Protein AF-A0A3B0NFM2-F1 (afdb_monomer)

Secondary structure (DSSP, 8-state):
-------EEETTEEEEEEEEETTEEEEEESS-S-------TTS--EE-----EEEE----SS-EEEEEE-TT-TTEEEEEETTSEEEEEEE-SS-TT-EEEEEEEE-SS-EEEEEEEEESS------------HHHHHHHHHHTSSSEEEEEEEEPPPTT-SS-EEEEEE-SSS-EEEEEE-SS--SEEEEEEEPPPBPSS---S-----------TT--EEEEEEEEEETTEEEEEEEEEPTTS-EEEEEEEEEE-SS-EEEEEEPPP-TTTHHHHHGGGSSS--------S-------S--S------GGGG--EEEEEETTSEEEEEEHHHHHHHSPPPBTTS---EEE---EEEE--SS---EEEEEEEE-THHHH--S------S---GGGTSEEEEEEEEETTEEEEEEEEEETTTTEEEEEEEEEE----SEEEEEEPSSSEEEEEEE-SS-EEEEEEEHHHHHHHHH--

Radius of gyration: 23.67 Å; Cα contacts (8 Å, |Δi|>4): 939; chains: 1; bounding box: 64×62×64 Å

Structure (mmCIF, N/CA/C/O backbone):
data_AF-A0A3B0NFM2-F1
#
_entry.id   AF-A0A3B0NFM2-F1
#
loop_
_atom_site.group_PDB
_atom_site.id
_atom_site.type_symbol
_atom_site.label_atom_id
_atom_site.label_alt_id
_atom_site.label_comp_id
_atom_site.label_asym_id
_atom_site.label_entity_id
_atom_site.label_seq_id
_atom_site.pdbx_PDB_ins_code
_atom_site.Cartn_x
_atom_site.Cartn_y
_atom_site.Cartn_z
_atom_site.occupancy
_atom_site.B_iso_or_equiv
_atom_site.auth_seq_id
_atom_site.auth_comp_id
_atom_site.auth_asym_id
_atom_site.auth_atom_id
_atom_site.pdbx_PDB_model_num
ATOM 1 N N . MET A 1 1 ? -22.604 -19.763 1.500 1.00 44.28 1 MET A N 1
ATOM 2 C CA . MET A 1 1 ? -21.244 -19.616 0.930 1.00 44.28 1 MET A CA 1
ATOM 3 C C . MET A 1 1 ? -20.754 -18.228 1.329 1.00 44.28 1 MET A C 1
ATOM 5 O O . MET A 1 1 ? -21.581 -17.330 1.335 1.00 44.28 1 MET A O 1
ATOM 9 N N . MET A 1 2 ? -19.512 -18.073 1.794 1.00 42.97 2 MET A N 1
ATOM 10 C CA . MET A 1 2 ? -18.974 -16.786 2.280 1.00 42.97 2 MET A CA 1
ATOM 11 C C . MET A 1 2 ? -18.402 -16.015 1.086 1.00 42.97 2 MET A C 1
ATOM 13 O O . MET A 1 2 ? -17.662 -16.621 0.317 1.00 42.97 2 MET A O 1
ATOM 17 N N . GLU A 1 3 ? -18.732 -14.729 0.933 1.00 51.41 3 GLU A N 1
ATOM 18 C CA . GLU A 1 3 ? -18.111 -13.876 -0.089 1.00 51.41 3 GLU A CA 1
ATOM 19 C C . GLU A 1 3 ? -16.810 -13.279 0.459 1.00 51.41 3 GLU A C 1
ATOM 21 O O . GLU A 1 3 ? -16.853 -12.439 1.356 1.00 51.41 3 GLU A O 1
ATOM 26 N N . PHE A 1 4 ? -15.648 -13.687 -0.043 1.00 53.16 4 PHE A N 1
ATOM 27 C CA . PHE A 1 4 ? -14.376 -13.099 0.376 1.00 53.16 4 PHE A CA 1
ATOM 28 C C . PHE A 1 4 ? -14.286 -11.621 -0.030 1.00 53.16 4 PHE A C 1
ATOM 30 O O . PHE A 1 4 ? -14.538 -11.255 -1.179 1.00 53.16 4 PHE A O 1
ATOM 37 N N . GLY A 1 5 ? -13.874 -10.776 0.908 1.00 57.75 5 GLY A N 1
ATOM 38 C CA . GLY A 1 5 ? -13.448 -9.400 0.685 1.00 57.75 5 GLY A CA 1
ATOM 39 C C . GLY A 1 5 ? -12.007 -9.330 0.176 1.00 57.75 5 GLY A C 1
ATOM 40 O O . GLY A 1 5 ? -11.441 -10.322 -0.286 1.00 57.75 5 GLY A O 1
ATOM 41 N N . LYS A 1 6 ? -11.387 -8.147 0.253 1.00 67.94 6 LYS A N 1
ATOM 42 C CA . LYS A 1 6 ? -10.009 -7.949 -0.223 1.00 67.94 6 LYS A CA 1
ATOM 43 C C . LYS A 1 6 ? -9.049 -8.907 0.495 1.00 67.94 6 LYS A C 1
ATOM 45 O O . LYS A 1 6 ? -9.076 -9.012 1.720 1.00 67.94 6 LYS A O 1
ATOM 50 N N . ILE A 1 7 ? -8.221 -9.609 -0.278 1.00 60.84 7 ILE A N 1
ATOM 51 C CA . ILE A 1 7 ? -7.165 -10.483 0.246 1.00 60.84 7 ILE A CA 1
ATOM 52 C C . ILE A 1 7 ? -5.917 -9.641 0.489 1.00 60.84 7 ILE A C 1
ATOM 54 O O . ILE A 1 7 ? -5.516 -8.858 -0.371 1.00 60.84 7 ILE A O 1
ATOM 58 N N . THR A 1 8 ? -5.313 -9.808 1.659 1.00 61.31 8 THR A N 1
ATOM 59 C CA . THR A 1 8 ? -4.040 -9.194 2.036 1.00 61.31 8 THR A CA 1
ATOM 60 C C . THR A 1 8 ? -3.161 -10.219 2.752 1.00 61.31 8 THR A C 1
ATOM 62 O O . THR A 1 8 ? -3.644 -11.270 3.175 1.00 61.31 8 THR A O 1
ATOM 65 N N . ASN A 1 9 ? -1.870 -9.943 2.888 1.00 59.59 9 ASN A N 1
ATOM 66 C CA . ASN A 1 9 ? -0.949 -10.744 3.683 1.00 59.59 9 ASN A CA 1
ATOM 67 C C . ASN A 1 9 ? -0.032 -9.841 4.512 1.00 59.59 9 ASN A C 1
ATOM 69 O O . ASN A 1 9 ? 0.211 -8.681 4.183 1.00 59.59 9 ASN A O 1
ATOM 73 N N . SER A 1 10 ? 0.475 -10.383 5.617 1.00 58.81 10 SER A N 1
ATOM 74 C CA . SER A 1 10 ? 1.551 -9.728 6.352 1.00 58.81 10 SER A CA 1
ATOM 75 C C . SER A 1 10 ? 2.863 -9.948 5.610 1.00 5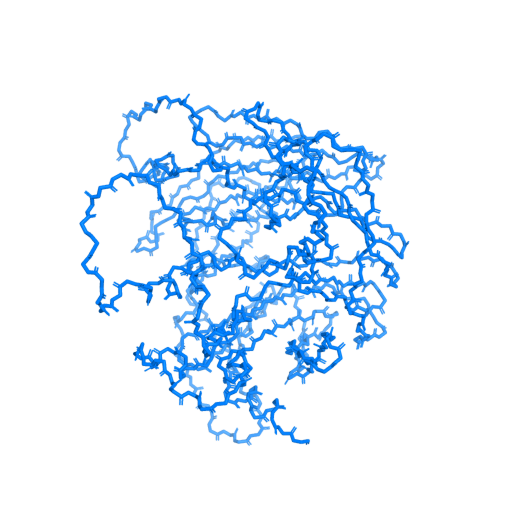8.81 10 SER A C 1
ATOM 77 O O . SER A 1 10 ? 3.182 -11.077 5.240 1.00 58.81 10 SER A O 1
ATOM 79 N N . HIS A 1 11 ? 3.683 -8.907 5.460 1.00 60.12 11 HIS A N 1
ATOM 80 C CA . HIS A 1 11 ? 5.037 -9.057 4.908 1.00 60.12 11 HIS A CA 1
ATOM 81 C C . HIS A 1 11 ? 5.932 -9.966 5.757 1.00 60.12 11 HIS A C 1
ATOM 83 O O . HIS A 1 11 ? 6.893 -10.533 5.253 1.00 60.12 11 HIS A O 1
ATOM 89 N N . LEU A 1 12 ? 5.618 -10.110 7.046 1.00 55.03 12 LEU A N 1
ATOM 90 C CA . LEU A 1 12 ? 6.364 -10.962 7.972 1.00 55.03 12 LEU A CA 1
ATOM 91 C C . LEU A 1 12 ? 5.927 -12.424 7.888 1.00 55.03 12 LEU A C 1
ATOM 93 O O . LEU A 1 12 ? 6.625 -13.304 8.381 1.00 55.03 12 LEU A O 1
ATOM 97 N N . GLN A 1 13 ? 4.754 -12.673 7.306 1.00 63.97 13 GLN A N 1
ATOM 98 C CA . GLN A 1 13 ? 4.156 -13.993 7.169 1.00 63.97 13 GLN A CA 1
ATOM 99 C C . GLN A 1 13 ? 3.390 -14.079 5.847 1.00 63.97 13 GLN A C 1
ATOM 101 O O . GLN A 1 13 ? 2.159 -14.140 5.849 1.00 63.97 13 GLN A O 1
ATOM 106 N N . PRO A 1 14 ? 4.102 -14.104 4.705 1.00 59.25 14 PRO A N 1
ATOM 107 C CA . PRO A 1 14 ? 3.467 -14.150 3.384 1.00 59.25 14 PRO A CA 1
ATOM 108 C C . PRO A 1 14 ? 2.605 -15.408 3.190 1.00 59.25 14 PRO A C 1
ATOM 110 O O . PRO A 1 14 ? 1.710 -15.429 2.348 1.00 59.25 14 PRO A O 1
ATOM 113 N N . ASN A 1 15 ? 2.862 -16.420 4.017 1.00 62.56 15 ASN A N 1
ATOM 114 C CA . ASN A 1 15 ? 2.250 -17.742 4.022 1.00 62.56 15 ASN A CA 1
ATOM 115 C C . ASN A 1 15 ? 0.802 -17.731 4.516 1.00 62.56 15 ASN A C 1
ATOM 117 O O . ASN A 1 15 ? 0.042 -18.632 4.169 1.00 62.56 15 ASN A O 1
ATOM 121 N N . PHE A 1 16 ? 0.427 -16.735 5.323 1.00 68.38 16 PHE A N 1
ATOM 122 C CA . PHE A 1 16 ? -0.914 -16.604 5.873 1.00 68.38 16 PHE A CA 1
ATOM 123 C C . PHE A 1 16 ? -1.624 -15.426 5.224 1.00 68.38 16 PHE A C 1
ATOM 125 O O . PHE A 1 16 ? -1.190 -14.274 5.304 1.00 68.38 16 PHE A O 1
ATOM 132 N N . LEU A 1 17 ? -2.743 -15.730 4.577 1.00 70.56 17 LEU A N 1
ATOM 133 C CA . LEU A 1 17 ? -3.589 -14.731 3.945 1.00 70.56 17 LEU A CA 1
ATOM 134 C C . LEU A 1 17 ? -4.658 -14.307 4.927 1.00 70.56 17 LEU A C 1
ATOM 136 O O . LEU A 1 17 ? -5.332 -15.144 5.524 1.00 70.56 17 LEU A O 1
ATOM 140 N N . LEU A 1 18 ? -4.861 -13.006 5.027 1.00 74.31 18 LEU A N 1
ATOM 141 C CA . LEU A 1 18 ? -5.952 -12.413 5.769 1.00 74.31 18 LEU A CA 1
ATOM 142 C C . LEU A 1 18 ? -6.996 -11.908 4.783 1.00 74.31 18 LEU A C 1
ATOM 144 O O . LEU A 1 18 ? -6.707 -11.195 3.821 1.00 74.31 18 LEU A O 1
ATOM 148 N N . THR A 1 19 ? -8.240 -12.278 5.033 1.00 74.19 19 THR A N 1
ATOM 149 C CA . THR A 1 19 ? -9.395 -11.768 4.302 1.00 74.19 19 THR A CA 1
ATOM 150 C C . THR A 1 19 ? -10.564 -11.617 5.264 1.00 74.19 19 THR A C 1
ATOM 152 O O . THR A 1 19 ? -10.558 -12.150 6.375 1.00 74.19 19 THR A O 1
ATOM 155 N N . SER A 1 20 ? -11.569 -10.852 4.868 1.00 75.62 20 SER A N 1
ATOM 156 C CA . SER A 1 20 ? -12.779 -10.656 5.654 1.00 75.62 20 SER A CA 1
ATOM 157 C C . SER A 1 20 ? -14.011 -10.894 4.799 1.00 75.62 20 SER A C 1
ATOM 159 O O . SER A 1 20 ? -13.979 -10.709 3.591 1.00 75.62 20 SER A O 1
ATOM 161 N N . SER A 1 21 ? -15.111 -11.307 5.414 1.00 73.44 21 SER A N 1
ATOM 162 C CA . SER A 1 21 ? -16.436 -11.282 4.792 1.00 73.44 21 SER A CA 1
ATOM 163 C C . SER A 1 21 ? -17.401 -10.748 5.821 1.00 73.44 21 SER A C 1
ATOM 165 O O . SER A 1 21 ? -17.517 -11.315 6.908 1.00 73.44 21 SER A O 1
ATOM 167 N N . ASP A 1 22 ? -18.044 -9.631 5.503 1.00 79.12 22 ASP A N 1
ATOM 168 C CA . ASP A 1 22 ? -18.880 -8.889 6.437 1.00 79.12 22 ASP A CA 1
ATOM 169 C C . ASP A 1 22 ? -18.154 -8.631 7.763 1.00 79.12 22 ASP A C 1
ATOM 171 O O . ASP A 1 22 ? -17.208 -7.853 7.798 1.00 79.12 22 ASP A O 1
ATOM 175 N N . ASN A 1 23 ? -18.570 -9.271 8.850 1.00 77.06 23 ASN A N 1
ATOM 176 C CA . ASN A 1 23 ? -17.976 -9.139 10.178 1.00 77.06 23 ASN A CA 1
ATOM 177 C C . ASN A 1 23 ? -17.092 -10.334 10.578 1.00 77.06 23 ASN A C 1
ATOM 179 O O . ASN A 1 23 ? -16.759 -10.492 11.749 1.00 77.06 23 ASN A O 1
ATOM 183 N N . VAL A 1 24 ? -16.729 -11.208 9.646 1.00 77.25 24 VAL A N 1
ATOM 184 C CA . VAL A 1 24 ? -15.910 -12.400 9.898 1.00 77.25 24 VAL A CA 1
ATOM 185 C C . VAL A 1 24 ? -14.516 -12.179 9.327 1.00 77.25 24 VAL A C 1
ATOM 187 O O . VAL A 1 24 ? -14.373 -11.682 8.213 1.00 77.25 24 VAL A O 1
ATOM 190 N N . ILE A 1 25 ? -13.496 -12.583 10.082 1.00 78.94 25 ILE A N 1
ATOM 191 C CA . ILE A 1 25 ? -12.102 -12.589 9.635 1.00 78.94 25 ILE A CA 1
ATOM 192 C C . ILE A 1 25 ? -11.763 -14.035 9.286 1.00 78.94 25 ILE A C 1
ATOM 194 O O . ILE A 1 25 ? -12.065 -14.957 10.043 1.00 78.94 25 ILE A O 1
ATOM 198 N N . ALA A 1 26 ? -11.154 -14.256 8.134 1.00 74.06 26 ALA A N 1
ATOM 199 C CA . ALA A 1 26 ? -10.649 -15.557 7.743 1.00 74.06 26 ALA A CA 1
ATOM 200 C C . ALA A 1 26 ? -9.141 -15.472 7.547 1.00 74.06 26 ALA A C 1
ATOM 202 O O . ALA A 1 26 ? -8.631 -14.528 6.939 1.00 74.06 26 ALA A O 1
ATOM 203 N N . LEU A 1 27 ? -8.460 -16.486 8.066 1.00 71.88 27 LEU A N 1
ATOM 204 C CA . LEU A 1 27 ? -7.051 -16.712 7.831 1.00 71.88 27 LEU A CA 1
ATOM 205 C C . LEU A 1 27 ? -6.926 -17.968 6.979 1.00 71.88 27 LEU A C 1
ATOM 207 O O . LEU A 1 27 ? -7.489 -19.018 7.295 1.00 71.88 27 LEU A O 1
ATOM 211 N N . VAL A 1 28 ? -6.245 -17.830 5.855 1.00 69.75 28 VAL A N 1
ATOM 212 C CA . VAL A 1 28 ? -6.063 -18.911 4.894 1.00 69.75 28 VAL A CA 1
ATOM 213 C C . VAL A 1 28 ? -4.591 -19.268 4.908 1.00 69.75 28 VAL A C 1
ATOM 215 O O . VAL A 1 28 ? -3.751 -18.423 4.591 1.00 69.75 28 VAL A O 1
ATOM 218 N N . ASP A 1 29 ? -4.286 -20.505 5.292 1.00 66.88 29 ASP A N 1
ATOM 219 C CA . ASP A 1 29 ? -2.956 -21.052 5.064 1.00 66.88 29 ASP A CA 1
ATOM 220 C C . ASP A 1 29 ? -2.785 -21.250 3.563 1.00 66.88 29 ASP A C 1
ATOM 222 O O . ASP A 1 29 ? -3.582 -21.913 2.894 1.00 66.88 29 ASP A O 1
ATOM 226 N N . SER A 1 30 ? -1.768 -20.596 3.032 1.00 62.09 30 SER A N 1
ATOM 227 C CA . SER A 1 30 ? -1.508 -20.569 1.614 1.00 62.09 30 SER A CA 1
ATOM 228 C C . SER A 1 30 ? -0.680 -21.785 1.150 1.00 62.09 30 SER A C 1
ATOM 230 O O . SER A 1 30 ? -0.641 -22.024 -0.054 1.00 62.09 30 SER A O 1
ATOM 232 N N . TYR A 1 31 ? -0.094 -22.579 2.063 1.00 60.41 31 TYR A N 1
ATOM 233 C CA . TYR A 1 31 ? 0.671 -23.801 1.748 1.00 60.41 31 TYR A CA 1
ATOM 234 C C . TYR A 1 31 ? -0.116 -25.108 1.848 1.00 60.41 31 TYR A C 1
ATOM 236 O O . TYR A 1 31 ? 0.335 -26.134 1.343 1.00 60.41 31 TYR A O 1
ATOM 244 N N . GLY A 1 32 ? -1.276 -25.102 2.505 1.00 50.00 32 GLY A N 1
ATOM 245 C CA . GLY A 1 32 ? -1.996 -26.313 2.914 1.00 50.00 32 GLY A CA 1
ATOM 246 C C . GLY A 1 32 ? -2.629 -27.164 1.802 1.00 50.00 32 GLY A C 1
ATOM 247 O O . GLY A 1 32 ? -3.497 -27.980 2.109 1.00 50.00 32 GLY A O 1
ATOM 248 N N . THR A 1 33 ? -2.251 -27.007 0.530 1.00 40.56 33 THR A N 1
ATOM 249 C CA . THR A 1 33 ? -2.811 -27.794 -0.582 1.00 40.56 33 THR A CA 1
ATOM 250 C C . THR A 1 33 ? -1.726 -28.512 -1.386 1.00 40.56 33 THR A C 1
ATOM 252 O O . THR A 1 33 ? -0.836 -27.849 -1.915 1.00 40.56 33 THR A O 1
ATOM 255 N N . PRO A 1 34 ? -1.789 -29.853 -1.525 1.00 34.25 34 PRO A N 1
ATOM 256 C CA . PRO A 1 34 ? -0.835 -30.596 -2.336 1.00 34.25 34 PRO A CA 1
ATOM 257 C C . PRO A 1 34 ? -0.948 -30.189 -3.811 1.00 34.25 34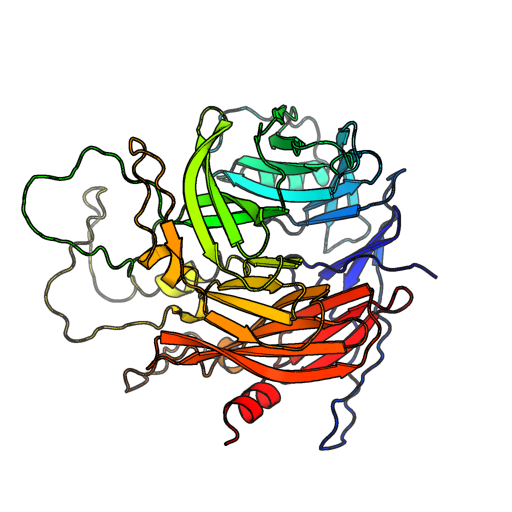 PRO A C 1
ATOM 259 O O . PRO A 1 34 ? -2.039 -30.123 -4.382 1.00 34.25 34 PRO A O 1
ATOM 262 N N . VAL A 1 35 ? 0.203 -29.925 -4.427 1.00 35.91 35 VAL A N 1
ATOM 263 C CA . VAL A 1 35 ? 0.330 -29.651 -5.861 1.00 35.91 35 VAL A CA 1
ATOM 264 C C . VAL A 1 35 ? 0.248 -30.983 -6.608 1.00 35.91 35 VAL A C 1
ATOM 266 O O . VAL A 1 35 ? 1.151 -31.813 -6.505 1.00 35.91 35 VAL A O 1
ATOM 269 N N . GLN A 1 36 ? -0.830 -31.213 -7.362 1.00 29.30 36 GLN A N 1
ATOM 270 C CA . GLN A 1 36 ? -0.821 -32.232 -8.412 1.00 29.30 36 GLN A CA 1
ATOM 271 C C . GLN A 1 36 ? -0.310 -31.584 -9.698 1.00 29.30 36 GLN A C 1
ATOM 273 O O . GLN A 1 36 ? -1.011 -30.802 -10.333 1.00 29.30 36 GLN A O 1
ATOM 278 N N . TYR A 1 37 ? 0.932 -31.900 -10.057 1.00 31.05 37 TYR A N 1
ATOM 279 C CA . TYR A 1 37 ? 1.535 -31.483 -11.318 1.00 31.05 37 TYR A CA 1
ATOM 280 C C . TYR A 1 37 ? 0.895 -32.241 -12.484 1.00 31.05 37 TYR A C 1
ATOM 282 O O . TYR A 1 37 ? 0.876 -33.475 -12.489 1.00 31.05 37 TYR A O 1
ATOM 290 N N . SER A 1 38 ? 0.420 -31.516 -13.496 1.00 28.08 38 SER A N 1
ATOM 291 C CA . SER A 1 38 ? 0.047 -32.096 -14.782 1.00 28.08 38 SER A CA 1
ATOM 292 C C . SER A 1 38 ? 1.259 -31.987 -15.714 1.00 28.08 38 SER A C 1
ATOM 294 O O . SER A 1 38 ? 1.781 -30.908 -15.972 1.00 28.08 38 SER A O 1
ATOM 296 N N . LYS A 1 39 ? 1.794 -33.122 -16.179 1.00 26.91 39 LYS A N 1
ATOM 297 C CA . LYS A 1 39 ? 2.859 -33.131 -17.194 1.00 26.91 39 LYS A CA 1
ATOM 298 C C . LYS A 1 39 ? 2.243 -32.825 -18.559 1.00 26.91 39 LYS A C 1
ATOM 300 O O . LYS A 1 39 ? 2.056 -33.740 -19.357 1.00 26.91 39 LYS A O 1
ATOM 305 N N . THR A 1 40 ? 1.971 -31.558 -18.852 1.00 27.27 40 THR A N 1
ATOM 306 C CA . THR A 1 40 ? 1.731 -31.115 -20.231 1.00 27.27 40 THR A CA 1
ATOM 307 C C . THR A 1 40 ? 2.524 -29.857 -20.543 1.00 27.27 40 THR A C 1
ATOM 309 O O . THR A 1 40 ? 2.267 -28.766 -20.051 1.00 27.27 40 THR A O 1
ATOM 312 N N . ILE A 1 41 ? 3.533 -30.056 -21.385 1.00 32.94 41 ILE A N 1
ATOM 313 C CA . ILE A 1 41 ? 4.403 -29.033 -21.950 1.00 32.94 41 ILE A CA 1
ATOM 314 C C . ILE A 1 41 ? 3.531 -28.074 -22.787 1.00 32.94 41 ILE A C 1
ATOM 316 O O . ILE A 1 41 ? 2.857 -28.521 -23.714 1.00 32.94 41 ILE A O 1
ATOM 320 N N . ASN A 1 42 ? 3.590 -26.776 -22.458 1.00 28.28 42 ASN A N 1
ATOM 321 C CA . ASN A 1 42 ? 3.118 -25.596 -23.218 1.00 28.28 42 ASN A CA 1
ATOM 322 C C . ASN A 1 42 ? 1.769 -24.925 -22.881 1.00 28.28 42 ASN A C 1
ATOM 324 O O . ASN A 1 42 ? 1.360 -24.029 -23.618 1.00 28.28 42 ASN A O 1
ATOM 328 N N . THR A 1 43 ? 1.124 -25.205 -21.750 1.00 33.56 43 THR A N 1
ATOM 329 C CA . THR A 1 43 ? 0.004 -24.370 -21.263 1.00 33.56 43 THR A CA 1
ATOM 330 C C . THR A 1 43 ? 0.085 -24.206 -19.753 1.00 33.56 43 THR A C 1
ATOM 332 O O . THR A 1 43 ? 0.287 -25.201 -19.068 1.00 33.56 43 THR A O 1
ATOM 335 N N . LEU A 1 44 ? -0.054 -22.971 -19.248 1.00 37.72 44 LEU A N 1
ATOM 336 C CA . LEU A 1 44 ? -0.116 -22.673 -17.811 1.00 37.72 44 LEU A CA 1
ATOM 337 C C . LEU A 1 44 ? -1.060 -23.655 -17.099 1.00 37.72 44 LEU A C 1
ATOM 339 O O . LEU A 1 44 ? -2.256 -23.693 -17.400 1.00 37.72 44 LEU A O 1
ATOM 343 N N . ASP A 1 45 ? -0.523 -24.430 -16.160 1.00 35.28 45 ASP A N 1
ATOM 344 C CA . ASP A 1 45 ? -1.309 -25.369 -15.369 1.00 35.28 45 ASP A CA 1
ATOM 345 C C . ASP A 1 45 ? -2.281 -24.597 -14.460 1.00 35.28 45 ASP A C 1
ATOM 347 O O . ASP A 1 45 ? -1.894 -23.828 -13.578 1.00 35.28 45 ASP A O 1
ATOM 351 N N . THR A 1 46 ? -3.578 -24.804 -14.675 1.00 34.91 46 THR A N 1
ATOM 352 C CA . THR A 1 46 ? -4.653 -24.282 -13.825 1.00 34.91 46 THR A CA 1
ATOM 353 C C . THR A 1 46 ? -4.956 -25.314 -12.740 1.00 34.91 46 THR A C 1
ATOM 355 O O . THR A 1 46 ? -5.638 -26.305 -12.989 1.00 34.91 46 THR A O 1
ATOM 358 N N . VAL A 1 47 ? -4.458 -25.100 -11.519 1.00 37.81 47 VAL A N 1
ATOM 359 C CA . VAL A 1 47 ? -4.747 -25.975 -10.369 1.00 37.81 47 VAL A CA 1
ATOM 360 C C . VAL A 1 47 ? -5.848 -25.346 -9.511 1.00 37.81 47 VAL A C 1
ATOM 362 O O . VAL A 1 47 ? -5.630 -24.367 -8.803 1.00 37.81 47 VAL A O 1
ATOM 365 N N . ILE A 1 48 ? -7.060 -25.907 -9.550 1.00 37.19 48 ILE A N 1
ATOM 366 C CA . ILE A 1 48 ? -8.178 -25.462 -8.701 1.00 37.19 48 ILE A CA 1
ATOM 367 C C . ILE A 1 48 ? -8.098 -26.196 -7.358 1.00 37.19 48 ILE A C 1
ATOM 369 O O . ILE A 1 48 ? -8.582 -27.317 -7.232 1.00 37.19 48 ILE A O 1
ATOM 373 N N . ASN A 1 49 ? -7.511 -25.554 -6.347 1.00 45.97 49 ASN A N 1
ATOM 374 C CA . ASN A 1 49 ? -7.389 -26.109 -4.998 1.00 45.97 49 ASN A CA 1
ATOM 375 C C . ASN A 1 49 ? -8.277 -25.364 -3.987 1.00 45.97 49 ASN A C 1
ATOM 377 O O . ASN A 1 49 ? -8.233 -24.136 -3.878 1.00 45.97 49 ASN A O 1
ATOM 381 N N . ALA A 1 50 ? -9.074 -26.118 -3.222 1.00 42.94 50 ALA A N 1
ATOM 382 C CA . ALA A 1 50 ? -9.866 -25.607 -2.105 1.00 42.94 50 ALA A CA 1
ATOM 383 C C . ALA A 1 50 ? -9.015 -25.602 -0.821 1.00 42.94 50 ALA A C 1
ATOM 385 O O . ALA A 1 50 ? -8.750 -26.656 -0.249 1.00 42.94 50 ALA A O 1
ATOM 386 N N . ASN A 1 51 ? -8.580 -24.421 -0.373 1.00 51.62 51 ASN A N 1
ATOM 387 C CA . ASN A 1 51 ? -7.751 -24.276 0.830 1.00 51.62 51 ASN A CA 1
ATOM 388 C C . ASN A 1 51 ? -8.502 -24.653 2.116 1.00 51.62 51 ASN A C 1
ATOM 390 O O . ASN A 1 51 ? -9.705 -24.399 2.246 1.00 51.62 51 ASN A O 1
ATOM 394 N N . MET A 1 52 ? -7.768 -25.164 3.114 1.00 50.81 52 MET A N 1
ATOM 395 C CA . MET A 1 52 ? -8.242 -25.183 4.499 1.00 50.81 52 MET A CA 1
ATOM 396 C C . MET A 1 52 ? -8.347 -23.739 5.002 1.00 50.81 52 MET A C 1
ATOM 398 O O . MET A 1 52 ? -7.353 -23.057 5.236 1.00 50.81 52 MET A O 1
ATOM 402 N N . ILE A 1 53 ? -9.580 -23.249 5.114 1.00 56.84 53 ILE A N 1
ATOM 403 C CA . ILE A 1 53 ? -9.869 -21.893 5.582 1.00 56.84 53 ILE A CA 1
ATOM 404 C C . ILE A 1 53 ? -10.155 -21.961 7.078 1.00 56.84 53 ILE A C 1
ATOM 406 O O . ILE A 1 53 ? -11.224 -22.431 7.483 1.00 56.84 53 ILE A O 1
ATOM 410 N N . THR A 1 54 ? -9.246 -21.428 7.889 1.00 58.62 54 THR A N 1
ATOM 411 C CA . THR A 1 54 ? -9.490 -21.240 9.318 1.00 58.62 54 THR A CA 1
ATOM 412 C C . THR A 1 54 ? -10.277 -19.949 9.517 1.00 58.62 54 THR A C 1
ATOM 414 O O . THR A 1 54 ? -9.868 -18.859 9.111 1.00 58.62 54 THR A O 1
ATOM 417 N N . LYS A 1 55 ? -11.471 -20.066 10.103 1.00 61.19 55 LYS A N 1
ATOM 418 C CA . LYS A 1 55 ? -12.410 -18.946 10.233 1.00 61.19 55 LYS A CA 1
ATOM 419 C C . LYS A 1 55 ? -12.453 -18.449 11.664 1.00 61.19 55 LYS A C 1
ATOM 421 O O . LYS A 1 55 ? -12.850 -19.179 12.566 1.00 61.19 55 LYS A O 1
ATOM 426 N N . TYR A 1 56 ? -12.174 -17.165 11.833 1.00 62.75 56 TYR A N 1
ATOM 427 C CA . TYR A 1 56 ? -12.394 -16.456 13.078 1.00 62.75 56 TYR A CA 1
ATOM 428 C C . TYR A 1 56 ? -13.727 -15.735 13.008 1.00 62.75 56 TYR A C 1
ATOM 430 O O . TYR A 1 56 ? -13.893 -14.724 12.316 1.00 62.75 56 TYR A O 1
ATOM 438 N N . LYS A 1 57 ? -14.704 -16.223 13.770 1.00 59.81 57 LYS A N 1
ATOM 439 C CA . LYS A 1 57 ? -15.925 -15.454 13.986 1.00 59.81 57 LYS A CA 1
ATOM 440 C C . LYS A 1 57 ? -15.590 -14.295 14.919 1.00 59.81 57 LYS A C 1
ATOM 442 O O . LYS A 1 57 ? -15.654 -14.424 16.140 1.00 59.81 57 LYS A O 1
ATOM 447 N N . SER A 1 58 ? -15.190 -13.171 14.333 1.00 61.34 58 SER A N 1
ATOM 448 C CA . SER A 1 58 ? -14.955 -11.958 15.101 1.00 61.34 58 SER A CA 1
ATOM 449 C C . SER A 1 58 ? -16.268 -11.546 15.788 1.00 61.34 58 SER A C 1
ATOM 451 O O . SER A 1 58 ? -17.358 -11.708 15.234 1.00 61.34 58 SER A O 1
ATOM 453 N N . LYS A 1 59 ? -16.191 -11.021 17.016 1.00 64.56 59 LYS A N 1
ATOM 454 C CA . LYS A 1 59 ? -17.368 -10.514 17.755 1.00 64.56 59 LYS A CA 1
ATOM 455 C C . LYS A 1 59 ? -17.871 -9.164 17.214 1.00 64.56 59 LYS A C 1
ATOM 457 O O . LYS A 1 59 ? -18.646 -8.482 17.886 1.00 64.56 59 LYS A O 1
ATOM 462 N N . LEU A 1 60 ? -17.405 -8.739 16.041 1.00 78.50 60 LEU A N 1
ATOM 463 C CA . LEU A 1 60 ? -17.715 -7.431 15.487 1.00 78.50 60 LEU A CA 1
ATOM 464 C C . LEU A 1 60 ? -19.178 -7.388 15.033 1.00 78.50 60 LEU A C 1
ATOM 466 O O . LEU A 1 60 ? -19.691 -8.313 14.405 1.00 78.50 60 LEU A O 1
ATOM 470 N N . LYS A 1 61 ? -19.872 -6.302 15.377 1.00 80.31 61 LYS A N 1
ATOM 471 C CA . LYS A 1 61 ? -21.277 -6.082 14.986 1.00 80.31 61 LYS A CA 1
ATOM 472 C C . LYS A 1 61 ? -21.414 -5.441 13.604 1.00 80.31 61 LYS A C 1
ATOM 474 O O . LYS A 1 61 ? -22.505 -5.423 13.049 1.00 80.31 61 LYS A O 1
ATOM 479 N N . SER A 1 62 ? -20.322 -4.889 13.090 1.00 87.50 62 SER A N 1
ATOM 480 C CA . SER A 1 62 ? -20.274 -4.069 11.887 1.00 87.50 62 SER A CA 1
ATOM 481 C C . SER A 1 62 ? -19.429 -4.743 10.816 1.00 87.50 62 SER A C 1
ATOM 483 O O . SER A 1 62 ? -18.546 -5.547 11.124 1.00 87.50 62 SER A O 1
ATOM 485 N N . LYS A 1 63 ? -19.711 -4.410 9.557 1.00 88.69 63 LYS A N 1
ATOM 486 C CA . LYS A 1 63 ? -18.967 -4.906 8.403 1.00 88.69 63 LYS A CA 1
ATOM 487 C C . LYS A 1 63 ? -17.549 -4.335 8.399 1.00 88.69 63 LYS A C 1
ATOM 489 O O . LYS A 1 63 ? -17.368 -3.126 8.519 1.00 88.69 63 LYS A O 1
ATOM 494 N N . ILE A 1 64 ? -16.568 -5.207 8.217 1.00 88.19 64 ILE A N 1
ATOM 495 C CA . ILE A 1 64 ? -15.161 -4.878 8.017 1.00 88.19 64 ILE A CA 1
ATOM 496 C C . ILE A 1 64 ? -15.000 -4.299 6.610 1.00 88.19 64 ILE A C 1
ATOM 498 O O . ILE A 1 64 ? -15.425 -4.908 5.627 1.00 88.19 64 ILE A O 1
ATOM 502 N N . VAL A 1 65 ? -14.381 -3.125 6.524 1.00 88.56 65 VAL A N 1
ATOM 503 C CA . VAL A 1 65 ? -14.122 -2.413 5.263 1.00 88.56 65 VAL A CA 1
ATOM 504 C C . VAL A 1 65 ? -12.650 -2.505 4.882 1.00 88.56 65 VAL A C 1
ATOM 506 O O . VAL A 1 65 ? -12.328 -2.711 3.715 1.00 88.56 65 VAL A O 1
ATOM 509 N N . CYS A 1 66 ? -11.751 -2.408 5.860 1.00 88.56 66 CYS A N 1
ATOM 510 C CA . CYS A 1 66 ? -10.315 -2.496 5.630 1.00 88.56 66 CYS A CA 1
ATOM 511 C C . CYS A 1 66 ? -9.592 -3.162 6.803 1.00 88.56 66 CYS A C 1
ATOM 513 O O . CYS A 1 66 ? -10.083 -3.192 7.936 1.00 88.56 66 CYS A O 1
ATOM 515 N N . MET A 1 67 ? -8.419 -3.714 6.503 1.00 89.31 67 MET A N 1
ATOM 516 C CA . MET A 1 67 ? -7.520 -4.336 7.467 1.00 89.31 67 MET A CA 1
ATOM 517 C C . MET A 1 67 ? -6.089 -3.909 7.156 1.00 89.31 67 MET A C 1
ATOM 519 O O . MET A 1 67 ? -5.716 -3.871 5.986 1.00 89.31 67 MET A O 1
ATOM 523 N N . GLU A 1 68 ? -5.311 -3.618 8.193 1.00 89.25 68 GLU A N 1
ATOM 524 C CA . GLU A 1 68 ? -3.912 -3.198 8.087 1.00 89.25 68 GLU A CA 1
ATOM 525 C C . GLU A 1 68 ? -3.062 -4.012 9.066 1.00 89.25 68 GLU A C 1
ATOM 527 O O . GLU A 1 68 ? -3.319 -4.015 10.273 1.00 89.25 68 GLU A O 1
ATOM 532 N N . CYS A 1 69 ? -2.065 -4.735 8.556 1.00 86.00 69 CYS A N 1
ATOM 533 C CA . CYS A 1 69 ? -1.181 -5.552 9.389 1.00 86.00 69 CYS A CA 1
ATOM 534 C C . CYS A 1 69 ? -0.153 -4.674 10.110 1.00 86.00 69 CYS A C 1
ATOM 536 O O . CYS A 1 69 ? 0.347 -3.701 9.548 1.00 86.00 69 CYS A O 1
ATOM 538 N N . HIS A 1 70 ? 0.223 -5.040 11.337 1.00 85.38 70 HIS A N 1
ATOM 539 C CA . HIS A 1 70 ? 1.300 -4.327 12.017 1.00 85.38 70 HIS A CA 1
ATOM 540 C C . HIS A 1 70 ? 2.646 -4.559 11.282 1.00 85.38 70 HIS A C 1
ATOM 542 O O . HIS A 1 70 ? 3.030 -5.713 11.070 1.00 85.38 70 HIS A O 1
ATOM 548 N N . PRO A 1 71 ? 3.443 -3.513 10.967 1.00 78.12 71 PRO A N 1
ATOM 549 C CA . PRO A 1 71 ? 4.611 -3.641 10.082 1.00 78.12 71 PRO A CA 1
ATOM 550 C C . PRO A 1 71 ? 5.745 -4.524 10.621 1.00 78.12 71 PRO A C 1
ATOM 552 O O . PRO A 1 71 ? 6.594 -4.983 9.864 1.00 78.12 71 PRO A O 1
ATOM 555 N N . ARG A 1 72 ? 5.798 -4.727 11.944 1.00 76.44 72 ARG A N 1
ATOM 556 C CA . ARG A 1 72 ? 6.844 -5.507 12.644 1.00 76.44 72 ARG A CA 1
ATOM 557 C C . ARG A 1 72 ? 6.338 -6.655 13.521 1.00 76.44 72 ARG A C 1
ATOM 559 O O . ARG A 1 72 ? 7.143 -7.306 14.173 1.00 76.44 72 ARG A O 1
ATOM 566 N N . LEU A 1 73 ? 5.026 -6.888 13.577 1.00 78.69 73 LEU A N 1
ATOM 567 C CA . LEU A 1 73 ? 4.432 -7.899 14.458 1.00 78.69 73 LEU A CA 1
ATOM 568 C C . LEU A 1 73 ? 3.323 -8.617 13.689 1.00 78.69 73 LEU A C 1
ATOM 570 O O . LEU A 1 73 ? 2.295 -8.005 13.418 1.00 78.69 73 LEU A O 1
ATOM 574 N N . PRO A 1 74 ? 3.494 -9.892 13.320 1.00 75.94 74 PRO A N 1
ATOM 575 C CA . PRO A 1 74 ? 2.516 -10.564 12.475 1.00 75.94 74 PRO A CA 1
ATOM 576 C C . PRO A 1 74 ? 1.180 -10.817 13.188 1.00 75.94 74 PRO A C 1
ATOM 578 O O . PRO A 1 74 ? 0.135 -10.796 12.548 1.00 75.94 74 PRO A O 1
ATOM 581 N N . ASN A 1 75 ? 1.198 -10.977 14.513 1.00 84.00 75 ASN A N 1
ATOM 582 C CA . ASN A 1 75 ? 0.055 -11.355 15.349 1.00 84.00 75 ASN A CA 1
ATOM 583 C C . ASN A 1 75 ? -1.007 -10.258 15.572 1.00 84.00 75 ASN A C 1
ATOM 585 O O . ASN A 1 75 ? -1.934 -10.471 16.357 1.00 84.00 75 ASN A O 1
ATOM 589 N N . ILE A 1 76 ? -0.858 -9.071 14.972 1.00 87.31 76 ILE A N 1
ATOM 590 C CA . ILE A 1 76 ? -1.755 -7.929 15.203 1.00 87.31 76 ILE A CA 1
ATOM 591 C C . ILE A 1 76 ? -2.202 -7.326 13.877 1.00 87.31 76 ILE A C 1
ATOM 593 O O . ILE A 1 76 ? -1.385 -7.003 13.013 1.00 87.31 76 ILE A O 1
ATOM 597 N N . VAL A 1 77 ? -3.509 -7.106 13.765 1.00 89.56 77 VAL A N 1
ATOM 598 C CA . VAL A 1 77 ? -4.143 -6.473 12.607 1.00 89.56 77 VAL A CA 1
ATOM 599 C C . VAL A 1 77 ? -5.075 -5.372 13.092 1.00 89.56 77 VAL A C 1
ATOM 601 O O . VAL A 1 77 ? -5.907 -5.602 13.968 1.00 89.56 77 VAL A O 1
ATOM 604 N N . ALA A 1 78 ? -4.963 -4.172 12.532 1.00 92.31 78 ALA A N 1
ATOM 605 C CA . ALA A 1 78 ? -5.958 -3.126 12.722 1.00 92.31 78 ALA A CA 1
ATOM 606 C C . ALA A 1 78 ? -7.129 -3.347 11.764 1.00 92.31 78 ALA A C 1
ATOM 608 O O . ALA A 1 78 ? -6.933 -3.670 10.596 1.00 92.31 78 ALA A O 1
ATOM 609 N N . ILE A 1 79 ? -8.349 -3.158 12.259 1.00 93.12 79 ILE A N 1
ATOM 610 C CA . ILE A 1 79 ? -9.593 -3.413 11.534 1.00 93.12 79 ILE A CA 1
ATOM 611 C C . ILE A 1 79 ? -10.440 -2.151 11.539 1.00 93.12 79 ILE A C 1
ATOM 613 O O . ILE A 1 79 ? -10.770 -1.629 12.605 1.00 93.12 79 ILE A O 1
ATOM 617 N N . GLY A 1 80 ? -10.818 -1.692 10.348 1.00 93.88 80 GLY A N 1
ATOM 618 C CA . GLY A 1 80 ? -11.719 -0.566 10.136 1.00 93.88 80 GLY A CA 1
ATOM 619 C C . GLY A 1 80 ? -13.097 -1.051 9.705 1.00 93.88 80 GLY A C 1
ATOM 620 O O . GLY A 1 80 ? -13.210 -1.885 8.803 1.00 93.88 80 GLY A O 1
ATOM 621 N N . CYS A 1 81 ? -14.144 -0.538 10.348 1.00 93.75 81 CYS A N 1
ATOM 622 C CA . CYS A 1 81 ? -15.522 -0.958 10.106 1.00 93.75 81 CYS A CA 1
ATOM 623 C C . CYS A 1 81 ? -16.370 0.132 9.428 1.00 93.75 81 CYS A C 1
ATOM 625 O O . CYS A 1 81 ? -16.108 1.332 9.548 1.00 93.75 81 CYS A O 1
ATOM 627 N N . ALA A 1 82 ? -17.447 -0.298 8.768 1.00 92.81 82 ALA A N 1
ATOM 628 C CA . ALA A 1 82 ? -18.389 0.560 8.045 1.00 92.81 82 ALA A CA 1
ATOM 629 C C . ALA A 1 82 ? -19.198 1.498 8.959 1.00 92.81 82 ALA A C 1
ATOM 631 O O . ALA A 1 82 ? -19.762 2.478 8.496 1.00 92.81 82 ALA A O 1
ATOM 632 N N . ASP A 1 83 ? -19.253 1.218 10.261 1.00 93.12 83 ASP A N 1
ATOM 633 C CA . ASP A 1 83 ? -19.913 2.058 11.269 1.00 93.12 83 ASP A CA 1
ATOM 634 C C . ASP A 1 83 ? -18.944 3.034 11.961 1.00 93.12 83 ASP A C 1
ATOM 636 O O . ASP A 1 83 ? -19.279 3.571 13.018 1.00 93.12 83 ASP A O 1
ATOM 640 N N . GLY A 1 84 ? -17.729 3.191 11.423 1.00 93.00 84 GLY A N 1
ATOM 641 C CA . GLY A 1 84 ? -16.682 4.056 11.971 1.00 93.00 84 GLY A CA 1
ATOM 642 C C . GLY A 1 84 ? -15.878 3.441 13.118 1.00 93.00 84 GLY A C 1
ATOM 643 O O . GLY A 1 84 ? -14.973 4.084 13.648 1.00 93.00 84 GLY A O 1
ATOM 644 N N . SER A 1 85 ? -16.175 2.207 13.529 1.00 94.81 85 SER A N 1
ATOM 645 C CA . SER A 1 85 ? -15.449 1.547 14.616 1.00 94.81 85 SER A CA 1
ATOM 646 C C . SER A 1 85 ? -14.081 1.025 14.159 1.00 94.81 85 SER A C 1
ATOM 648 O O . SER A 1 85 ? -13.954 0.441 13.080 1.00 94.81 85 SER A O 1
ATOM 650 N N . VAL A 1 86 ? -13.067 1.187 15.011 1.00 94.62 86 VAL A N 1
ATOM 651 C CA . VAL A 1 86 ? -11.711 0.657 14.821 1.00 94.62 86 VAL A CA 1
ATOM 652 C C . VAL A 1 86 ? -11.369 -0.322 15.940 1.00 94.62 86 VAL A C 1
ATOM 654 O O . VAL A 1 86 ? -11.567 -0.034 17.125 1.00 94.62 86 VAL A O 1
ATOM 657 N N . TYR A 1 87 ? -10.829 -1.477 15.556 1.00 92.06 87 TYR A N 1
ATOM 658 C CA . TYR A 1 87 ? -10.420 -2.549 16.462 1.00 92.06 87 TYR A CA 1
ATOM 659 C C . TYR A 1 87 ? -8.998 -3.011 16.159 1.00 92.06 87 TYR A C 1
ATOM 661 O O . TYR A 1 87 ? -8.522 -2.872 15.036 1.00 92.06 87 TYR A O 1
ATOM 669 N N . LEU A 1 88 ? -8.345 -3.617 17.147 1.00 91.12 88 LEU A N 1
ATOM 670 C CA . LEU A 1 88 ? -7.144 -4.421 16.949 1.00 91.12 88 LEU A CA 1
ATOM 671 C C . LEU A 1 88 ? -7.498 -5.884 17.165 1.00 91.12 88 LEU A C 1
ATOM 673 O O . LEU A 1 88 ? -8.015 -6.249 18.219 1.00 91.12 88 LEU A O 1
ATOM 677 N N . PHE A 1 89 ? -7.228 -6.706 16.165 1.00 89.12 89 PHE A N 1
ATOM 678 C CA . PHE A 1 89 ? -7.385 -8.147 16.218 1.00 89.12 89 PHE A CA 1
ATOM 679 C C . PHE A 1 89 ? -6.043 -8.793 16.531 1.00 89.12 89 PHE A C 1
ATOM 681 O O . PHE A 1 89 ? -5.054 -8.559 15.834 1.00 89.12 89 PHE A O 1
ATOM 688 N N . PHE A 1 90 ? -6.033 -9.589 17.592 1.00 87.69 90 PHE A N 1
ATOM 689 C CA . PHE A 1 90 ? -4.890 -10.361 18.048 1.00 87.69 90 PHE A CA 1
ATOM 690 C C . PHE A 1 90 ? -5.153 -11.825 17.755 1.00 87.69 90 PHE A C 1
ATOM 692 O O . PHE A 1 90 ? -6.236 -12.320 18.067 1.00 87.69 90 PHE A O 1
ATOM 699 N N . TYR A 1 91 ? -4.159 -12.514 17.211 1.00 84.69 91 TYR A N 1
ATOM 700 C CA . TYR A 1 91 ? -4.239 -13.944 16.941 1.00 84.69 91 TYR A CA 1
ATOM 701 C C . TYR A 1 91 ? -2.886 -14.616 17.162 1.00 84.69 91 TYR A C 1
ATOM 703 O O . TYR A 1 91 ? -1.834 -13.983 17.042 1.00 84.69 91 TYR A O 1
ATOM 711 N N . GLU A 1 92 ? -2.912 -15.902 17.494 1.00 81.75 92 GLU A N 1
ATOM 712 C CA . GLU A 1 92 ? -1.716 -16.733 17.594 1.00 81.75 92 GLU A CA 1
ATOM 713 C C . GLU A 1 92 ? -1.644 -17.682 16.396 1.00 81.75 92 GLU A C 1
ATOM 715 O O . GLU A 1 92 ? -2.583 -18.428 16.127 1.00 81.75 92 GLU A O 1
ATOM 720 N N . ILE A 1 93 ? -0.533 -17.655 15.658 1.00 73.19 93 ILE A N 1
ATOM 721 C CA . ILE A 1 93 ? -0.373 -18.487 14.454 1.00 73.19 93 ILE A CA 1
ATOM 722 C C . ILE A 1 93 ? -0.298 -19.969 14.810 1.00 73.19 93 ILE A C 1
ATOM 724 O O . ILE A 1 93 ? -0.876 -20.804 14.126 1.00 73.19 93 ILE A O 1
ATOM 728 N N . GLU A 1 94 ? 0.400 -20.294 15.894 1.00 74.94 94 GLU A N 1
ATOM 729 C CA . GLU A 1 94 ? 0.572 -21.676 16.347 1.00 74.94 94 GLU A CA 1
ATOM 730 C C . GLU A 1 94 ? -0.702 -22.241 16.990 1.00 74.94 94 GLU A C 1
ATOM 732 O O . GLU A 1 94 ? -0.832 -23.452 17.158 1.00 74.94 94 GLU A O 1
ATOM 737 N N . ASN A 1 95 ? -1.648 -21.374 17.362 1.00 75.69 95 ASN A N 1
ATOM 738 C CA . ASN A 1 95 ? -2.903 -21.777 17.975 1.00 75.69 95 ASN A CA 1
ATOM 739 C C . ASN A 1 95 ? -4.050 -20.870 17.520 1.00 75.69 95 ASN A C 1
ATOM 741 O O . ASN A 1 95 ? -4.369 -19.862 18.156 1.00 75.69 95 ASN A O 1
ATOM 745 N N . PHE A 1 96 ? -4.719 -21.294 16.452 1.00 70.06 96 PHE A N 1
ATOM 746 C CA . PHE A 1 96 ? -5.841 -20.573 15.862 1.00 70.06 96 PHE A CA 1
ATOM 747 C C . PHE A 1 96 ? -7.112 -20.526 16.733 1.00 70.06 96 PHE A C 1
ATOM 749 O O . PHE A 1 96 ? -8.102 -19.916 16.341 1.00 70.06 96 PHE A O 1
ATOM 756 N N . GLU A 1 97 ? -7.136 -21.141 17.915 1.00 73.31 97 GLU A N 1
ATOM 757 C CA . GLU A 1 97 ? -8.230 -20.941 18.876 1.00 73.31 97 GLU A CA 1
ATOM 758 C C . GLU A 1 97 ? -8.003 -19.695 19.748 1.00 73.31 97 GLU A C 1
ATOM 760 O O . GLU A 1 97 ? -8.945 -19.156 20.335 1.00 73.31 97 GLU A O 1
ATOM 765 N N . LEU A 1 98 ? -6.763 -19.196 19.812 1.00 79.38 98 LEU A N 1
ATOM 766 C CA . LEU A 1 98 ? -6.386 -18.026 20.597 1.00 79.38 98 LEU A CA 1
ATOM 767 C C . LEU A 1 98 ? -6.472 -16.756 19.753 1.00 79.38 98 LEU A C 1
ATOM 769 O O . LEU A 1 98 ? -5.520 -16.354 19.082 1.00 79.38 98 LEU A O 1
ATOM 773 N N . PHE A 1 99 ? -7.622 -16.091 19.838 1.00 84.88 99 PHE A N 1
ATOM 774 C CA . PHE A 1 99 ? -7.835 -14.780 19.238 1.00 84.88 99 PHE A CA 1
ATOM 775 C C . PHE A 1 99 ? -8.702 -13.876 20.117 1.00 84.88 99 PHE A C 1
ATOM 777 O O . PHE A 1 99 ? -9.497 -14.345 20.934 1.00 84.88 99 PHE A O 1
ATOM 784 N N . ASP A 1 100 ? -8.558 -12.562 19.948 1.00 85.81 100 ASP A N 1
ATOM 785 C CA . ASP A 1 100 ? -9.369 -11.561 20.647 1.00 85.81 100 ASP A CA 1
ATOM 786 C C . ASP A 1 100 ? -9.351 -10.226 19.895 1.00 85.81 100 ASP A C 1
ATOM 788 O O . ASP A 1 100 ? -8.452 -9.948 19.098 1.00 85.81 100 ASP A O 1
ATOM 792 N N . CYS A 1 101 ? -10.349 -9.388 20.164 1.00 86.31 101 CYS A N 1
ATOM 793 C CA . CYS A 1 101 ? -10.468 -8.055 19.587 1.00 86.31 101 CYS A CA 1
ATOM 794 C C . CYS A 1 101 ? -10.436 -6.992 20.688 1.00 86.31 101 CYS A C 1
ATOM 796 O O . CYS A 1 101 ? -11.285 -6.981 21.579 1.00 86.31 101 CYS A O 1
ATOM 798 N N . LEU A 1 102 ? -9.534 -6.023 20.565 1.00 87.31 102 LEU A N 1
ATOM 799 C CA . LEU A 1 102 ? -9.516 -4.816 21.383 1.00 87.31 102 LEU A CA 1
ATOM 800 C C . LEU A 1 102 ? -10.219 -3.680 20.638 1.00 87.31 102 LEU A C 1
ATOM 802 O O . LEU A 1 102 ? -9.837 -3.339 19.521 1.00 87.31 102 LEU A O 1
ATOM 806 N N . PHE A 1 103 ? -11.225 -3.064 21.254 1.00 89.94 103 PHE A N 1
ATOM 807 C CA . PHE A 1 103 ? -11.811 -1.829 20.732 1.00 89.94 103 PHE A CA 1
ATOM 808 C C . PHE A 1 103 ? -10.848 -0.655 20.927 1.00 89.94 103 PHE A C 1
ATOM 810 O O . PHE A 1 103 ? -10.328 -0.461 22.026 1.00 89.94 103 PHE A O 1
ATOM 817 N N . VAL A 1 104 ? -10.634 0.130 19.871 1.00 90.88 104 VAL A N 1
ATOM 818 C CA . VAL A 1 104 ? -9.750 1.302 19.896 1.00 90.88 104 VAL A CA 1
ATOM 819 C C . VAL A 1 104 ? -10.566 2.577 20.039 1.00 90.88 104 VAL A C 1
ATOM 821 O O . VAL A 1 104 ? -10.404 3.316 21.009 1.00 90.88 104 VAL A O 1
ATOM 824 N N . TYR A 1 105 ? -11.427 2.848 19.058 1.00 93.69 105 TYR A N 1
ATOM 825 C CA . TYR A 1 105 ? -12.213 4.074 18.983 1.00 93.69 105 TYR A CA 1
ATOM 826 C C . TYR A 1 105 ? -13.375 3.912 17.996 1.00 93.69 105 TYR A C 1
ATOM 828 O O . TYR A 1 105 ? -13.339 3.030 17.136 1.00 93.69 105 TYR A O 1
ATOM 836 N N . LYS A 1 106 ? -14.396 4.769 18.098 1.00 94.25 106 LYS A N 1
ATOM 837 C CA . LYS A 1 106 ? -15.499 4.846 17.134 1.00 94.25 106 LYS A CA 1
ATOM 838 C C . LYS A 1 106 ? -15.626 6.265 16.598 1.00 94.25 106 LYS A C 1
ATOM 840 O O . LYS A 1 106 ? -15.891 7.188 17.361 1.00 94.25 106 LYS A O 1
ATOM 845 N N . PHE A 1 107 ? -15.441 6.403 15.293 1.00 92.56 107 PHE A N 1
ATOM 846 C CA . PHE A 1 107 ? -15.613 7.648 14.558 1.00 92.56 107 PHE A CA 1
ATOM 847 C C . PHE A 1 107 ? -17.059 7.814 14.078 1.00 92.56 107 PHE A C 1
ATOM 849 O O . PHE A 1 107 ? -17.828 6.855 14.033 1.00 92.56 107 PHE A O 1
ATOM 856 N N . GLU A 1 108 ? -17.423 9.043 13.715 1.00 90.31 108 GLU A N 1
ATOM 857 C CA . GLU A 1 108 ? -18.773 9.377 13.238 1.00 90.31 108 GLU A CA 1
ATOM 858 C C . GLU A 1 108 ? -19.049 8.879 11.814 1.00 90.31 108 GLU A C 1
ATOM 860 O O . GLU A 1 108 ? -20.199 8.635 11.453 1.00 90.31 108 GLU A O 1
ATOM 865 N N . LEU A 1 109 ? -17.995 8.732 11.007 1.00 91.12 109 LEU A N 1
ATOM 866 C CA . LEU A 1 109 ? -18.072 8.326 9.606 1.00 91.12 109 LEU A CA 1
ATOM 867 C C . LEU A 1 109 ? -17.425 6.948 9.398 1.00 91.12 109 LEU A C 1
ATOM 869 O O . LEU A 1 109 ? -16.541 6.572 10.174 1.00 91.12 109 LEU A O 1
ATOM 873 N N . PRO A 1 110 ? -17.826 6.204 8.348 1.00 91.88 110 PRO A N 1
ATOM 874 C CA . PRO A 1 110 ? -17.223 4.921 8.002 1.00 91.88 110 PRO A CA 1
ATOM 875 C C . PRO A 1 110 ? -15.705 5.015 7.829 1.00 91.88 110 PRO A C 1
ATOM 877 O O . PRO A 1 110 ? -15.187 5.997 7.291 1.00 91.88 110 PRO A O 1
ATOM 880 N N . VAL A 1 111 ? -14.983 3.974 8.249 1.00 92.50 111 VAL A N 1
ATOM 881 C CA . VAL A 1 111 ? -13.539 3.894 8.007 1.00 92.50 111 VAL A CA 1
ATOM 882 C C . VAL A 1 111 ? -13.295 3.536 6.542 1.00 92.50 111 VAL A C 1
ATOM 884 O O . VAL A 1 111 ? -13.789 2.518 6.065 1.00 92.50 111 VAL A O 1
ATOM 887 N N . LYS A 1 112 ? -12.496 4.351 5.847 1.00 89.81 112 LYS A N 1
ATOM 888 C CA . LYS A 1 112 ? -12.095 4.147 4.447 1.00 89.81 112 LYS A CA 1
ATOM 889 C C . LYS A 1 112 ? -10.762 3.407 4.354 1.00 89.81 112 LYS A C 1
ATOM 891 O O . LYS A 1 112 ? -10.661 2.401 3.657 1.00 89.81 112 LYS A O 1
ATOM 896 N N . LYS A 1 113 ? -9.737 3.885 5.067 1.00 90.38 113 LYS A N 1
ATOM 897 C CA . LYS A 1 113 ? -8.371 3.333 5.029 1.00 90.38 113 LYS A CA 1
ATOM 898 C C . LYS A 1 113 ? -7.716 3.398 6.407 1.00 90.38 113 LYS A C 1
ATOM 900 O O . LYS A 1 113 ? -7.966 4.326 7.178 1.00 90.38 113 LYS A O 1
ATOM 905 N N . LEU A 1 114 ? -6.864 2.418 6.685 1.00 92.75 114 LEU A N 1
ATOM 906 C CA . LEU A 1 114 ? -5.985 2.370 7.846 1.00 92.75 114 LEU A CA 1
ATOM 907 C C . LEU A 1 114 ? -4.536 2.288 7.376 1.00 92.75 114 LEU A C 1
ATOM 909 O O . LEU A 1 114 ? -4.263 1.625 6.380 1.00 92.75 114 LEU A O 1
ATOM 913 N N . ILE A 1 115 ? -3.631 2.960 8.087 1.00 91.00 115 ILE A N 1
ATOM 914 C CA . ILE A 1 115 ? -2.183 2.872 7.866 1.00 91.00 115 ILE A CA 1
ATOM 915 C C . ILE A 1 115 ? -1.484 2.813 9.211 1.00 91.00 115 ILE A C 1
ATOM 917 O O . ILE A 1 115 ? -1.767 3.619 10.101 1.00 91.00 115 ILE A O 1
ATOM 921 N N . TRP A 1 116 ? -0.540 1.888 9.345 1.00 89.25 116 TRP A N 1
ATOM 922 C CA . TRP A 1 116 ? 0.235 1.744 10.569 1.00 89.25 116 TRP A CA 1
ATOM 923 C C . TRP A 1 116 ? 1.607 2.414 10.441 1.00 89.25 116 TRP A C 1
ATOM 925 O O . TRP A 1 116 ? 2.488 1.955 9.716 1.00 89.25 116 TRP A O 1
ATOM 935 N N . TYR A 1 117 ? 1.802 3.503 11.181 1.00 88.12 117 TYR A N 1
ATOM 936 C CA . TYR A 1 117 ? 3.037 4.281 11.220 1.00 88.12 117 TYR A CA 1
ATOM 937 C C . TYR A 1 117 ? 3.835 3.973 12.495 1.00 88.12 117 TYR A C 1
ATOM 939 O O . TYR A 1 117 ? 3.275 3.907 13.593 1.00 88.12 117 TYR A O 1
ATOM 947 N N . LEU A 1 118 ? 5.150 3.774 12.355 1.00 83.81 118 LEU A N 1
ATOM 948 C CA . LEU A 1 118 ? 6.060 3.484 13.465 1.00 83.81 118 LEU A CA 1
ATOM 949 C C . LEU A 1 118 ? 6.987 4.677 13.698 1.00 83.81 118 LEU A C 1
ATOM 951 O O . LEU A 1 118 ? 7.897 4.931 12.915 1.00 83.81 118 LEU A O 1
ATOM 955 N N . PHE A 1 119 ? 6.778 5.393 14.799 1.00 82.06 119 PHE A N 1
ATOM 956 C CA . PHE A 1 119 ? 7.559 6.580 15.132 1.00 82.06 119 PHE A CA 1
ATOM 957 C C . PHE A 1 119 ? 8.775 6.217 16.005 1.00 82.06 119 PHE A C 1
ATOM 959 O O . PHE A 1 119 ? 8.566 5.678 17.089 1.00 82.06 119 PHE A O 1
ATOM 966 N N . PRO A 1 120 ? 10.028 6.497 15.598 1.00 69.88 120 PRO A N 1
ATOM 967 C CA . PRO A 1 120 ? 11.249 5.958 16.223 1.00 69.88 120 PRO A CA 1
ATOM 968 C C . PRO A 1 120 ? 11.619 6.528 17.600 1.00 69.88 120 PRO A C 1
ATOM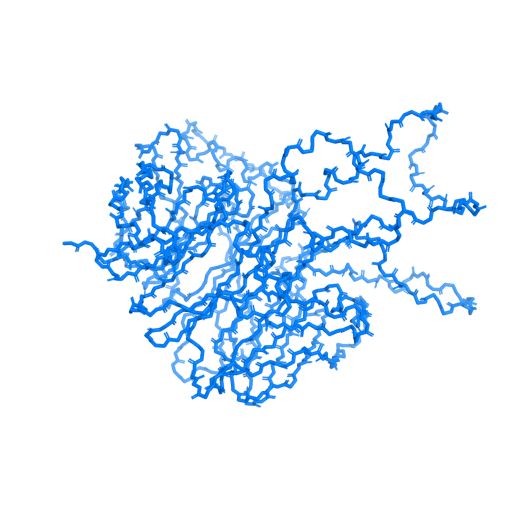 970 O O . PRO A 1 120 ? 12.660 6.164 18.143 1.00 69.88 120 PRO A O 1
ATOM 973 N N . PHE A 1 121 ? 10.787 7.394 18.180 1.00 69.62 121 PHE A N 1
ATOM 974 C CA . PHE A 1 121 ? 11.011 7.936 19.514 1.00 69.62 121 PHE A CA 1
ATOM 975 C C . PHE A 1 121 ? 9.974 7.360 20.488 1.00 69.62 121 PHE A C 1
ATOM 977 O O . PHE A 1 121 ? 8.774 7.651 20.359 1.00 69.62 121 PHE A O 1
ATOM 984 N N . PRO A 1 122 ? 10.395 6.507 21.442 1.00 63.44 122 PRO A N 1
ATOM 985 C CA . PRO A 1 122 ? 9.523 6.057 22.510 1.00 63.44 122 PRO A CA 1
ATOM 986 C C . PRO A 1 122 ? 9.229 7.256 23.409 1.00 63.44 122 PRO A C 1
ATOM 988 O O . PRO A 1 122 ? 10.122 7.882 23.968 1.00 63.44 122 PRO A O 1
ATOM 991 N N . LEU A 1 123 ? 7.955 7.601 23.509 1.00 65.06 123 LEU A N 1
ATOM 992 C CA . LEU A 1 123 ? 7.496 8.674 24.378 1.00 65.06 123 LEU A CA 1
ATOM 993 C C . LEU A 1 123 ? 7.263 8.096 25.780 1.00 65.06 123 LEU A C 1
ATOM 995 O O . LEU A 1 123 ? 6.504 7.135 25.920 1.00 65.06 123 LEU A O 1
ATOM 999 N N . GLU A 1 124 ? 7.910 8.680 26.789 1.00 59.31 124 GLU A N 1
ATOM 1000 C CA . GLU A 1 124 ? 7.915 8.203 28.176 1.00 59.31 124 GLU A CA 1
ATOM 1001 C C . GLU A 1 124 ? 6.496 8.134 28.769 1.00 59.31 124 GLU A C 1
ATOM 1003 O O . GLU A 1 124 ? 5.882 9.146 29.098 1.00 59.31 124 GLU A O 1
ATOM 1008 N N . GLU A 1 125 ? 5.959 6.925 28.921 1.00 62.88 125 GLU A N 1
ATOM 1009 C CA . GLU A 1 125 ? 4.868 6.621 29.851 1.00 62.88 125 GLU A CA 1
ATOM 1010 C C . GLU A 1 125 ? 5.186 5.262 30.524 1.00 62.88 125 GLU A C 1
ATOM 1012 O O . GLU A 1 125 ? 5.853 4.398 29.946 1.00 62.88 125 GLU A O 1
ATOM 1017 N N . GLU A 1 126 ? 4.736 5.041 31.759 1.00 57.97 126 GLU A N 1
ATOM 1018 C CA . GLU A 1 126 ? 4.840 3.731 32.417 1.00 57.97 126 GLU A CA 1
ATOM 1019 C C . GLU A 1 126 ? 3.599 2.879 32.122 1.00 57.97 126 GLU A C 1
ATOM 1021 O O . GLU A 1 126 ? 2.454 3.315 32.295 1.00 57.97 126 GLU A O 1
ATOM 1026 N N . LEU A 1 127 ? 3.803 1.620 31.730 1.00 57.41 127 LEU A N 1
ATOM 1027 C CA . LEU A 1 127 ? 2.700 0.675 31.593 1.00 57.41 127 LEU A CA 1
ATOM 1028 C C . LEU A 1 127 ? 2.362 -0.003 32.916 1.00 57.41 127 LEU A C 1
ATOM 1030 O O . LEU A 1 127 ? 3.197 -0.678 33.512 1.00 57.41 127 LEU A O 1
ATOM 1034 N N . ARG A 1 128 ? 1.081 0.041 33.294 1.00 57.06 128 ARG A N 1
ATOM 1035 C CA . ARG A 1 128 ? 0.518 -0.839 34.324 1.00 57.06 128 ARG A CA 1
ATOM 1036 C C . ARG A 1 128 ? -0.271 -1.969 33.669 1.00 57.06 128 ARG A C 1
ATOM 1038 O O . ARG A 1 128 ? -1.417 -1.785 33.267 1.00 57.06 128 ARG A O 1
ATOM 1045 N N . PHE A 1 129 ? 0.340 -3.146 33.560 1.00 58.25 129 PHE A N 1
ATOM 1046 C CA . PHE A 1 129 ? -0.368 -4.365 33.171 1.00 58.25 129 PHE A CA 1
ATOM 1047 C C . PHE A 1 129 ? -0.893 -5.081 34.414 1.00 58.25 129 PHE A C 1
ATOM 1049 O O . PHE A 1 129 ? -0.115 -5.622 35.192 1.00 58.25 129 PHE A O 1
ATOM 1056 N N . ASN A 1 130 ? -2.215 -5.125 34.584 1.00 52.09 130 ASN A N 1
ATOM 1057 C CA . ASN A 1 130 ? -2.829 -5.752 35.761 1.00 52.09 130 ASN A CA 1
ATOM 1058 C C . ASN A 1 130 ? -3.105 -7.264 35.599 1.00 52.09 130 ASN A C 1
ATOM 1060 O O . ASN A 1 130 ? -3.520 -7.900 36.564 1.00 52.09 130 ASN A O 1
ATOM 1064 N N . LYS A 1 131 ? -2.908 -7.862 34.411 1.00 52.91 131 LYS A N 1
ATOM 1065 C CA . LYS A 1 131 ? -3.097 -9.310 34.158 1.00 52.91 131 LYS A CA 1
ATOM 1066 C C . LYS A 1 131 ? -2.045 -9.850 33.165 1.00 52.91 131 LYS A C 1
ATOM 1068 O O . LYS A 1 131 ? -1.324 -9.070 32.549 1.00 52.91 131 LYS A O 1
ATOM 1073 N N . LYS A 1 132 ? -1.934 -11.183 33.057 1.00 59.53 132 LYS A N 1
ATOM 1074 C CA . LYS A 1 132 ? -1.085 -11.925 32.099 1.00 59.53 132 LYS A CA 1
ATOM 1075 C C . LYS A 1 132 ? -1.959 -12.680 31.078 1.00 59.53 132 LYS A C 1
ATOM 1077 O O . LYS A 1 132 ? -1.985 -13.906 31.101 1.00 59.53 132 LYS A O 1
ATOM 1082 N N . ASN A 1 133 ? -2.740 -11.995 30.240 1.00 75.62 133 ASN A N 1
ATOM 1083 C CA . ASN A 1 133 ? -3.454 -12.663 29.137 1.00 75.62 133 ASN A CA 1
ATOM 1084 C C . ASN A 1 133 ? -2.649 -12.605 27.819 1.00 75.62 133 ASN A C 1
ATOM 1086 O O . ASN A 1 133 ? -1.692 -11.838 27.700 1.00 75.62 133 ASN A O 1
ATOM 1090 N N . PHE A 1 134 ? -3.000 -13.442 26.835 1.00 83.81 134 PHE A N 1
ATOM 1091 C CA . PHE A 1 134 ? -2.240 -13.546 25.579 1.00 83.81 134 PHE A CA 1
ATOM 1092 C C . PHE A 1 134 ? -2.205 -12.210 24.804 1.00 83.81 134 PHE A C 1
ATOM 1094 O O . PHE A 1 134 ? -1.156 -11.834 24.283 1.00 83.81 134 PHE A O 1
ATOM 1101 N N . VAL A 1 135 ? -3.306 -11.443 24.821 1.00 81.69 135 VAL A N 1
ATOM 1102 C CA . VAL A 1 135 ? -3.382 -10.089 24.244 1.00 81.69 135 VAL A CA 1
ATOM 1103 C C . VAL A 1 135 ? -2.333 -9.180 24.872 1.00 81.69 135 VAL A C 1
ATOM 1105 O O . VAL A 1 135 ? -1.588 -8.521 24.159 1.00 81.69 135 VAL A O 1
ATOM 1108 N N . GLN A 1 136 ? -2.217 -9.170 26.202 1.00 78.88 136 GLN A N 1
ATOM 1109 C CA . GLN A 1 136 ? -1.236 -8.354 26.920 1.00 78.88 136 GLN A CA 1
ATOM 1110 C C . GLN A 1 136 ? 0.202 -8.771 26.617 1.00 78.88 136 GLN A C 1
ATOM 1112 O O . GLN A 1 136 ? 1.070 -7.905 26.576 1.00 78.88 136 GLN A O 1
ATOM 1117 N N . ARG A 1 137 ? 0.469 -10.061 26.373 1.00 81.00 137 ARG A N 1
ATOM 1118 C CA . ARG A 1 137 ? 1.793 -10.527 25.928 1.00 81.00 137 ARG A CA 1
ATOM 1119 C C . ARG A 1 137 ? 2.158 -9.909 24.580 1.00 81.00 137 ARG A C 1
ATOM 1121 O O . ARG A 1 137 ? 3.229 -9.325 24.462 1.00 81.00 137 ARG A O 1
ATOM 1128 N N . ILE A 1 138 ? 1.261 -10.004 23.599 1.00 80.19 138 ILE A N 1
ATOM 1129 C CA . ILE A 1 138 ? 1.477 -9.443 22.260 1.00 80.19 138 ILE A CA 1
ATOM 1130 C C . ILE A 1 138 ? 1.549 -7.904 22.328 1.00 80.19 138 ILE A C 1
ATOM 1132 O O . ILE A 1 138 ? 2.436 -7.288 21.741 1.00 80.19 138 ILE A O 1
ATOM 1136 N N . TRP A 1 139 ? 0.672 -7.273 23.112 1.00 80.88 139 TRP A N 1
ATOM 1137 C CA . TRP A 1 139 ? 0.643 -5.823 23.315 1.00 80.88 139 TRP A CA 1
ATOM 1138 C C . TRP A 1 139 ? 1.895 -5.287 24.009 1.00 80.88 139 TRP A C 1
ATOM 1140 O O . TRP A 1 139 ? 2.396 -4.221 23.655 1.00 80.88 139 TRP A O 1
ATOM 1150 N N . LYS A 1 140 ? 2.446 -6.038 24.970 1.00 78.25 140 LYS A N 1
ATOM 1151 C CA . LYS A 1 140 ? 3.719 -5.703 25.610 1.00 78.25 140 LYS A CA 1
ATOM 1152 C C . LYS A 1 140 ? 4.833 -5.590 24.573 1.00 78.25 140 LYS A C 1
ATOM 1154 O O . LYS A 1 140 ? 5.611 -4.652 24.681 1.00 78.25 140 LYS A O 1
ATOM 1159 N N . SER A 1 141 ? 4.864 -6.460 23.559 1.00 76.25 141 SER A N 1
ATOM 1160 C CA . SER A 1 141 ? 5.850 -6.390 22.471 1.00 76.25 141 SER A CA 1
ATOM 1161 C C . SER A 1 141 ? 5.731 -5.115 21.632 1.00 76.25 141 SER A C 1
ATOM 1163 O O . SER A 1 141 ? 6.753 -4.554 21.245 1.00 76.25 141 SER A O 1
ATOM 1165 N N . VAL A 1 142 ? 4.508 -4.624 21.384 1.00 74.44 142 VAL A N 1
ATOM 1166 C CA . VAL A 1 142 ? 4.284 -3.332 20.703 1.00 74.44 142 VAL A CA 1
ATOM 1167 C C . VAL A 1 142 ? 4.919 -2.206 21.513 1.00 74.44 142 VAL A C 1
ATOM 1169 O O . VAL A 1 142 ? 5.649 -1.374 20.977 1.00 74.44 142 VAL A O 1
ATOM 1172 N N . TYR A 1 143 ? 4.664 -2.199 22.820 1.00 72.00 143 TYR A N 1
ATOM 1173 C CA . TYR A 1 143 ? 5.086 -1.109 23.687 1.00 72.00 143 TYR A CA 1
ATOM 1174 C C . TYR A 1 143 ? 6.569 -1.118 24.035 1.00 72.00 143 TYR A C 1
ATOM 1176 O O . TYR A 1 143 ? 7.193 -0.069 24.103 1.00 72.00 143 TYR A O 1
ATOM 1184 N N . SER A 1 144 ? 7.146 -2.296 24.274 1.00 69.62 144 SER A N 1
ATOM 1185 C CA . SER A 1 144 ? 8.577 -2.427 24.557 1.00 69.62 144 SER A CA 1
ATOM 1186 C C . SER A 1 144 ? 9.443 -2.199 23.320 1.00 69.62 144 SER A C 1
ATOM 1188 O O . SER A 1 144 ? 10.665 -2.313 23.398 1.00 69.62 144 SER A O 1
ATOM 1190 N N . SER A 1 145 ? 8.832 -1.958 22.159 1.00 70.88 145 SER A N 1
ATOM 1191 C CA . SER A 1 145 ? 9.569 -1.660 20.944 1.00 70.88 145 SER A CA 1
ATOM 1192 C C . SER A 1 145 ? 10.221 -0.276 21.031 1.00 70.88 145 SER A C 1
ATOM 1194 O O . SER A 1 145 ? 9.782 0.606 21.764 1.00 70.88 145 SER A O 1
ATOM 1196 N N . LYS A 1 146 ? 11.268 -0.057 20.230 1.00 71.75 146 LYS A N 1
ATOM 1197 C CA . LYS A 1 146 ? 11.916 1.259 20.092 1.00 71.75 146 LYS A CA 1
ATOM 1198 C C . LYS A 1 146 ? 11.030 2.294 19.374 1.00 71.75 146 LYS A C 1
ATOM 1200 O O . LYS A 1 146 ? 11.513 3.370 19.049 1.00 71.75 146 LYS A O 1
ATOM 1205 N N . TYR A 1 147 ? 9.770 1.962 19.078 1.00 77.12 147 TYR A N 1
ATOM 1206 C CA . TYR A 1 147 ? 8.881 2.767 18.252 1.00 77.12 147 TYR A CA 1
ATOM 1207 C C . TYR A 1 147 ? 7.534 2.979 18.939 1.00 77.12 147 TYR A C 1
ATOM 1209 O O . TYR A 1 147 ? 6.946 2.065 19.512 1.00 77.12 147 TYR A O 1
ATOM 1217 N N . THR A 1 148 ? 6.986 4.179 18.799 1.00 81.25 148 THR A N 1
ATOM 1218 C CA . THR A 1 148 ? 5.592 4.455 19.133 1.00 81.25 148 THR A CA 1
ATOM 1219 C C . THR A 1 148 ? 4.703 4.030 17.961 1.00 81.25 148 THR A C 1
ATOM 1221 O O . THR A 1 148 ? 4.882 4.500 16.836 1.00 81.25 148 THR A O 1
ATOM 1224 N N . SER A 1 149 ? 3.726 3.155 18.220 1.00 86.31 149 SER A N 1
ATOM 1225 C CA . SER A 1 149 ? 2.729 2.744 17.223 1.00 86.31 149 SER A CA 1
ATOM 1226 C C . SER A 1 149 ? 1.632 3.791 17.060 1.00 86.31 149 SER A C 1
ATOM 1228 O O . SER A 1 149 ? 0.953 4.158 18.025 1.00 86.31 149 SER A O 1
ATOM 1230 N N . ILE A 1 150 ? 1.440 4.249 15.826 1.00 89.75 150 ILE A N 1
ATOM 1231 C CA . ILE A 1 150 ? 0.437 5.244 15.461 1.00 89.75 150 ILE A CA 1
ATOM 1232 C C . ILE A 1 150 ? -0.413 4.680 14.331 1.00 89.75 150 ILE A C 1
ATOM 1234 O O . ILE A 1 150 ? 0.097 4.324 13.272 1.00 89.75 150 ILE A O 1
ATOM 1238 N N . LEU A 1 151 ? -1.720 4.618 14.558 1.00 92.56 151 LEU A N 1
ATOM 1239 C CA . LEU A 1 151 ? -2.677 4.178 13.554 1.00 92.56 151 LEU A CA 1
ATOM 1240 C C . LEU A 1 151 ? -3.329 5.400 12.910 1.00 92.56 151 LEU A C 1
ATOM 1242 O O . LEU A 1 151 ? -4.102 6.106 13.555 1.00 92.56 151 LEU A O 1
ATOM 1246 N N . LEU A 1 152 ? -3.013 5.650 11.645 1.00 93.12 152 LEU A N 1
ATOM 1247 C CA . LEU A 1 152 ? -3.680 6.654 10.824 1.00 93.12 152 LEU A CA 1
ATOM 1248 C C . LEU A 1 152 ? -5.003 6.082 10.312 1.00 93.12 152 LEU A C 1
ATOM 1250 O O . LEU A 1 152 ? -5.050 4.970 9.787 1.00 93.12 152 LEU A O 1
ATOM 1254 N N . VAL A 1 153 ? -6.072 6.854 10.467 1.00 93.19 153 VAL A N 1
ATOM 1255 C CA . VAL A 1 153 ? -7.442 6.494 10.113 1.00 93.19 153 VAL A CA 1
ATOM 1256 C C . VAL A 1 153 ? -7.982 7.546 9.156 1.00 93.19 153 VAL A C 1
ATOM 1258 O O . VAL A 1 153 ? -8.199 8.695 9.540 1.00 93.19 153 VAL A O 1
ATOM 1261 N N . GLN A 1 154 ? -8.210 7.145 7.910 1.00 91.25 154 GLN A N 1
ATOM 1262 C CA . GLN A 1 154 ? -8.899 7.953 6.910 1.00 91.25 154 GLN A CA 1
ATOM 1263 C C . GLN A 1 154 ? -10.372 7.549 6.906 1.00 91.25 154 GLN A C 1
ATOM 1265 O O . GLN A 1 154 ? -10.696 6.370 6.731 1.00 91.25 154 GLN A O 1
ATOM 1270 N N . LEU A 1 155 ? -11.263 8.516 7.103 1.00 90.06 155 LEU A N 1
ATOM 1271 C CA . LEU A 1 155 ? -12.706 8.288 7.064 1.00 90.06 155 LEU A CA 1
ATOM 1272 C C . LEU A 1 155 ? -13.267 8.532 5.660 1.00 90.06 155 LEU A C 1
ATOM 1274 O O . LEU A 1 155 ? -12.668 9.240 4.848 1.00 90.06 155 LEU A O 1
ATOM 1278 N N . GLU A 1 156 ? -14.428 7.954 5.364 1.00 87.00 156 GLU A N 1
ATOM 1279 C CA . GLU A 1 156 ? -15.168 8.306 4.155 1.00 87.00 156 GLU A CA 1
ATOM 1280 C C . GLU A 1 156 ? -15.578 9.782 4.187 1.00 87.00 156 GLU A C 1
ATOM 1282 O O . GLU A 1 156 ? -16.081 10.297 5.183 1.00 87.00 156 GLU A O 1
ATOM 1287 N N . SER A 1 157 ? -15.367 10.476 3.070 1.00 76.12 157 SER A N 1
ATOM 1288 C CA . SER A 1 157 ? -15.774 11.870 2.913 1.00 76.12 157 SER A CA 1
ATOM 1289 C C . SER A 1 157 ? -17.226 11.942 2.445 1.00 76.12 157 SER A C 1
ATOM 1291 O O . SER A 1 157 ? -17.622 11.251 1.500 1.00 76.12 157 SER A O 1
ATOM 1293 N N . THR A 1 158 ? -18.028 12.813 3.059 1.00 69.44 158 THR A N 1
ATOM 1294 C CA . THR A 1 158 ? -19.355 13.137 2.524 1.00 69.44 158 THR A CA 1
ATOM 1295 C C . THR A 1 158 ? -19.190 13.802 1.155 1.00 69.44 158 THR A C 1
ATOM 1297 O O . THR A 1 158 ? -18.262 14.579 0.937 1.00 69.44 158 THR A O 1
ATOM 1300 N N . ARG A 1 159 ? -20.080 13.502 0.196 1.00 59.28 159 ARG A N 1
ATOM 1301 C CA . ARG A 1 159 ? -19.932 13.913 -1.221 1.00 59.28 159 ARG A CA 1
ATOM 1302 C C . ARG A 1 159 ? -19.693 15.418 -1.437 1.00 59.28 159 ARG A C 1
ATOM 1304 O O . ARG A 1 159 ? -19.113 15.777 -2.455 1.00 59.28 159 ARG A O 1
ATOM 1311 N N . ASN A 1 160 ? -20.080 16.259 -0.477 1.00 58.44 160 ASN A N 1
ATOM 1312 C CA . ASN A 1 160 ? -19.962 17.717 -0.541 1.00 58.44 160 ASN A CA 1
ATOM 1313 C C . ASN A 1 160 ? -18.807 18.295 0.296 1.00 58.44 160 ASN A C 1
ATOM 1315 O O . ASN A 1 160 ? -18.627 19.511 0.312 1.00 58.44 160 ASN A O 1
ATOM 1319 N N . SER A 1 161 ? -18.030 17.471 1.006 1.00 64.06 161 SER A N 1
ATOM 1320 C CA . SER A 1 161 ? -16.901 17.971 1.790 1.00 64.06 161 SER A CA 1
ATOM 1321 C C . SER A 1 161 ? -15.661 18.150 0.916 1.00 64.06 161 SER A C 1
ATOM 1323 O O . SER A 1 161 ? -15.174 17.212 0.283 1.00 64.06 161 SER A O 1
ATOM 1325 N N . LEU A 1 162 ? -15.113 19.365 0.929 1.00 62.12 162 LEU A N 1
ATOM 1326 C CA . LEU A 1 162 ? -13.801 19.677 0.350 1.00 62.12 162 LEU A CA 1
ATOM 1327 C C . LEU A 1 162 ? -12.639 19.201 1.238 1.00 62.12 162 LEU A C 1
ATOM 1329 O O . LEU A 1 162 ? -11.497 19.170 0.787 1.00 62.12 162 LEU A O 1
ATOM 1333 N N . LYS A 1 163 ? -12.928 18.823 2.489 1.00 65.06 163 LYS A N 1
ATOM 1334 C CA . LYS A 1 163 ? -11.944 18.356 3.468 1.00 65.06 163 LYS A CA 1
ATOM 1335 C C . LYS A 1 163 ? -12.114 16.862 3.706 1.00 65.06 163 LYS A C 1
ATOM 1337 O O . LYS A 1 163 ? -13.238 16.377 3.868 1.00 65.06 163 LYS A O 1
ATOM 1342 N N . GLU A 1 164 ? -11.003 16.139 3.750 1.00 71.19 164 GLU A N 1
ATOM 1343 C CA . GLU A 1 164 ? -10.993 14.814 4.361 1.00 71.19 164 GLU A CA 1
ATOM 1344 C C . GLU A 1 164 ? -10.588 14.928 5.824 1.00 71.19 164 GLU A C 1
ATOM 1346 O O . GLU A 1 164 ? -9.760 15.761 6.196 1.00 71.19 164 GLU A O 1
ATOM 1351 N N . VAL A 1 165 ? -11.208 14.094 6.653 1.00 75.31 165 VAL A N 1
ATOM 1352 C CA . VAL A 1 165 ? -10.900 14.024 8.073 1.00 75.31 165 VAL A CA 1
ATOM 1353 C C . VAL A 1 165 ? -10.031 12.797 8.282 1.00 75.31 165 VAL A C 1
ATOM 1355 O O . VAL A 1 165 ? -10.488 11.661 8.135 1.00 75.31 165 VAL A O 1
ATOM 1358 N N . ILE A 1 166 ? -8.762 13.045 8.587 1.00 83.88 166 ILE A N 1
ATOM 1359 C CA . ILE A 1 166 ? -7.816 12.005 8.969 1.00 83.88 166 ILE A CA 1
ATOM 1360 C C . ILE A 1 166 ? -7.544 12.160 10.451 1.00 83.88 166 ILE A C 1
ATOM 1362 O O . ILE A 1 166 ? -7.273 13.257 10.938 1.00 83.88 166 ILE A O 1
ATOM 1366 N N . TYR A 1 167 ? -7.602 11.046 11.161 1.00 87.25 167 TYR A N 1
ATOM 1367 C CA . TYR A 1 167 ? -7.187 10.971 12.547 1.00 87.25 167 TYR A CA 1
ATOM 1368 C C . TYR A 1 167 ? -5.933 10.124 12.651 1.00 87.25 167 TYR A C 1
ATOM 1370 O O . TYR A 1 167 ? -5.735 9.201 11.868 1.00 87.25 167 TYR A O 1
ATOM 1378 N N . TYR A 1 168 ? -5.101 10.396 13.643 1.00 89.12 168 TYR A N 1
ATOM 1379 C CA . TYR A 1 168 ? -4.095 9.442 14.077 1.00 89.12 168 TYR A CA 1
ATOM 1380 C C . TYR A 1 168 ? -4.342 9.077 15.529 1.00 89.12 168 TYR A C 1
ATOM 1382 O O . TYR A 1 168 ? -4.595 9.928 16.386 1.00 89.12 168 TYR A O 1
ATOM 1390 N N . VAL A 1 169 ? -4.313 7.776 15.785 1.00 86.31 169 VAL A N 1
ATOM 1391 C CA . VAL A 1 169 ? -4.528 7.195 17.099 1.00 86.31 169 VAL A CA 1
ATOM 1392 C C . VAL A 1 169 ? -3.191 6.708 17.614 1.00 86.31 169 VAL A C 1
ATOM 1394 O O . VAL A 1 169 ? -2.588 5.792 17.053 1.00 86.31 169 VAL A O 1
ATOM 1397 N N . ARG A 1 170 ? -2.724 7.316 18.701 1.00 85.31 170 ARG A N 1
ATOM 1398 C CA . ARG A 1 170 ? -1.545 6.831 19.412 1.00 85.31 170 ARG A CA 1
ATOM 1399 C C . ARG A 1 170 ? -1.953 5.602 20.217 1.00 85.31 170 ARG A C 1
ATOM 1401 O O . ARG A 1 170 ? -2.772 5.703 21.135 1.00 85.31 170 ARG A O 1
ATOM 1408 N N . LEU A 1 171 ? -1.394 4.452 19.854 1.00 81.31 171 LEU A N 1
ATOM 1409 C CA . LEU A 1 171 ? -1.734 3.169 20.453 1.00 81.31 171 LEU A CA 1
ATOM 1410 C C . LEU A 1 171 ? -0.972 2.976 21.769 1.00 81.31 171 LEU A C 1
ATOM 1412 O O . LEU A 1 171 ? 0.228 2.715 21.779 1.00 81.31 171 LEU A O 1
ATOM 1416 N N . MET A 1 172 ? -1.681 3.148 22.887 1.00 74.69 172 MET A N 1
ATOM 1417 C CA . MET A 1 172 ? -1.138 3.107 24.252 1.00 74.69 172 MET A CA 1
ATOM 1418 C C . MET A 1 172 ? -2.149 2.526 25.248 1.00 74.69 172 MET A C 1
ATOM 1420 O O . MET A 1 172 ? -3.227 2.086 24.861 1.00 74.69 172 MET A O 1
ATOM 1424 N N . ASN A 1 173 ? -1.839 2.582 26.551 1.00 68.44 173 ASN A N 1
ATOM 1425 C CA . ASN A 1 173 ? -2.805 2.305 27.624 1.00 68.44 173 ASN A CA 1
ATOM 1426 C C . ASN A 1 173 ? -4.060 3.174 27.536 1.00 68.44 173 ASN A C 1
ATOM 1428 O O . ASN A 1 173 ? -5.170 2.691 27.744 1.00 68.44 173 ASN A O 1
ATOM 1432 N N . LYS A 1 174 ? -3.878 4.465 27.250 1.00 75.00 174 LYS A N 1
ATOM 1433 C CA . LYS A 1 174 ? -4.968 5.386 26.943 1.00 75.00 174 LYS A CA 1
ATOM 1434 C C . LYS A 1 174 ? -4.820 5.809 25.494 1.00 75.00 174 LYS A C 1
ATOM 1436 O O . LYS A 1 174 ? -3.898 6.552 25.165 1.00 75.00 174 LYS A O 1
ATOM 1441 N N . MET A 1 175 ? -5.723 5.322 24.649 1.00 83.31 175 MET A N 1
ATOM 1442 C CA . MET A 1 175 ? -5.766 5.706 23.243 1.00 83.31 175 MET A CA 1
ATOM 1443 C C . MET A 1 175 ? -6.004 7.215 23.154 1.00 83.31 175 MET A C 1
ATOM 1445 O O . MET A 1 175 ? -7.000 7.722 23.672 1.00 83.31 175 MET A O 1
ATOM 1449 N N . LYS A 1 176 ? -5.068 7.933 22.533 1.00 83.81 176 LYS A N 1
ATOM 1450 C CA . LYS A 1 176 ? -5.190 9.372 22.268 1.00 83.81 176 LYS A CA 1
ATOM 1451 C C . LYS A 1 176 ? -5.448 9.552 20.780 1.00 83.81 176 LYS A C 1
ATOM 1453 O O . LYS A 1 176 ? -4.700 9.017 19.962 1.00 83.81 176 LYS A O 1
ATOM 1458 N N . VAL A 1 177 ? -6.514 10.273 20.453 1.00 88.62 177 VAL A N 1
ATOM 1459 C CA . VAL A 1 177 ? -6.946 10.533 19.079 1.00 88.62 177 VAL A CA 1
ATOM 1460 C C . VAL A 1 177 ? -6.670 11.990 18.761 1.00 88.62 177 VAL A C 1
ATOM 1462 O O . VAL A 1 177 ? -7.055 12.877 19.522 1.00 88.62 177 VAL A O 1
ATOM 1465 N N . PHE A 1 178 ? -6.023 12.229 17.632 1.00 88.19 178 PHE A N 1
ATOM 1466 C CA . PHE A 1 178 ? -5.669 13.560 17.173 1.00 88.19 178 PHE A CA 1
ATOM 1467 C C . PHE A 1 178 ? -6.134 13.746 15.732 1.00 88.19 178 PHE A C 1
ATOM 1469 O O . PHE A 1 178 ? -6.079 12.808 14.938 1.00 88.19 178 PHE A O 1
ATOM 1476 N N . GLY A 1 179 ? -6.597 14.948 15.393 1.00 86.50 179 GLY A N 1
ATOM 1477 C CA . GLY A 1 179 ? -6.967 15.296 14.023 1.00 86.50 179 GLY A CA 1
ATOM 1478 C C . GLY A 1 179 ? -5.754 15.751 13.215 1.00 86.50 179 GLY A C 1
ATOM 1479 O O . GLY A 1 179 ? -4.971 16.582 13.678 1.00 86.50 179 GLY A O 1
ATOM 1480 N N . LEU A 1 180 ? -5.623 15.239 11.995 1.00 84.88 180 LEU A N 1
ATOM 1481 C CA . LEU A 1 180 ? -4.756 15.784 10.961 1.00 84.88 180 LEU A CA 1
ATOM 1482 C C . LEU A 1 180 ? -5.609 16.688 10.064 1.00 84.88 180 LEU A C 1
ATOM 1484 O O . LEU A 1 180 ? -6.339 16.221 9.189 1.00 84.88 180 LEU A O 1
ATOM 1488 N N . ASN A 1 181 ? -5.548 17.993 10.321 1.00 75.50 181 ASN A N 1
ATOM 1489 C CA . ASN A 1 181 ? -6.325 18.977 9.574 1.00 75.50 181 ASN A CA 1
ATOM 1490 C C . ASN A 1 181 ? -5.672 19.242 8.218 1.00 75.50 181 ASN A C 1
ATOM 1492 O O . ASN A 1 181 ? -4.740 20.036 8.118 1.00 75.50 181 ASN A O 1
ATOM 1496 N N . LEU A 1 182 ? -6.193 18.604 7.174 1.00 81.00 182 LEU A N 1
ATOM 1497 C CA . LEU A 1 182 ? -5.786 18.868 5.800 1.00 81.00 182 LEU A CA 1
ATOM 1498 C C . LEU A 1 182 ? -6.782 19.797 5.109 1.00 81.00 182 LEU A C 1
ATOM 1500 O O . LEU A 1 182 ? -7.988 19.781 5.365 1.00 81.00 182 LEU A O 1
ATOM 1504 N N . THR A 1 183 ? -6.261 20.641 4.226 1.00 74.12 183 THR A N 1
ATOM 1505 C CA . THR A 1 183 ? -7.045 21.661 3.516 1.00 74.12 183 THR A CA 1
ATOM 1506 C C . THR A 1 183 ? -7.628 21.159 2.200 1.00 74.12 183 THR A C 1
ATOM 1508 O O . THR A 1 183 ? -8.558 21.771 1.679 1.00 74.12 183 THR A O 1
ATOM 1511 N N . LYS A 1 184 ? -7.105 20.047 1.679 1.00 81.50 184 LYS A N 1
ATOM 1512 C CA . LYS A 1 184 ? -7.466 19.459 0.388 1.00 81.50 184 LYS A CA 1
ATOM 1513 C C . LYS A 1 184 ? -8.030 18.051 0.575 1.00 81.50 184 LYS A C 1
ATOM 1515 O O . LYS A 1 184 ? -7.780 17.382 1.579 1.00 81.50 184 LYS A O 1
ATOM 1520 N N . LYS A 1 185 ? -8.763 17.580 -0.433 1.00 84.06 185 LYS A N 1
ATOM 1521 C CA . LYS A 1 185 ? -9.289 16.216 -0.476 1.00 84.06 185 LYS A CA 1
ATOM 1522 C C . LYS A 1 185 ? -8.167 15.222 -0.769 1.00 84.06 185 LYS A C 1
ATOM 1524 O O . LYS A 1 185 ? -7.587 15.250 -1.851 1.00 84.06 185 LYS A O 1
ATOM 1529 N N . VAL A 1 186 ? -7.894 14.334 0.180 1.00 88.62 186 VAL A N 1
ATOM 1530 C CA . VAL A 1 186 ? -6.849 13.317 0.042 1.00 88.62 186 VAL A CA 1
ATOM 1531 C C . VAL A 1 186 ? -7.308 12.211 -0.899 1.00 88.62 186 VAL A C 1
ATOM 1533 O O . VAL A 1 186 ? -8.391 11.642 -0.752 1.00 88.62 186 VAL A O 1
ATOM 1536 N N . PHE A 1 187 ? -6.476 11.907 -1.890 1.00 88.81 187 PHE A N 1
ATOM 1537 C CA . PHE A 1 187 ? -6.667 10.735 -2.728 1.00 88.81 187 PHE A CA 1
ATOM 1538 C C . PHE A 1 187 ? -6.235 9.485 -1.973 1.00 88.81 187 PHE A C 1
ATOM 1540 O O . PHE A 1 187 ? -7.056 8.589 -1.765 1.00 88.81 187 PHE A O 1
ATOM 1547 N N . ASP A 1 188 ? -4.980 9.473 -1.522 1.00 90.06 188 ASP A N 1
ATOM 1548 C CA . ASP A 1 188 ? -4.423 8.357 -0.777 1.00 90.06 188 ASP A CA 1
ATOM 1549 C C . ASP A 1 188 ? -3.364 8.790 0.245 1.00 90.06 188 ASP A C 1
ATOM 1551 O O . ASP A 1 188 ? -2.845 9.905 0.205 1.00 90.06 188 ASP A O 1
ATOM 1555 N N . LEU A 1 189 ? -3.058 7.890 1.171 1.00 90.81 189 LEU A N 1
ATOM 1556 C CA . LEU A 1 189 ? -2.012 8.035 2.174 1.00 90.81 189 LEU A CA 1
ATOM 1557 C C . LEU A 1 189 ? -1.003 6.892 2.028 1.00 90.81 189 LEU A C 1
ATOM 1559 O O . LEU A 1 189 ? -1.396 5.742 1.809 1.00 90.81 189 LEU A O 1
ATOM 1563 N N . LEU A 1 190 ? 0.283 7.196 2.182 1.00 90.69 190 LEU A N 1
ATOM 1564 C CA . LEU A 1 190 ? 1.389 6.240 2.098 1.00 90.69 190 LEU A CA 1
ATOM 1565 C C . LEU A 1 190 ? 2.431 6.548 3.175 1.00 90.69 190 LEU A C 1
ATOM 1567 O O . LEU A 1 190 ? 2.550 7.693 3.604 1.00 90.69 190 LEU A O 1
ATOM 1571 N N . ILE A 1 191 ? 3.232 5.556 3.568 1.00 87.31 191 ILE A N 1
ATOM 1572 C CA . ILE A 1 191 ? 4.445 5.810 4.355 1.00 87.31 191 ILE A CA 1
ATOM 1573 C C . ILE A 1 191 ? 5.658 5.679 3.445 1.00 87.31 191 ILE A C 1
ATOM 1575 O O . ILE A 1 191 ? 6.068 4.563 3.133 1.00 87.31 191 ILE A O 1
ATOM 1579 N N . ILE A 1 192 ? 6.229 6.813 3.049 1.00 83.81 192 ILE A N 1
ATOM 1580 C CA . ILE A 1 192 ? 7.435 6.873 2.216 1.00 83.81 192 ILE A CA 1
ATOM 1581 C C . ILE A 1 192 ? 8.647 7.012 3.130 1.00 83.81 192 ILE A C 1
ATOM 1583 O O . ILE A 1 192 ? 8.617 7.770 4.097 1.00 83.81 192 ILE A O 1
ATOM 1587 N N . GLN A 1 193 ? 9.706 6.264 2.839 1.00 77.25 193 GLN A N 1
ATOM 1588 C CA . GLN A 1 193 ? 10.993 6.483 3.489 1.00 77.25 193 GLN A CA 1
ATOM 1589 C C . GLN A 1 193 ? 11.710 7.595 2.733 1.00 77.25 193 GLN A C 1
ATOM 1591 O O . GLN A 1 193 ? 11.629 7.650 1.517 1.00 77.25 193 GLN A O 1
ATOM 1596 N N . PHE A 1 194 ? 12.346 8.524 3.423 1.00 70.94 194 PHE A N 1
ATOM 1597 C CA . PHE A 1 194 ? 13.062 9.618 2.774 1.00 70.94 194 PHE A CA 1
ATOM 1598 C C . PHE A 1 194 ? 14.256 10.008 3.651 1.00 70.94 194 PHE A C 1
ATOM 1600 O O . PHE A 1 194 ? 14.208 9.758 4.863 1.00 70.94 194 PHE A O 1
ATOM 1607 N N . PRO A 1 195 ? 15.345 10.566 3.094 1.00 69.06 195 PRO A N 1
ATOM 1608 C CA . PRO A 1 195 ? 16.438 11.078 3.911 1.00 69.06 195 PRO A CA 1
ATOM 1609 C C . PRO A 1 195 ? 15.932 12.058 4.986 1.00 69.06 195 PRO A C 1
ATOM 1611 O O . PRO A 1 195 ? 14.991 12.813 4.715 1.00 69.06 195 PRO A O 1
ATOM 1614 N N . PRO A 1 196 ? 16.515 12.046 6.202 1.00 68.69 196 PRO A N 1
ATOM 1615 C CA . PRO A 1 196 ? 16.143 12.976 7.263 1.00 68.69 196 PRO A CA 1
ATOM 1616 C C . PRO A 1 196 ? 16.320 14.431 6.807 1.00 68.69 196 PRO A C 1
ATOM 1618 O O . PRO A 1 196 ? 17.150 14.712 5.937 1.00 68.69 196 PRO A O 1
ATOM 1621 N N . PRO A 1 197 ? 15.575 15.381 7.400 1.00 69.75 197 PRO A N 1
ATOM 1622 C CA . PRO A 1 197 ? 15.778 16.781 7.083 1.00 69.75 197 PRO A CA 1
ATOM 1623 C C . PRO A 1 197 ? 17.143 17.246 7.615 1.00 69.75 197 PRO A C 1
ATOM 1625 O O . PRO A 1 197 ? 17.617 16.759 8.642 1.00 69.75 197 PRO A O 1
ATOM 1628 N N . VAL A 1 198 ? 17.768 18.202 6.930 1.00 70.25 198 VAL A N 1
ATOM 1629 C CA . VAL A 1 198 ? 19.080 18.744 7.318 1.00 70.25 198 VAL A CA 1
ATOM 1630 C C . VAL A 1 198 ? 18.886 19.996 8.177 1.00 70.25 198 VAL A C 1
ATOM 1632 O O . VAL A 1 198 ? 18.140 20.906 7.803 1.00 70.25 198 VAL A O 1
ATOM 1635 N N . GLU A 1 199 ? 19.559 20.050 9.331 1.00 59.56 199 GLU A N 1
ATOM 1636 C CA . GLU A 1 199 ? 19.607 21.240 10.190 1.00 59.56 199 GLU A CA 1
ATOM 1637 C C . GLU A 1 199 ? 20.450 22.349 9.537 1.00 59.56 199 GLU A C 1
ATOM 1639 O O . GLU A 1 199 ? 21.494 22.097 8.936 1.00 59.56 199 GLU A O 1
ATOM 1644 N N . SER A 1 200 ? 20.000 23.599 9.657 1.00 50.81 200 SER A N 1
ATOM 1645 C CA . SER A 1 200 ? 20.572 24.770 8.976 1.00 50.81 200 SER A CA 1
ATOM 1646 C C . SER A 1 200 ? 22.009 25.120 9.402 1.00 50.81 200 SER A C 1
ATOM 1648 O O . SER A 1 200 ? 22.707 25.842 8.689 1.00 50.81 200 SER A O 1
ATOM 1650 N N . SER A 1 201 ? 22.508 24.581 10.515 1.00 42.31 201 SER A N 1
ATOM 1651 C CA . SER A 1 201 ? 23.817 24.924 11.072 1.00 42.31 201 SER A CA 1
ATOM 1652 C C . SER A 1 201 ? 24.885 23.858 10.804 1.00 42.31 201 SER A C 1
ATOM 1654 O O . SER A 1 201 ? 25.183 23.076 11.707 1.00 42.31 201 SER A O 1
ATOM 1656 N N . LYS A 1 202 ? 25.471 23.826 9.591 1.00 42.12 202 LYS A N 1
ATOM 1657 C CA . LYS A 1 202 ? 26.829 23.273 9.313 1.00 42.12 202 LYS A CA 1
ATOM 1658 C C . LYS A 1 202 ? 27.304 23.388 7.853 1.00 42.12 202 LYS A C 1
ATOM 1660 O O . LYS A 1 202 ? 28.061 22.545 7.387 1.00 42.12 202 LYS A O 1
ATOM 1665 N N . ILE A 1 203 ? 26.935 24.441 7.125 1.00 42.97 203 ILE A N 1
ATOM 1666 C CA . ILE A 1 203 ? 27.653 24.767 5.883 1.00 42.97 203 ILE A CA 1
ATOM 1667 C C . ILE A 1 203 ? 28.706 25.810 6.247 1.00 42.97 203 ILE A C 1
ATOM 1669 O O . ILE A 1 203 ? 28.406 26.993 6.359 1.00 42.97 203 ILE A O 1
ATOM 1673 N N . SER A 1 204 ? 29.930 25.353 6.516 1.00 36.81 204 SER A N 1
ATOM 1674 C CA . SER A 1 204 ? 31.102 26.220 6.425 1.00 36.81 204 SER A CA 1
ATOM 1675 C C . SER A 1 204 ? 31.267 26.636 4.965 1.00 36.81 204 SER A C 1
ATOM 1677 O O . SER A 1 204 ? 31.243 25.772 4.089 1.00 36.81 204 SER A O 1
ATOM 1679 N N . ASP A 1 205 ? 31.440 27.935 4.730 1.00 34.91 205 ASP A N 1
ATOM 1680 C CA . ASP A 1 205 ? 31.659 28.583 3.433 1.00 34.91 205 ASP A CA 1
ATOM 1681 C C . ASP A 1 205 ? 32.964 28.145 2.743 1.00 34.91 205 ASP A C 1
ATOM 1683 O O . ASP A 1 205 ? 33.879 28.936 2.512 1.00 34.91 205 ASP A O 1
ATOM 1687 N N . THR A 1 206 ? 33.077 26.875 2.373 1.00 36.28 206 THR A N 1
ATOM 1688 C CA . THR A 1 206 ? 34.082 26.421 1.418 1.00 36.28 206 THR A CA 1
ATOM 1689 C C . THR A 1 206 ? 33.382 25.798 0.228 1.00 36.28 206 THR A C 1
ATOM 1691 O O . THR A 1 206 ? 32.720 24.766 0.312 1.00 36.28 206 THR A O 1
ATOM 1694 N N . ALA A 1 207 ? 33.522 26.492 -0.900 1.00 37.94 207 ALA A N 1
ATOM 1695 C CA . ALA A 1 207 ? 33.067 26.101 -2.217 1.00 37.94 207 ALA A CA 1
ATOM 1696 C C . ALA A 1 207 ? 33.563 24.693 -2.582 1.00 37.94 207 ALA A C 1
ATOM 1698 O O . ALA A 1 207 ? 34.613 24.507 -3.188 1.00 37.94 207 ALA A O 1
ATOM 1699 N N . SER A 1 208 ? 32.768 23.691 -2.240 1.00 31.91 208 SER A N 1
ATOM 1700 C CA . SER A 1 208 ? 32.718 22.432 -2.956 1.00 31.91 208 SER A CA 1
ATOM 1701 C C . SER A 1 208 ? 31.246 22.091 -3.097 1.00 31.91 208 SER A C 1
ATOM 1703 O O . SER A 1 208 ? 30.515 21.945 -2.121 1.00 31.91 208 SER A O 1
ATOM 1705 N N . ILE A 1 209 ? 30.791 22.061 -4.345 1.00 35.38 209 ILE A N 1
ATOM 1706 C CA . ILE A 1 209 ? 29.501 21.501 -4.724 1.00 35.38 209 ILE A CA 1
ATOM 1707 C C . ILE A 1 209 ? 29.639 20.004 -4.454 1.00 35.38 209 ILE A C 1
ATOM 1709 O O . ILE A 1 209 ? 29.963 19.227 -5.351 1.00 35.38 209 ILE A O 1
ATOM 1713 N N . VAL A 1 210 ? 29.485 19.594 -3.196 1.00 32.50 210 VAL A N 1
ATOM 1714 C CA . VAL A 1 210 ? 29.264 18.192 -2.877 1.00 32.50 210 VAL A CA 1
ATOM 1715 C C . VAL A 1 210 ? 27.854 17.928 -3.371 1.00 32.50 210 VAL A C 1
ATOM 1717 O O . VAL A 1 210 ? 26.865 18.200 -2.697 1.00 32.50 210 VAL A O 1
ATOM 1720 N N . LYS A 1 211 ? 27.758 17.474 -4.622 1.00 34.84 211 LYS A N 1
ATOM 1721 C CA . LYS A 1 211 ? 26.627 16.661 -5.043 1.00 34.84 211 LYS A CA 1
ATOM 1722 C C . LYS A 1 211 ? 26.671 15.468 -4.095 1.00 34.84 211 LYS A C 1
ATOM 1724 O O . LYS A 1 211 ? 27.495 14.576 -4.275 1.00 34.84 211 LYS A O 1
ATOM 1729 N N . GLU A 1 212 ? 25.892 15.528 -3.022 1.00 37.41 212 GLU A N 1
ATOM 1730 C CA . GLU A 1 212 ? 25.661 14.389 -2.146 1.00 37.41 212 GLU A CA 1
ATOM 1731 C C . GLU A 1 212 ? 24.935 13.341 -2.997 1.00 37.41 212 GLU A C 1
ATOM 1733 O O . GLU A 1 212 ? 23.711 13.305 -3.063 1.00 37.41 212 GLU A O 1
ATOM 1738 N N . CYS A 1 213 ? 25.690 12.543 -3.758 1.00 34.97 213 CYS A N 1
ATOM 1739 C CA . CYS A 1 213 ? 25.188 11.270 -4.248 1.00 34.97 213 CYS A CA 1
ATOM 1740 C C . CYS A 1 213 ? 24.906 10.435 -3.003 1.00 34.97 213 CYS A C 1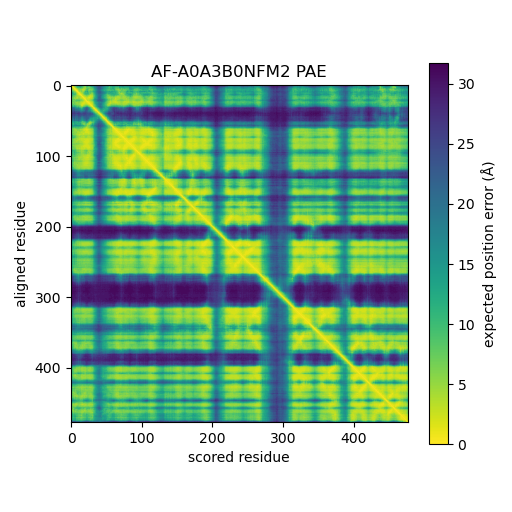
ATOM 1742 O O . CYS A 1 213 ? 25.822 10.137 -2.230 1.00 34.97 213 CYS A O 1
ATOM 1744 N N . TYR A 1 214 ? 23.635 10.107 -2.779 1.00 42.81 214 TYR A N 1
ATOM 1745 C CA . TYR A 1 214 ? 23.202 9.246 -1.686 1.00 42.81 214 TYR A CA 1
ATOM 1746 C C . TYR A 1 214 ? 23.571 7.791 -1.997 1.00 42.81 214 TYR A C 1
ATOM 1748 O O . TYR A 1 214 ? 22.712 6.943 -2.208 1.00 42.81 214 TYR A O 1
ATOM 1756 N N . ASP A 1 215 ? 24.872 7.499 -2.000 1.00 37.25 215 ASP A N 1
ATOM 1757 C CA . ASP A 1 215 ? 25.400 6.137 -2.118 1.00 37.25 215 ASP A CA 1
ATOM 1758 C C . ASP A 1 215 ? 25.359 5.405 -0.756 1.00 37.25 215 ASP A C 1
ATOM 1760 O O . ASP A 1 215 ? 25.550 4.193 -0.684 1.00 37.25 215 ASP A O 1
ATOM 1764 N N . ASN A 1 216 ? 25.047 6.126 0.335 1.00 38.97 216 ASN A N 1
ATOM 1765 C CA . ASN A 1 216 ? 24.967 5.610 1.704 1.00 38.97 216 ASN A CA 1
ATOM 1766 C C . ASN A 1 216 ? 23.546 5.727 2.289 1.00 38.97 216 ASN A C 1
ATOM 1768 O O . ASN A 1 216 ? 23.157 6.736 2.869 1.00 38.97 216 ASN A O 1
ATOM 1772 N N . TYR A 1 217 ? 22.791 4.634 2.193 1.00 47.53 217 TYR A N 1
ATOM 1773 C CA . TYR A 1 217 ? 21.410 4.448 2.670 1.00 47.53 217 TYR A CA 1
ATOM 1774 C C . TYR A 1 217 ? 21.265 4.292 4.200 1.00 47.53 217 TYR A C 1
ATOM 1776 O O . TYR A 1 217 ? 20.282 3.730 4.686 1.00 47.53 217 TYR A O 1
ATOM 1784 N N . SER A 1 218 ? 22.247 4.720 4.993 1.00 43.75 218 SER A N 1
ATOM 1785 C CA . SER A 1 218 ? 22.305 4.402 6.427 1.00 43.75 218 SER A CA 1
ATOM 1786 C C . SER A 1 218 ? 21.319 5.201 7.290 1.00 43.75 218 SER A C 1
ATOM 1788 O O . SER A 1 218 ? 21.054 4.805 8.426 1.00 43.75 218 SER A O 1
ATOM 1790 N N . LEU A 1 219 ? 20.739 6.289 6.770 1.00 54.31 219 LEU A N 1
ATOM 1791 C CA . LEU A 1 219 ? 19.815 7.162 7.499 1.00 54.31 219 LEU A CA 1
ATOM 1792 C C . LEU A 1 219 ? 18.596 7.507 6.629 1.00 54.31 219 LEU A C 1
ATOM 1794 O O . LEU A 1 219 ? 18.635 8.433 5.826 1.00 54.31 219 LEU A O 1
ATOM 1798 N N . ILE A 1 220 ? 17.501 6.766 6.811 1.00 66.94 220 ILE A N 1
ATOM 1799 C CA . ILE A 1 220 ? 16.183 7.064 6.231 1.00 66.94 220 ILE A CA 1
ATOM 1800 C C . ILE A 1 220 ? 15.149 7.213 7.351 1.00 66.94 220 ILE A C 1
ATOM 1802 O O . ILE A 1 220 ? 15.130 6.433 8.306 1.00 66.94 220 ILE A O 1
ATOM 1806 N N . CYS A 1 221 ? 14.283 8.215 7.236 1.00 72.12 221 CYS A N 1
ATOM 1807 C CA . CYS A 1 221 ? 13.156 8.442 8.132 1.00 72.12 221 CYS A CA 1
ATOM 1808 C C . CYS A 1 221 ? 11.849 8.042 7.449 1.00 72.12 221 CYS A C 1
ATOM 1810 O O . CYS A 1 221 ? 11.709 8.156 6.233 1.00 72.12 221 CYS A O 1
ATOM 1812 N N . ASP A 1 222 ? 10.882 7.579 8.235 1.00 81.12 222 ASP A N 1
ATOM 1813 C CA . ASP A 1 222 ? 9.531 7.354 7.738 1.00 81.12 222 ASP A CA 1
ATOM 1814 C C . ASP A 1 222 ? 8.774 8.692 7.712 1.00 81.12 222 ASP A C 1
ATOM 1816 O O . ASP A 1 222 ? 8.716 9.398 8.717 1.00 81.12 222 ASP A O 1
ATOM 1820 N N . TYR A 1 223 ? 8.154 9.011 6.580 1.00 86.19 223 TYR A N 1
ATOM 1821 C CA . TYR A 1 223 ? 7.289 10.172 6.396 1.00 86.19 223 TYR A CA 1
ATOM 1822 C C . TYR A 1 223 ? 5.877 9.713 6.065 1.00 86.19 223 TYR A C 1
ATOM 1824 O O . TYR A 1 223 ? 5.673 8.765 5.301 1.00 86.19 223 TYR A O 1
ATOM 1832 N N . LEU A 1 224 ? 4.887 10.432 6.589 1.00 91.19 224 LEU A N 1
ATOM 1833 C CA . LEU A 1 224 ? 3.525 10.331 6.090 1.00 91.19 224 LEU A CA 1
ATOM 1834 C C . LEU A 1 224 ? 3.448 11.090 4.765 1.00 91.19 224 LEU A C 1
ATOM 1836 O O . LEU A 1 224 ? 3.513 12.314 4.742 1.00 91.19 224 LEU A O 1
ATOM 1840 N N . CYS A 1 225 ? 3.297 10.371 3.662 1.00 91.88 225 CYS A N 1
ATOM 1841 C CA . CYS A 1 225 ? 3.036 10.962 2.363 1.00 91.88 225 CYS A CA 1
ATOM 1842 C C . CYS A 1 225 ? 1.526 11.059 2.134 1.00 91.88 225 CYS A C 1
ATOM 1844 O O . CYS A 1 225 ? 0.817 10.050 2.100 1.00 91.88 225 CYS A O 1
ATOM 1846 N N . VAL A 1 226 ? 1.043 12.286 1.974 1.00 93.12 226 VAL A N 1
ATOM 1847 C CA . VAL A 1 226 ? -0.333 12.586 1.596 1.00 93.12 226 VAL A CA 1
ATOM 1848 C C . VAL A 1 226 ? -0.381 12.845 0.100 1.00 93.12 226 VAL A C 1
ATOM 1850 O O . VAL A 1 226 ? 0.327 13.709 -0.415 1.00 93.12 226 VAL A O 1
ATOM 1853 N N . VAL A 1 227 ? -1.233 12.101 -0.597 1.00 93.56 227 VAL A N 1
ATOM 1854 C CA . VAL A 1 227 ? -1.354 12.158 -2.051 1.00 93.56 227 VAL A CA 1
ATOM 1855 C C . VAL A 1 227 ? -2.642 12.868 -2.423 1.00 93.56 227 VAL A C 1
ATOM 1857 O O . VAL A 1 227 ? -3.732 12.486 -1.991 1.00 93.56 227 VAL A O 1
ATOM 1860 N N . TYR A 1 228 ? -2.521 13.875 -3.275 1.00 92.56 228 TYR A N 1
ATOM 1861 C CA . TYR A 1 228 ? -3.635 14.594 -3.873 1.00 92.56 228 TYR A CA 1
ATOM 1862 C C . TYR A 1 228 ? -3.677 14.297 -5.361 1.00 92.56 228 TYR A C 1
ATOM 1864 O O . TYR A 1 228 ? -2.645 14.273 -6.039 1.00 92.56 228 TYR A O 1
ATOM 1872 N N . ARG A 1 229 ? -4.889 14.084 -5.869 1.00 89.94 229 ARG A N 1
ATOM 1873 C CA . ARG A 1 229 ? -5.121 13.913 -7.299 1.00 89.94 229 ARG A CA 1
ATOM 1874 C C . ARG A 1 229 ? -5.822 15.128 -7.866 1.00 89.94 229 ARG A C 1
ATOM 1876 O O . ARG A 1 229 ? -6.832 15.562 -7.315 1.00 89.94 229 ARG A O 1
ATOM 1883 N N . ASP A 1 230 ? -5.344 15.556 -9.018 1.00 89.25 230 ASP A N 1
ATOM 1884 C CA . ASP A 1 230 ? -6.016 16.496 -9.896 1.00 89.25 230 ASP A CA 1
ATOM 1885 C C . ASP A 1 230 ? -6.207 15.850 -11.275 1.00 89.25 230 ASP A C 1
ATOM 1887 O O . ASP A 1 230 ? -5.816 14.702 -11.525 1.00 89.25 230 ASP A O 1
ATOM 1891 N N . LEU A 1 231 ? -6.842 16.577 -12.193 1.00 89.12 231 LEU A N 1
ATOM 1892 C CA . LEU A 1 231 ? -6.840 16.188 -13.596 1.00 89.12 231 LEU A CA 1
ATOM 1893 C C . LEU A 1 231 ? -5.435 16.416 -14.169 1.00 89.12 231 LEU A C 1
ATOM 1895 O O . LEU A 1 231 ? -4.910 17.526 -14.113 1.00 89.12 231 LEU A O 1
ATOM 1899 N N . ASN A 1 232 ? -4.842 15.370 -14.739 1.00 92.50 232 ASN A N 1
ATOM 1900 C CA . ASN A 1 232 ? -3.520 15.364 -15.367 1.00 92.50 232 ASN A CA 1
ATOM 1901 C C . ASN A 1 232 ? -2.332 15.703 -14.446 1.00 92.50 232 ASN A C 1
ATOM 1903 O O . ASN A 1 232 ? -1.232 16.011 -14.918 1.00 92.50 232 ASN A O 1
ATOM 1907 N N . ARG A 1 233 ? -2.522 15.660 -13.123 1.00 93.00 233 ARG A N 1
ATOM 1908 C CA . ARG A 1 233 ? -1.467 15.944 -12.145 1.00 93.00 233 ARG A CA 1
ATOM 1909 C C . ARG A 1 233 ? -1.684 15.173 -10.850 1.00 93.00 233 ARG A C 1
ATOM 1911 O O . ARG A 1 233 ? -2.815 14.947 -10.424 1.00 93.00 233 ARG A O 1
ATOM 1918 N N . VAL A 1 234 ? -0.575 14.814 -10.217 1.00 94.44 234 VAL A N 1
ATOM 1919 C CA . VAL A 1 234 ? -0.537 14.218 -8.882 1.00 94.44 234 VAL A CA 1
ATOM 1920 C C . VAL A 1 234 ? 0.450 14.998 -8.035 1.00 94.44 234 VAL A C 1
ATOM 1922 O O . VAL A 1 234 ? 1.563 15.262 -8.490 1.00 94.44 234 VAL A O 1
ATOM 1925 N N . THR A 1 235 ? 0.049 15.347 -6.816 1.00 94.12 235 THR A N 1
ATOM 1926 C CA . THR A 1 235 ? 0.903 16.031 -5.841 1.00 94.12 235 THR A CA 1
ATOM 1927 C C . THR A 1 235 ? 1.053 15.172 -4.593 1.00 94.12 235 THR A C 1
ATOM 1929 O O . THR A 1 235 ? 0.088 14.591 -4.100 1.00 94.12 235 THR A O 1
ATOM 1932 N N . PHE A 1 236 ? 2.274 15.120 -4.082 1.00 93.56 236 PHE A N 1
ATOM 1933 C CA . PHE A 1 236 ? 2.704 14.371 -2.915 1.00 93.56 236 PHE A CA 1
ATOM 1934 C C . PHE A 1 236 ? 3.239 15.356 -1.883 1.00 93.56 236 PHE A C 1
ATOM 1936 O O . PHE A 1 236 ? 4.193 16.080 -2.153 1.00 93.56 236 PHE A O 1
ATOM 1943 N N . GLU A 1 237 ? 2.642 15.374 -0.700 1.00 92.56 237 GLU A N 1
ATOM 1944 C CA . GLU A 1 237 ? 3.084 16.185 0.433 1.00 92.56 237 GLU A CA 1
ATOM 1945 C C . GLU A 1 237 ? 3.660 15.248 1.509 1.00 92.56 237 GLU A C 1
ATOM 1947 O O . GLU A 1 237 ? 2.979 14.336 1.978 1.00 92.56 237 GLU A O 1
ATOM 1952 N N . LEU A 1 238 ? 4.930 15.435 1.875 1.00 90.50 238 LEU A N 1
ATOM 1953 C CA . LEU A 1 238 ? 5.638 14.644 2.882 1.00 90.50 238 LEU A CA 1
ATOM 1954 C C . LEU A 1 238 ? 5.562 15.330 4.243 1.00 90.50 238 LEU A C 1
ATOM 1956 O O . LEU A 1 238 ? 6.103 16.421 4.432 1.00 90.50 238 LEU A O 1
ATOM 1960 N N . PHE A 1 239 ? 4.941 14.656 5.203 1.00 89.12 239 PHE A N 1
ATOM 1961 C CA . PHE A 1 239 ? 4.811 15.110 6.576 1.00 89.12 239 PHE A CA 1
ATOM 1962 C C . PHE A 1 239 ? 5.706 14.300 7.511 1.00 89.12 239 PHE A C 1
ATOM 1964 O O . PHE A 1 239 ? 5.701 13.067 7.483 1.00 89.12 239 PHE A O 1
ATOM 1971 N N . LEU A 1 240 ? 6.426 14.999 8.384 1.00 87.62 240 LEU A N 1
ATOM 1972 C CA . LEU A 1 240 ? 7.188 14.402 9.477 1.00 87.62 240 LEU A CA 1
ATOM 1973 C C . LEU A 1 240 ? 6.435 14.607 10.788 1.00 87.62 240 LEU A C 1
ATOM 1975 O O . LEU A 1 240 ? 5.904 15.688 11.043 1.00 87.62 240 LEU A O 1
ATOM 1979 N N . LEU A 1 241 ? 6.385 13.570 11.619 1.00 86.44 241 LEU A N 1
ATOM 1980 C CA . LEU A 1 241 ? 5.813 13.677 12.955 1.00 86.44 241 LEU A CA 1
ATOM 1981 C C . LEU A 1 241 ? 6.847 14.269 13.921 1.00 86.44 241 LEU A C 1
ATOM 1983 O O . LEU A 1 241 ? 7.901 13.673 14.132 1.00 86.44 241 LEU A O 1
ATOM 1987 N N . GLY A 1 242 ? 6.533 15.416 14.518 1.00 81.25 242 GLY A N 1
ATOM 1988 C CA . GLY A 1 242 ? 7.333 16.021 15.577 1.00 81.25 242 GLY A CA 1
ATOM 1989 C C . GLY A 1 242 ? 7.168 15.316 16.927 1.00 81.25 242 GLY A C 1
ATOM 1990 O O . GLY A 1 242 ? 6.226 14.553 17.156 1.00 81.25 242 GLY A O 1
ATOM 1991 N N . LEU A 1 243 ? 8.071 15.609 17.867 1.00 80.00 243 LEU A N 1
ATOM 1992 C CA . LEU A 1 243 ? 7.980 15.126 19.256 1.00 80.00 243 LEU A CA 1
ATOM 1993 C C . LEU A 1 243 ? 6.735 15.653 19.988 1.00 80.00 243 LEU A C 1
ATOM 1995 O O . LEU A 1 243 ? 6.239 15.006 20.909 1.00 80.00 243 LEU A O 1
ATOM 1999 N N . ASP A 1 244 ? 6.192 16.790 19.549 1.00 79.06 244 ASP A N 1
ATOM 2000 C CA . ASP A 1 244 ? 4.920 17.347 20.021 1.00 79.06 244 ASP A CA 1
ATOM 2001 C C . ASP A 1 244 ? 3.691 16.599 19.470 1.00 79.06 244 ASP A C 1
ATOM 2003 O O . ASP A 1 244 ? 2.552 17.019 19.693 1.00 79.06 244 ASP A O 1
ATOM 2007 N N . LEU A 1 245 ? 3.928 15.480 18.774 1.00 79.06 245 LEU A N 1
ATOM 2008 C CA . LEU A 1 245 ? 2.949 14.644 18.093 1.00 79.06 245 LEU A CA 1
ATOM 2009 C C . LEU A 1 245 ? 2.201 15.359 16.972 1.00 79.06 245 LEU A C 1
ATOM 2011 O O . LEU A 1 245 ? 1.145 14.882 16.578 1.00 79.06 245 LEU A O 1
ATOM 2015 N N . LYS A 1 246 ? 2.726 16.451 16.410 1.00 84.38 246 LYS A N 1
ATOM 2016 C CA . LYS A 1 246 ? 2.105 17.105 15.255 1.00 84.38 246 LYS A CA 1
ATOM 2017 C C . LYS A 1 246 ? 2.842 16.769 13.974 1.00 84.38 246 LYS A C 1
ATOM 2019 O O . LYS A 1 246 ? 4.067 16.753 13.917 1.00 84.38 246 LYS A O 1
ATOM 2024 N N . PHE A 1 247 ? 2.070 16.504 12.927 1.00 86.44 247 PHE A N 1
ATOM 2025 C CA . PHE A 1 247 ? 2.613 16.370 11.586 1.00 86.44 247 PHE A CA 1
ATOM 2026 C C . PHE A 1 247 ? 2.921 17.753 11.022 1.00 86.44 247 PHE A C 1
ATOM 2028 O O . PHE A 1 247 ? 2.031 18.596 10.908 1.00 86.44 247 PHE A O 1
ATOM 2035 N N . GLN A 1 248 ? 4.175 17.957 10.645 1.00 86.81 248 GLN A N 1
ATOM 2036 C CA . GLN A 1 248 ? 4.640 19.145 9.947 1.00 86.81 248 GLN A CA 1
ATOM 2037 C C . GLN A 1 248 ? 4.903 18.789 8.488 1.00 86.81 248 GLN A C 1
ATOM 2039 O O . GLN A 1 248 ? 5.523 17.765 8.207 1.00 86.81 248 GLN A O 1
ATOM 2044 N N . LEU A 1 249 ? 4.430 19.624 7.561 1.00 88.62 249 LEU A N 1
ATOM 2045 C CA . LEU A 1 249 ? 4.767 19.493 6.147 1.00 88.62 249 LEU A CA 1
ATOM 2046 C C . LEU A 1 249 ? 6.240 19.859 5.956 1.00 88.62 249 LEU A C 1
ATOM 2048 O O . LEU A 1 249 ? 6.653 20.955 6.326 1.00 88.62 249 LEU A O 1
ATOM 2052 N N . ILE A 1 250 ? 7.008 18.941 5.380 1.00 86.31 250 ILE A N 1
ATOM 2053 C CA . ILE A 1 250 ? 8.454 19.083 5.195 1.00 86.31 250 ILE A CA 1
ATOM 2054 C C . ILE A 1 250 ? 8.815 19.261 3.717 1.00 86.31 250 ILE A C 1
ATOM 2056 O O . ILE A 1 250 ? 9.744 19.994 3.388 1.00 86.31 250 ILE A O 1
ATOM 2060 N N . LYS A 1 251 ? 8.085 18.613 2.804 1.00 87.12 251 LYS A N 1
ATOM 2061 C CA . LYS A 1 251 ? 8.360 18.685 1.363 1.00 87.12 251 LYS A CA 1
ATOM 2062 C C . LYS A 1 251 ? 7.083 18.479 0.558 1.00 87.12 251 LYS A C 1
ATOM 2064 O O . LYS A 1 251 ? 6.196 17.749 0.992 1.00 87.12 251 LYS A O 1
ATOM 2069 N N . SER A 1 252 ? 7.016 19.064 -0.633 1.00 90.31 252 SER A N 1
ATOM 2070 C CA . SER A 1 252 ? 5.986 18.756 -1.623 1.00 90.31 252 SER A CA 1
ATOM 2071 C C . SER A 1 252 ? 6.625 18.508 -2.985 1.00 90.31 252 SER A C 1
ATOM 2073 O O . SER A 1 252 ? 7.521 19.243 -3.396 1.00 90.31 252 SER A O 1
ATOM 2075 N N . PHE A 1 253 ? 6.150 17.503 -3.711 1.00 90.75 253 PHE A N 1
ATOM 2076 C CA . PHE A 1 253 ? 6.551 17.260 -5.093 1.00 90.75 253 PHE A CA 1
ATOM 2077 C C . PHE A 1 253 ? 5.361 16.828 -5.944 1.00 90.75 253 PHE A C 1
ATOM 2079 O O . PHE A 1 253 ? 4.347 16.361 -5.431 1.00 90.75 253 PHE A O 1
ATOM 2086 N N . ASN A 1 254 ? 5.455 17.001 -7.257 1.00 92.81 254 ASN A N 1
ATOM 2087 C CA . ASN A 1 254 ? 4.394 16.619 -8.179 1.00 92.81 254 ASN A CA 1
ATOM 2088 C C . ASN A 1 254 ? 4.923 15.965 -9.447 1.00 92.81 254 ASN A C 1
ATOM 2090 O O . ASN A 1 254 ? 6.090 16.106 -9.815 1.00 92.81 254 ASN A O 1
ATOM 2094 N N . THR A 1 255 ? 4.009 15.299 -10.143 1.00 92.38 255 THR A N 1
ATOM 2095 C CA . THR A 1 255 ? 4.231 14.806 -11.495 1.00 92.38 255 THR A CA 1
ATOM 2096 C C . THR A 1 255 ? 2.999 15.032 -12.368 1.00 92.38 255 THR A C 1
ATOM 2098 O O . THR A 1 255 ? 1.870 15.144 -11.873 1.00 92.38 255 THR A O 1
ATOM 2101 N N . ARG A 1 256 ? 3.218 15.144 -13.680 1.00 94.06 256 ARG A N 1
ATOM 2102 C CA . ARG A 1 256 ? 2.143 15.227 -14.676 1.00 94.06 256 ARG A CA 1
ATOM 2103 C C . ARG A 1 256 ? 1.765 13.818 -15.106 1.00 94.06 256 ARG A C 1
ATOM 2105 O O . 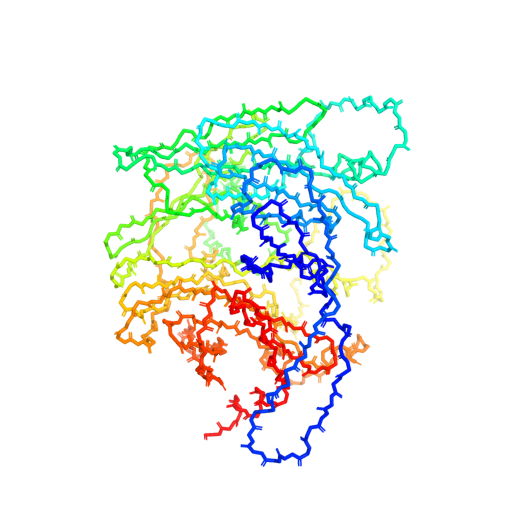ARG A 1 256 ? 2.642 12.992 -15.313 1.00 94.06 256 ARG A O 1
ATOM 2112 N N . VAL A 1 257 ? 0.470 13.580 -15.264 1.00 94.25 257 VAL A N 1
ATOM 2113 C CA . VAL A 1 257 ? -0.073 12.293 -15.714 1.00 94.25 257 VAL A CA 1
ATOM 2114 C C . VAL A 1 257 ? -1.096 12.508 -16.823 1.00 94.25 257 VAL A C 1
ATOM 2116 O O . VAL A 1 257 ? -1.635 13.603 -16.970 1.00 94.25 257 VAL A O 1
ATOM 2119 N N . GLN A 1 258 ? -1.396 11.467 -17.589 1.00 92.94 258 GLN A N 1
ATOM 2120 C CA . GLN A 1 258 ? -2.477 11.455 -18.564 1.00 92.94 258 GLN A CA 1
ATOM 2121 C C . GLN A 1 258 ? -3.748 10.900 -17.917 1.00 92.94 258 GLN A C 1
ATOM 2123 O O . GLN A 1 258 ? -3.841 9.715 -17.583 1.00 92.94 258 GLN A O 1
ATOM 2128 N N . GLY A 1 259 ? -4.744 11.769 -17.740 1.00 91.19 259 GLY A N 1
ATOM 2129 C CA . GLY A 1 259 ? -6.003 11.446 -17.078 1.00 91.19 259 GLY A CA 1
ATOM 2130 C C . GLY A 1 259 ? -5.962 11.696 -15.571 1.00 91.19 259 GLY A C 1
ATOM 2131 O O . GLY A 1 259 ? -5.287 12.599 -15.083 1.00 91.19 259 GLY A O 1
ATOM 2132 N N . SER A 1 260 ? -6.732 10.920 -14.816 1.00 91.94 260 SER A N 1
ATOM 2133 C CA . SER A 1 260 ? -6.778 10.980 -13.354 1.00 91.94 260 SER A CA 1
ATOM 2134 C C . SER A 1 260 ? -6.294 9.665 -12.764 1.00 91.94 260 SER A C 1
ATOM 2136 O O . SER A 1 260 ? -6.628 8.594 -13.277 1.00 91.94 260 SER A O 1
ATOM 2138 N N . ILE A 1 261 ? -5.524 9.743 -11.677 1.00 93.69 261 ILE A N 1
ATOM 2139 C CA . ILE A 1 261 ? -5.039 8.544 -10.997 1.00 93.69 261 ILE A CA 1
ATOM 2140 C C . ILE A 1 261 ? -6.175 7.747 -10.355 1.00 93.69 261 ILE A C 1
ATOM 2142 O O . ILE A 1 261 ? -7.081 8.294 -9.707 1.00 93.69 261 ILE A O 1
ATOM 2146 N N . THR A 1 262 ? -6.101 6.435 -10.551 1.00 92.00 262 THR A N 1
ATOM 2147 C CA . THR A 1 262 ? -7.081 5.456 -10.078 1.00 92.00 262 THR A CA 1
ATOM 2148 C C . THR A 1 262 ? -6.513 4.604 -8.962 1.00 92.00 262 THR A C 1
ATOM 2150 O O . THR A 1 262 ? -7.214 4.388 -7.978 1.00 92.00 262 THR A O 1
ATOM 2153 N N . ASN A 1 263 ? -5.237 4.221 -9.055 1.00 92.19 263 ASN A N 1
ATOM 2154 C CA . ASN A 1 263 ? -4.536 3.487 -8.006 1.00 92.19 263 ASN A CA 1
ATOM 2155 C C . ASN A 1 263 ? -3.099 3.977 -7.855 1.00 92.19 263 ASN A C 1
ATOM 2157 O O . ASN A 1 263 ? -2.486 4.472 -8.804 1.00 92.19 263 ASN A O 1
ATOM 2161 N N . ILE A 1 264 ? -2.566 3.771 -6.658 1.00 92.19 264 ILE A N 1
ATOM 2162 C CA . ILE A 1 264 ? -1.186 4.048 -6.298 1.00 92.19 264 ILE A CA 1
ATOM 2163 C C . ILE A 1 264 ? -0.655 2.904 -5.442 1.00 92.19 264 ILE A C 1
ATOM 2165 O O . ILE A 1 264 ? -1.346 2.411 -4.552 1.00 92.19 264 ILE A O 1
ATOM 2169 N N . ILE A 1 265 ? 0.574 2.485 -5.720 1.00 89.00 265 ILE A N 1
ATOM 2170 C CA . ILE A 1 265 ? 1.300 1.507 -4.921 1.00 89.00 265 ILE A CA 1
ATOM 2171 C C . ILE A 1 265 ? 2.668 2.057 -4.595 1.00 89.00 265 ILE A C 1
ATOM 2173 O O . ILE A 1 265 ? 3.408 2.494 -5.475 1.00 89.00 265 ILE A O 1
ATOM 2177 N N . LEU A 1 266 ? 3.004 1.961 -3.316 1.00 87.00 266 LEU A N 1
ATOM 2178 C CA . LEU A 1 266 ? 4.375 1.992 -2.864 1.00 87.00 266 LEU A CA 1
ATOM 2179 C C . LEU A 1 266 ? 4.795 0.560 -2.545 1.00 87.00 266 LEU A C 1
ATOM 2181 O O . LEU A 1 266 ? 4.132 -0.119 -1.760 1.00 87.00 266 LEU A O 1
ATOM 2185 N N . THR A 1 267 ? 5.870 0.095 -3.168 1.00 77.25 267 THR A N 1
ATOM 2186 C CA . THR A 1 267 ? 6.381 -1.258 -2.933 1.00 77.25 267 THR A CA 1
ATOM 2187 C C . THR A 1 267 ? 6.875 -1.418 -1.498 1.00 77.25 267 THR A C 1
ATOM 2189 O O . THR A 1 267 ? 7.405 -0.475 -0.910 1.00 77.25 267 THR A O 1
ATOM 2192 N N . ASN A 1 268 ? 6.734 -2.622 -0.948 1.00 65.94 268 ASN A N 1
ATOM 2193 C CA . ASN A 1 268 ? 6.960 -2.880 0.472 1.00 65.94 268 ASN A CA 1
ATOM 2194 C C . ASN A 1 268 ? 8.373 -2.526 0.945 1.00 65.94 268 ASN A C 1
ATOM 2196 O O . ASN A 1 268 ? 9.367 -2.702 0.240 1.00 65.94 268 ASN A O 1
ATOM 2200 N N . LYS A 1 269 ? 8.447 -2.107 2.208 1.00 61.47 269 LYS A N 1
ATOM 2201 C CA . LYS A 1 269 ? 9.696 -1.804 2.900 1.00 61.47 269 LYS A CA 1
ATOM 2202 C C . LYS A 1 269 ? 10.463 -3.094 3.190 1.00 61.47 269 LYS A C 1
ATOM 2204 O O . LYS A 1 269 ? 10.002 -3.929 3.966 1.00 61.47 269 LYS A O 1
ATOM 2209 N N . GLN A 1 270 ? 11.663 -3.244 2.642 1.00 51.38 270 GLN A N 1
ATOM 2210 C CA . GLN A 1 270 ? 12.536 -4.390 2.922 1.00 51.38 270 GLN A CA 1
ATOM 2211 C C . GLN A 1 270 ? 13.435 -4.136 4.149 1.00 51.38 270 GLN A C 1
ATOM 2213 O O . GLN A 1 270 ? 14.658 -4.234 4.083 1.00 51.38 270 GLN A O 1
ATOM 2218 N N . TYR A 1 271 ? 12.830 -3.816 5.303 1.00 39.12 271 TYR A N 1
ATOM 2219 C CA . TYR A 1 271 ? 13.551 -3.480 6.547 1.00 39.12 271 TYR A CA 1
ATOM 2220 C C . TYR A 1 271 ? 14.560 -4.538 7.024 1.00 39.12 271 TYR A C 1
ATOM 2222 O O . TYR A 1 271 ? 15.473 -4.202 7.770 1.00 39.12 271 TYR A O 1
ATOM 2230 N N . ASN A 1 272 ? 14.400 -5.800 6.619 1.00 34.97 272 ASN A N 1
ATOM 2231 C CA . ASN A 1 272 ? 15.173 -6.920 7.160 1.00 34.97 272 ASN A CA 1
ATOM 2232 C C . ASN A 1 272 ? 16.298 -7.416 6.243 1.00 34.97 272 ASN A C 1
ATOM 2234 O O . ASN A 1 272 ? 17.028 -8.320 6.633 1.00 34.97 272 ASN A O 1
ATOM 2238 N N . GLN A 1 273 ? 16.456 -6.861 5.040 1.00 38.56 273 GLN A N 1
ATOM 2239 C CA . GLN A 1 273 ? 17.502 -7.318 4.119 1.00 38.56 273 GLN A CA 1
ATOM 2240 C C . GLN A 1 273 ? 18.789 -6.495 4.248 1.00 38.56 273 GLN A C 1
ATOM 2242 O O . GLN A 1 273 ? 19.873 -7.017 4.027 1.00 38.56 273 GLN A O 1
ATOM 2247 N N . TYR A 1 274 ? 18.708 -5.247 4.720 1.00 37.78 274 TYR A N 1
ATOM 2248 C CA . TYR A 1 274 ? 19.886 -4.381 4.842 1.00 37.78 274 TYR A CA 1
ATOM 2249 C C . TYR A 1 274 ? 20.921 -4.886 5.860 1.00 37.78 274 TYR A C 1
ATOM 2251 O O . TYR A 1 274 ? 22.121 -4.795 5.613 1.00 37.78 274 TYR A O 1
ATOM 2259 N N . SER A 1 275 ? 20.484 -5.455 6.992 1.00 35.84 275 SER A N 1
ATOM 2260 C CA . SER A 1 275 ? 21.409 -6.013 7.990 1.00 35.84 275 SER A CA 1
ATOM 2261 C C . SER A 1 275 ? 22.174 -7.224 7.459 1.00 35.84 275 SER A C 1
ATOM 2263 O O . SER A 1 275 ? 23.332 -7.394 7.812 1.00 35.84 275 SER A O 1
ATOM 2265 N N . LEU A 1 276 ? 21.559 -8.025 6.580 1.00 34.97 276 LEU A N 1
ATOM 2266 C CA . LEU A 1 276 ? 22.210 -9.171 5.938 1.00 34.97 276 LEU A CA 1
ATOM 2267 C C . LEU A 1 276 ? 23.321 -8.735 4.970 1.00 34.97 276 LEU A C 1
ATOM 2269 O O . LEU A 1 276 ? 24.312 -9.439 4.841 1.00 34.97 276 LEU A O 1
ATOM 2273 N N . TYR A 1 277 ? 23.203 -7.559 4.345 1.00 38.62 277 TYR A N 1
ATOM 2274 C CA . TYR A 1 277 ? 24.223 -7.034 3.426 1.00 38.62 277 TYR A CA 1
ATOM 2275 C C . TYR A 1 277 ? 25.343 -6.233 4.112 1.00 38.62 277 TYR A C 1
ATOM 2277 O O . TYR A 1 277 ? 26.407 -6.051 3.518 1.00 38.62 277 TYR A O 1
ATOM 2285 N N . ASN A 1 278 ? 25.120 -5.772 5.349 1.00 34.28 278 ASN A N 1
ATOM 2286 C CA . ASN A 1 278 ? 26.094 -5.003 6.137 1.00 34.28 278 ASN A CA 1
ATOM 2287 C C . ASN A 1 278 ? 26.908 -5.845 7.133 1.00 34.28 278 ASN A C 1
ATOM 2289 O O . ASN A 1 278 ? 27.833 -5.316 7.745 1.00 34.28 278 ASN A O 1
ATOM 2293 N N . LEU A 1 279 ? 26.577 -7.127 7.319 1.00 34.00 279 LEU A N 1
ATOM 2294 C CA . LEU A 1 279 ? 27.290 -8.001 8.259 1.00 34.00 279 LEU A CA 1
ATOM 2295 C C . LEU A 1 279 ? 28.700 -8.407 7.782 1.00 34.00 279 LEU A C 1
ATOM 2297 O O . LEU A 1 279 ? 29.508 -8.799 8.611 1.00 34.00 279 LEU A O 1
ATOM 2301 N N . ASP A 1 280 ? 29.044 -8.191 6.509 1.00 36.38 280 ASP A N 1
ATOM 2302 C CA . ASP A 1 280 ? 30.370 -8.519 5.952 1.00 36.38 280 ASP A CA 1
ATOM 2303 C C . ASP A 1 280 ? 31.447 -7.427 6.139 1.00 36.38 280 ASP A C 1
ATOM 2305 O O . ASP A 1 280 ? 32.513 -7.511 5.532 1.00 36.38 280 ASP A O 1
ATOM 2309 N N . ILE A 1 281 ? 31.205 -6.361 6.915 1.00 40.75 281 ILE A N 1
ATOM 2310 C CA . ILE A 1 281 ? 32.236 -5.318 7.130 1.00 40.75 281 ILE A CA 1
ATOM 2311 C C . ILE A 1 281 ? 33.190 -5.661 8.286 1.00 40.75 281 ILE A C 1
ATOM 2313 O O . ILE A 1 281 ? 34.262 -5.071 8.371 1.00 40.75 281 ILE A O 1
ATOM 2317 N N . ASN A 1 282 ? 32.877 -6.650 9.124 1.00 36.16 282 ASN A N 1
ATOM 2318 C CA . ASN A 1 282 ? 33.700 -6.975 10.290 1.00 36.16 282 ASN A CA 1
ATOM 2319 C C . ASN A 1 282 ? 34.022 -8.466 10.402 1.00 36.16 282 ASN A C 1
ATOM 2321 O O . ASN A 1 282 ? 33.820 -9.029 11.470 1.00 36.16 282 ASN A O 1
ATOM 2325 N N . ASP A 1 283 ? 34.563 -9.088 9.358 1.00 36.91 283 ASP A N 1
ATOM 2326 C CA . ASP A 1 283 ? 35.360 -10.292 9.588 1.00 36.91 283 ASP A CA 1
ATOM 2327 C C . ASP A 1 283 ? 36.676 -10.249 8.805 1.00 36.91 283 ASP A C 1
ATOM 2329 O O . ASP A 1 283 ? 36.735 -9.950 7.613 1.00 36.91 283 ASP A O 1
ATOM 2333 N N . ASP A 1 284 ? 37.725 -10.544 9.571 1.00 38.44 284 ASP A N 1
ATOM 2334 C CA . ASP A 1 284 ? 39.114 -10.802 9.209 1.00 38.44 284 ASP A CA 1
ATOM 2335 C C . ASP A 1 284 ? 40.038 -9.595 8.941 1.00 38.44 284 ASP A C 1
ATOM 2337 O O . ASP A 1 284 ? 40.371 -9.245 7.808 1.00 38.44 284 ASP A O 1
ATOM 2341 N N . ASN A 1 285 ? 40.602 -9.097 10.056 1.00 35.44 285 ASN A N 1
ATOM 2342 C CA . ASN A 1 285 ? 41.914 -8.427 10.209 1.00 35.44 285 ASN A CA 1
ATOM 2343 C C . ASN A 1 285 ? 41.947 -6.925 10.532 1.00 35.44 285 ASN A C 1
ATOM 2345 O O . ASN A 1 285 ? 42.742 -6.181 9.954 1.00 35.44 285 ASN A O 1
ATOM 2349 N N . SER A 1 286 ? 41.241 -6.476 11.568 1.00 34.47 286 SER A N 1
ATOM 2350 C CA . SER A 1 286 ? 41.705 -5.279 12.278 1.00 34.47 286 SER A CA 1
ATOM 2351 C C . SER A 1 286 ? 41.581 -5.436 13.786 1.00 34.47 286 SER A C 1
ATOM 2353 O O . SER A 1 286 ? 40.492 -5.345 14.347 1.00 34.47 286 SER A O 1
ATOM 2355 N N . ASN A 1 287 ? 42.729 -5.633 14.437 1.00 34.69 287 ASN A N 1
ATOM 2356 C CA . ASN A 1 287 ? 42.916 -5.305 15.845 1.00 34.69 287 ASN A CA 1
ATOM 2357 C C . ASN A 1 287 ? 42.551 -3.827 16.034 1.00 34.69 287 ASN A C 1
ATOM 2359 O O . ASN A 1 287 ? 43.366 -2.949 15.757 1.00 34.69 287 ASN A O 1
ATOM 2363 N N . ILE A 1 288 ? 41.324 -3.550 16.461 1.00 37.03 288 ILE A N 1
ATOM 2364 C CA . ILE A 1 288 ? 40.922 -2.226 16.924 1.00 37.03 288 ILE A CA 1
ATOM 2365 C C . ILE A 1 288 ? 40.638 -2.383 18.409 1.00 37.03 288 ILE A C 1
ATOM 2367 O O . ILE A 1 288 ? 39.581 -2.856 18.823 1.00 37.03 288 ILE A O 1
ATOM 2371 N N . GLU A 1 289 ? 41.643 -2.035 19.210 1.00 30.22 289 GLU A N 1
ATOM 2372 C CA . GLU A 1 289 ? 41.451 -1.778 20.627 1.00 30.22 289 GLU A CA 1
ATOM 2373 C C . GLU A 1 289 ? 40.406 -0.667 20.782 1.00 30.22 289 GLU A C 1
ATOM 2375 O O . GLU A 1 289 ? 40.510 0.411 20.194 1.00 30.22 289 GLU A O 1
ATOM 2380 N N . ASN A 1 290 ? 39.376 -0.969 21.569 1.00 36.91 290 ASN A N 1
ATOM 2381 C CA . ASN A 1 290 ? 38.342 -0.038 21.995 1.00 36.91 290 ASN A CA 1
ATOM 2382 C C . ASN A 1 290 ? 38.966 1.113 22.790 1.00 36.91 290 ASN A C 1
ATOM 2384 O O . ASN A 1 290 ? 39.156 0.984 24.000 1.00 36.91 290 ASN A O 1
ATOM 2388 N N . ILE A 1 291 ? 39.215 2.249 22.142 1.00 32.38 291 ILE A N 1
ATOM 2389 C CA . ILE A 1 291 ? 39.354 3.530 22.833 1.00 32.38 291 ILE A CA 1
ATOM 2390 C C . ILE A 1 291 ? 38.548 4.586 22.061 1.00 32.38 291 ILE A C 1
ATOM 2392 O O . ILE A 1 291 ? 38.857 4.940 20.929 1.00 32.38 291 ILE A O 1
ATOM 2396 N N . ASP A 1 292 ? 37.503 5.058 22.740 1.00 29.66 292 ASP A N 1
ATOM 2397 C CA . ASP A 1 292 ? 36.642 6.212 22.469 1.00 29.66 292 ASP A CA 1
ATOM 2398 C C . ASP A 1 292 ? 35.545 6.133 21.381 1.00 29.66 292 ASP A C 1
ATOM 2400 O O . ASP A 1 292 ? 35.756 6.071 20.173 1.00 29.66 292 ASP A O 1
ATOM 2404 N N . ASN A 1 293 ? 34.306 6.242 21.884 1.00 33.88 293 ASN A N 1
ATOM 2405 C CA . ASN A 1 293 ? 32.999 6.283 21.218 1.00 33.88 293 ASN A CA 1
ATOM 2406 C C . ASN A 1 293 ? 32.825 7.421 20.188 1.00 33.88 293 ASN A C 1
ATOM 2408 O O . ASN A 1 293 ? 31.991 8.314 20.371 1.00 33.88 293 ASN A O 1
ATOM 2412 N N . ARG A 1 294 ? 33.541 7.380 19.063 1.00 27.33 294 ARG A N 1
ATOM 2413 C CA . ARG A 1 294 ? 33.181 8.118 17.841 1.00 27.33 294 ARG A CA 1
ATOM 2414 C C . ARG A 1 294 ? 33.510 7.280 16.608 1.00 27.33 294 ARG A C 1
ATOM 2416 O O . ARG A 1 294 ? 34.645 7.265 16.147 1.00 27.33 294 ARG A O 1
ATOM 2423 N N . LEU A 1 295 ? 32.493 6.626 16.043 1.00 27.97 295 LEU A N 1
ATOM 2424 C CA . LEU A 1 295 ? 32.541 6.031 14.703 1.00 27.97 295 LEU A CA 1
ATOM 2425 C C . LEU A 1 295 ? 32.632 7.152 13.653 1.00 27.97 295 LEU A C 1
ATOM 2427 O O . LEU A 1 295 ? 31.645 7.530 13.031 1.00 27.97 295 LEU A O 1
ATOM 2431 N N . ASN A 1 296 ? 33.828 7.707 13.480 1.00 22.95 296 ASN A N 1
ATOM 2432 C CA . ASN A 1 296 ? 34.191 8.457 12.288 1.00 22.95 296 ASN A CA 1
ATOM 2433 C C . ASN A 1 296 ? 34.759 7.456 11.283 1.00 22.95 296 ASN A C 1
ATOM 2435 O O . ASN A 1 296 ? 35.934 7.098 11.351 1.00 22.95 296 ASN A O 1
ATOM 2439 N N . VAL A 1 297 ? 33.924 7.002 10.348 1.00 30.75 297 VAL A N 1
ATOM 2440 C CA . VAL A 1 297 ? 34.393 6.273 9.166 1.00 30.75 297 VAL A CA 1
ATOM 2441 C C . VAL A 1 297 ? 35.077 7.292 8.255 1.00 30.75 297 VAL A C 1
ATOM 2443 O O . VAL A 1 297 ? 34.449 7.927 7.412 1.00 30.75 297 VAL A O 1
ATOM 2446 N N . PHE A 1 298 ? 36.372 7.506 8.474 1.00 23.34 298 PHE A N 1
ATOM 2447 C CA . PHE A 1 298 ? 37.223 8.164 7.494 1.00 23.34 298 PHE A CA 1
ATOM 2448 C C . PHE A 1 298 ? 37.382 7.212 6.308 1.00 23.34 298 PHE A C 1
ATOM 2450 O O . PHE A 1 298 ? 38.016 6.166 6.429 1.00 23.34 298 PHE A O 1
ATOM 2457 N N . ALA A 1 299 ? 36.799 7.577 5.165 1.00 28.45 299 ALA A N 1
ATOM 2458 C CA . ALA A 1 299 ? 37.097 6.947 3.889 1.00 28.45 299 ALA A CA 1
ATOM 2459 C C . ALA A 1 299 ? 38.582 7.178 3.578 1.00 28.45 299 ALA A C 1
ATOM 2461 O O . ALA A 1 299 ? 38.998 8.275 3.200 1.00 28.45 299 ALA A O 1
ATOM 2462 N N . THR A 1 300 ? 39.407 6.161 3.803 1.00 26.73 300 THR A N 1
ATOM 2463 C CA . THR A 1 300 ? 40.806 6.185 3.402 1.00 26.73 300 THR A CA 1
ATOM 2464 C C . THR A 1 300 ? 40.879 6.066 1.884 1.00 26.73 300 THR A C 1
ATOM 2466 O O . THR A 1 300 ? 40.520 5.057 1.279 1.00 26.73 300 THR A O 1
ATOM 2469 N N . ASN A 1 301 ? 41.346 7.150 1.266 1.00 27.91 301 ASN A N 1
ATOM 2470 C CA . ASN A 1 301 ? 41.770 7.220 -0.126 1.00 27.91 301 ASN A CA 1
ATOM 2471 C C . ASN A 1 301 ? 42.869 6.180 -0.383 1.00 27.91 301 ASN A C 1
ATOM 2473 O O . ASN A 1 301 ? 44.036 6.461 -0.129 1.00 27.91 301 ASN A O 1
ATOM 2477 N N . ASN A 1 302 ? 42.485 4.977 -0.809 1.00 27.31 302 ASN A N 1
ATOM 2478 C CA . ASN A 1 302 ? 43.227 4.065 -1.687 1.00 27.31 302 ASN A CA 1
ATOM 2479 C C . ASN A 1 302 ? 42.572 2.678 -1.644 1.00 27.31 302 ASN A C 1
ATOM 2481 O O . ASN A 1 302 ? 42.996 1.801 -0.899 1.00 27.31 302 ASN A O 1
ATOM 2485 N N . SER A 1 303 ? 41.569 2.438 -2.488 1.00 26.20 303 SER A N 1
ATOM 2486 C CA . SER A 1 303 ? 41.339 1.087 -3.000 1.00 26.20 303 SER A CA 1
ATOM 2487 C C . SER A 1 303 ? 40.656 1.144 -4.360 1.00 26.20 303 SER A C 1
ATOM 2489 O O . SER A 1 303 ? 39.509 1.542 -4.535 1.00 26.20 303 SER A O 1
ATOM 2491 N N . LEU A 1 304 ? 41.430 0.731 -5.353 1.00 30.28 304 LEU A N 1
ATOM 2492 C CA . LEU A 1 304 ? 41.018 0.428 -6.709 1.00 30.28 304 LEU A CA 1
ATOM 2493 C C . LEU A 1 304 ? 40.183 -0.870 -6.708 1.00 30.28 304 LEU A C 1
ATOM 2495 O O . LEU A 1 304 ? 40.581 -1.852 -7.312 1.00 30.28 304 LEU A O 1
ATOM 2499 N N . MET A 1 305 ? 39.076 -0.911 -5.967 1.00 26.67 305 MET A N 1
ATOM 2500 C CA . MET A 1 305 ? 38.047 -1.955 -6.023 1.00 26.67 305 MET A CA 1
ATOM 2501 C C . MET A 1 305 ? 36.748 -1.365 -5.480 1.00 26.67 305 MET A C 1
ATOM 2503 O O . MET A 1 305 ? 36.372 -1.560 -4.327 1.00 26.67 305 MET A O 1
ATOM 2507 N N . GLY A 1 306 ? 36.065 -0.610 -6.340 1.00 29.34 306 GLY A N 1
ATOM 2508 C CA . GLY A 1 306 ? 34.677 -0.237 -6.121 1.00 29.34 306 GLY A CA 1
ATOM 2509 C C . GLY A 1 306 ? 33.817 -1.495 -6.138 1.00 29.34 306 GLY A C 1
ATOM 2510 O O . GLY A 1 306 ? 33.299 -1.879 -7.182 1.00 29.34 306 GLY A O 1
ATOM 2511 N N . PHE A 1 307 ? 33.660 -2.141 -4.983 1.00 31.12 307 PHE A N 1
ATOM 2512 C CA . PHE A 1 307 ? 32.564 -3.070 -4.748 1.00 31.12 307 PHE A CA 1
ATOM 2513 C C . PHE A 1 307 ? 31.266 -2.260 -4.699 1.00 31.12 307 PHE A C 1
ATOM 2515 O O . PHE A 1 307 ? 30.688 -2.032 -3.640 1.00 31.12 307 PHE A O 1
ATOM 2522 N N . GLY A 1 308 ? 30.800 -1.827 -5.873 1.00 35.50 308 GLY A N 1
ATOM 2523 C CA . GLY A 1 308 ? 29.409 -1.469 -6.104 1.00 35.50 308 GLY A CA 1
ATOM 2524 C C . GLY A 1 308 ? 28.569 -2.734 -5.965 1.00 35.50 308 GLY A C 1
ATOM 2525 O O . GLY A 1 308 ? 28.148 -3.322 -6.959 1.00 35.50 308 GLY A O 1
ATOM 2526 N N . LYS A 1 309 ? 28.390 -3.211 -4.725 1.00 37.56 309 LYS A N 1
ATOM 2527 C CA . LYS A 1 309 ? 27.437 -4.273 -4.398 1.00 37.56 309 LYS A CA 1
ATOM 2528 C C . LYS A 1 309 ? 26.077 -3.759 -4.859 1.00 37.56 309 LYS A C 1
ATOM 2530 O O . LYS A 1 309 ? 25.608 -2.742 -4.359 1.00 37.56 309 LYS A O 1
ATOM 2535 N N . CYS A 1 310 ? 25.509 -4.387 -5.883 1.00 38.66 310 CYS A N 1
ATOM 2536 C CA . CYS A 1 310 ? 24.365 -3.823 -6.578 1.00 38.66 310 CYS A CA 1
ATOM 2537 C C . CYS A 1 310 ? 23.143 -3.696 -5.654 1.00 38.66 310 CYS A C 1
ATOM 2539 O O . CYS A 1 310 ? 22.502 -4.688 -5.320 1.00 38.66 310 CYS A O 1
ATOM 2541 N N . VAL A 1 311 ? 22.823 -2.457 -5.269 1.00 41.78 311 VAL A N 1
ATOM 2542 C CA . VAL A 1 311 ? 21.779 -2.077 -4.295 1.00 41.78 311 VAL A CA 1
ATOM 2543 C C . VAL A 1 311 ? 20.352 -2.229 -4.859 1.00 41.78 311 VAL A C 1
ATOM 2545 O O . VAL A 1 311 ? 19.362 -1.983 -4.179 1.00 41.78 311 VAL A O 1
ATOM 2548 N N . ASN A 1 312 ? 20.208 -2.697 -6.098 1.00 41.81 312 ASN A N 1
ATOM 2549 C CA . ASN A 1 312 ? 18.914 -2.810 -6.769 1.00 41.81 312 ASN A CA 1
ATOM 2550 C C . ASN A 1 312 ? 18.023 -3.954 -6.253 1.00 41.81 312 ASN A C 1
ATOM 2552 O O . ASN A 1 312 ? 16.819 -3.903 -6.472 1.00 41.81 312 ASN A O 1
ATOM 2556 N N . SER A 1 313 ? 18.541 -4.952 -5.522 1.00 42.06 313 SER A N 1
ATOM 2557 C CA . SER A 1 313 ? 17.677 -5.939 -4.837 1.00 42.06 313 SER A CA 1
ATOM 2558 C C . SER A 1 313 ? 16.798 -5.304 -3.745 1.00 42.06 313 SER A C 1
ATOM 2560 O O . SER A 1 313 ? 15.788 -5.892 -3.363 1.00 42.06 313 SER A O 1
ATOM 2562 N N . LEU A 1 314 ? 17.151 -4.084 -3.313 1.00 52.66 314 LEU A N 1
ATOM 2563 C CA . LEU A 1 314 ? 16.459 -3.254 -2.322 1.00 52.66 314 LEU A CA 1
ATOM 2564 C C . LEU A 1 314 ? 15.637 -2.116 -2.958 1.00 52.66 314 LEU A C 1
ATOM 2566 O O . LEU A 1 314 ? 15.173 -1.212 -2.256 1.00 52.66 314 LEU A O 1
ATOM 2570 N N . GLN A 1 315 ? 15.471 -2.129 -4.287 1.00 65.75 315 GLN A N 1
ATOM 2571 C CA . GLN A 1 315 ? 14.812 -1.053 -5.017 1.00 65.75 315 GLN A CA 1
ATOM 2572 C C . GLN A 1 315 ? 13.323 -0.997 -4.664 1.00 65.75 315 GLN A C 1
ATOM 2574 O O . GLN A 1 315 ? 12.557 -1.933 -4.896 1.00 65.75 315 GLN A O 1
ATOM 2579 N N . GLN A 1 316 ? 12.915 0.131 -4.087 1.00 76.38 316 GLN A N 1
ATOM 2580 C CA . GLN A 1 316 ? 11.511 0.455 -3.877 1.00 76.38 316 GLN A CA 1
ATOM 2581 C C . GLN A 1 316 ? 11.011 1.285 -5.059 1.00 76.38 316 GLN A C 1
ATOM 2583 O O . GLN A 1 316 ? 11.718 2.171 -5.543 1.00 76.38 316 GLN A O 1
ATOM 2588 N N . PHE A 1 317 ? 9.787 1.025 -5.501 1.00 84.44 317 PHE A N 1
ATOM 2589 C CA . PHE A 1 317 ? 9.134 1.740 -6.585 1.00 84.44 317 PHE A CA 1
ATOM 2590 C C . PHE A 1 317 ? 7.876 2.443 -6.092 1.00 84.44 317 PHE A C 1
ATOM 2592 O O . PHE A 1 317 ? 7.155 1.966 -5.209 1.00 84.44 317 PHE A O 1
ATOM 2599 N N . LEU A 1 318 ? 7.596 3.576 -6.719 1.00 90.69 318 LEU A N 1
ATOM 2600 C CA . LEU A 1 318 ? 6.314 4.248 -6.641 1.00 90.69 318 LEU A CA 1
ATOM 2601 C C . LEU A 1 318 ? 5.625 4.085 -7.994 1.00 90.69 318 LEU A C 1
ATOM 2603 O O . LEU A 1 318 ? 6.150 4.521 -9.018 1.00 90.69 318 LEU A O 1
ATOM 2607 N N . ILE A 1 319 ? 4.469 3.422 -7.985 1.00 93.50 319 ILE A N 1
ATOM 2608 C CA . ILE A 1 319 ? 3.728 3.036 -9.187 1.00 93.50 319 ILE A CA 1
ATOM 2609 C C . ILE A 1 319 ? 2.342 3.670 -9.139 1.00 93.50 319 ILE A C 1
ATOM 2611 O O . ILE A 1 319 ? 1.601 3.490 -8.171 1.00 93.50 319 ILE A O 1
ATOM 2615 N N . LEU A 1 320 ? 1.976 4.389 -10.195 1.00 95.12 320 LEU A N 1
ATOM 2616 C CA . LEU A 1 320 ? 0.670 5.024 -10.363 1.00 95.12 320 LEU A CA 1
ATOM 2617 C C . LEU A 1 320 ? -0.045 4.408 -11.561 1.00 95.12 320 LEU A C 1
ATOM 2619 O O . LEU A 1 320 ? 0.591 4.052 -12.548 1.00 95.12 320 LEU A O 1
ATOM 2623 N N . SER A 1 321 ? -1.372 4.348 -11.511 1.00 94.75 321 SER A N 1
ATOM 2624 C CA . SER A 1 321 ? -2.205 4.022 -12.673 1.00 94.75 321 SER A CA 1
ATOM 2625 C C . SER A 1 321 ? -3.272 5.075 -12.900 1.00 94.75 321 SER A C 1
ATOM 2627 O O . SER A 1 321 ? -3.697 5.742 -11.952 1.00 94.75 321 SER A O 1
ATOM 2629 N N . THR A 1 322 ? -3.714 5.216 -14.149 1.00 94.44 322 THR A N 1
ATOM 2630 C CA . THR A 1 322 ? -4.748 6.182 -14.528 1.00 94.44 322 THR A CA 1
ATOM 2631 C C . THR A 1 322 ? -5.975 5.531 -15.149 1.00 94.44 322 THR A C 1
ATOM 2633 O O . THR A 1 322 ? -5.963 4.397 -15.636 1.00 94.44 322 THR A O 1
ATOM 2636 N N . ASN A 1 323 ? -7.056 6.307 -15.187 1.00 92.56 323 ASN A N 1
ATOM 2637 C CA . ASN A 1 323 ? -8.296 5.938 -15.862 1.00 92.56 323 ASN A CA 1
ATOM 2638 C C . ASN A 1 323 ? -8.185 5.868 -17.396 1.00 92.56 323 ASN A C 1
ATOM 2640 O O . ASN A 1 323 ? -9.138 5.434 -18.040 1.00 92.56 323 ASN A O 1
ATOM 2644 N N . LEU A 1 324 ? -7.058 6.300 -17.967 1.00 93.19 324 LEU A N 1
ATOM 2645 C CA . LEU A 1 324 ? -6.764 6.228 -19.398 1.00 93.19 324 LEU A CA 1
ATOM 2646 C C . LEU A 1 324 ? -5.820 5.070 -19.750 1.00 93.19 324 LEU A C 1
ATOM 2648 O O . LEU A 1 324 ? -5.391 4.973 -20.893 1.00 93.19 324 LEU A O 1
ATOM 2652 N N . GLY A 1 325 ? -5.498 4.202 -18.785 1.00 92.75 325 GLY A N 1
ATOM 2653 C CA . GLY A 1 325 ? -4.701 3.005 -19.043 1.00 92.75 325 GLY A CA 1
ATOM 2654 C C . GLY A 1 325 ? -3.195 3.232 -19.096 1.00 92.75 325 GLY A C 1
ATOM 2655 O O . GLY A 1 325 ? -2.471 2.398 -19.642 1.00 92.75 325 GLY A O 1
ATOM 2656 N N . TYR A 1 326 ? -2.725 4.337 -18.517 1.00 94.62 326 TYR A N 1
ATOM 2657 C CA . TYR A 1 326 ? -1.305 4.621 -18.335 1.00 94.62 326 TYR A CA 1
ATOM 2658 C C . TYR A 1 326 ? -0.835 4.155 -16.961 1.00 94.62 326 TYR A C 1
ATOM 2660 O O . TYR A 1 326 ? -1.556 4.280 -15.964 1.00 94.62 326 TYR A O 1
ATOM 2668 N N . VAL A 1 327 ? 0.397 3.660 -16.918 1.00 95.69 327 VAL A N 1
ATOM 2669 C CA . VAL A 1 327 ? 1.149 3.359 -15.704 1.00 95.69 327 VAL A CA 1
ATOM 2670 C C . VAL A 1 327 ? 2.350 4.289 -15.637 1.00 95.69 327 VAL A C 1
ATOM 2672 O O . VAL A 1 327 ? 3.049 4.472 -16.629 1.00 95.69 327 VAL A O 1
ATOM 2675 N N . TYR A 1 328 ? 2.583 4.867 -14.464 1.00 94.44 328 TYR A N 1
ATOM 2676 C CA . TYR A 1 328 ? 3.741 5.708 -14.184 1.00 94.44 328 TYR A CA 1
ATOM 2677 C C . TYR A 1 328 ? 4.598 5.034 -13.129 1.00 94.44 328 TYR A C 1
ATOM 2679 O O . TYR A 1 328 ? 4.072 4.664 -12.079 1.00 94.44 328 TYR A O 1
ATOM 2687 N N . ILE A 1 329 ? 5.896 4.891 -13.382 1.00 92.19 329 ILE A N 1
ATOM 2688 C CA . ILE A 1 329 ? 6.820 4.221 -12.462 1.00 92.19 329 ILE A CA 1
ATOM 2689 C C . ILE A 1 329 ? 8.024 5.120 -12.210 1.00 92.19 329 ILE A C 1
ATOM 2691 O O . ILE A 1 329 ? 8.557 5.740 -13.123 1.00 92.19 329 ILE A O 1
ATOM 2695 N N . THR A 1 330 ? 8.459 5.191 -10.958 1.00 87.25 330 THR A N 1
ATOM 2696 C CA . THR A 1 330 ? 9.780 5.710 -10.595 1.00 87.25 330 THR A CA 1
ATOM 2697 C C . THR A 1 330 ? 10.373 4.832 -9.509 1.00 87.25 330 THR A C 1
ATOM 2699 O O . THR A 1 330 ? 9.641 4.292 -8.672 1.00 87.25 330 THR A O 1
ATOM 2702 N N . SER A 1 331 ? 11.698 4.723 -9.473 1.00 80.38 331 SER A N 1
ATOM 2703 C CA . SER A 1 331 ? 12.362 4.208 -8.284 1.00 80.38 331 SER A CA 1
ATOM 2704 C C . SER A 1 331 ? 12.366 5.284 -7.195 1.00 80.38 331 SER A C 1
ATOM 2706 O O . SER A 1 331 ? 12.431 6.485 -7.483 1.00 80.38 331 SER A O 1
ATOM 2708 N N . LEU A 1 332 ? 12.274 4.872 -5.932 1.00 78.44 332 LEU A N 1
ATOM 2709 C CA . LEU A 1 332 ? 12.437 5.787 -4.808 1.00 78.44 332 LEU A CA 1
ATOM 2710 C C . LEU A 1 332 ? 13.874 6.299 -4.705 1.00 78.44 332 LEU A C 1
ATOM 2712 O O . LEU A 1 332 ? 14.069 7.421 -4.267 1.00 78.44 332 LEU A O 1
ATOM 2716 N N . VAL A 1 333 ? 14.863 5.539 -5.178 1.00 72.25 333 VAL A N 1
ATOM 2717 C CA . VAL A 1 333 ? 16.257 6.002 -5.250 1.00 72.25 333 VAL A CA 1
ATOM 2718 C C . VAL A 1 333 ? 16.376 7.211 -6.176 1.00 72.25 333 VAL A C 1
ATOM 2720 O O . VAL A 1 333 ? 16.932 8.235 -5.787 1.00 72.25 333 VAL A O 1
ATOM 2723 N N . ASP A 1 334 ? 15.785 7.141 -7.370 1.00 72.62 334 ASP A N 1
ATOM 2724 C CA . ASP A 1 334 ? 15.744 8.282 -8.288 1.00 72.62 334 ASP A CA 1
ATOM 2725 C C . ASP A 1 334 ? 14.985 9.457 -7.684 1.00 72.62 334 ASP A C 1
ATOM 2727 O O . ASP A 1 334 ? 15.385 10.607 -7.862 1.00 72.62 334 ASP A O 1
ATOM 2731 N N . LEU A 1 335 ? 13.903 9.176 -6.952 1.00 76.88 335 LEU A N 1
ATOM 2732 C CA . LEU A 1 335 ? 13.164 10.200 -6.228 1.00 76.88 335 LEU A CA 1
ATOM 2733 C C . LEU A 1 335 ? 14.066 10.886 -5.192 1.00 76.88 335 LEU A C 1
ATOM 2735 O O . LEU A 1 335 ? 14.108 12.108 -5.165 1.00 76.88 335 LEU A O 1
ATOM 2739 N N . TYR A 1 336 ? 14.821 10.136 -4.389 1.00 74.50 336 TYR A N 1
ATOM 2740 C CA . TYR A 1 336 ? 15.734 10.689 -3.383 1.00 74.50 336 TYR A CA 1
ATOM 2741 C C . TYR A 1 336 ? 16.875 11.484 -4.018 1.00 74.50 336 TYR A C 1
ATOM 2743 O O . TYR A 1 336 ? 17.228 12.547 -3.529 1.00 74.50 336 TYR A O 1
ATOM 2751 N N . ASN A 1 337 ? 17.425 11.006 -5.134 1.00 67.38 337 ASN A N 1
ATOM 2752 C CA . ASN A 1 337 ? 18.506 11.694 -5.839 1.00 67.38 337 ASN A CA 1
ATOM 2753 C C . ASN A 1 337 ? 18.037 12.992 -6.513 1.00 67.38 337 ASN A C 1
ATOM 2755 O O . ASN A 1 337 ? 18.818 13.931 -6.665 1.00 67.38 337 ASN A O 1
ATOM 2759 N N . LYS A 1 338 ? 16.774 13.047 -6.952 1.00 70.50 338 LYS A N 1
ATOM 2760 C CA . LYS A 1 338 ? 16.181 14.238 -7.581 1.00 70.50 338 LYS A CA 1
ATOM 2761 C C . LYS A 1 338 ? 15.644 15.230 -6.553 1.00 70.50 338 LYS A C 1
ATOM 2763 O O . LYS A 1 338 ? 15.688 16.432 -6.804 1.00 70.50 338 LYS A O 1
ATOM 2768 N N . LEU A 1 339 ? 15.127 14.739 -5.430 1.00 70.88 339 LEU A N 1
ATOM 2769 C CA . LEU A 1 339 ? 14.578 15.564 -4.365 1.00 70.88 339 LEU A CA 1
ATOM 2770 C C . LEU A 1 339 ? 15.675 15.897 -3.353 1.00 70.88 339 LEU A C 1
ATOM 2772 O O . LEU A 1 339 ? 16.112 15.046 -2.585 1.00 70.88 339 LEU A O 1
ATOM 2776 N N . THR A 1 340 ? 16.081 17.162 -3.295 1.00 67.06 340 THR A N 1
ATOM 2777 C CA . THR A 1 340 ? 16.996 17.614 -2.235 1.00 67.06 340 THR A CA 1
ATOM 2778 C C . THR A 1 340 ? 16.365 17.378 -0.855 1.00 67.06 340 THR A C 1
ATOM 2780 O O . THR A 1 340 ? 15.161 17.656 -0.699 1.00 67.06 340 THR A O 1
ATOM 2783 N N . PRO A 1 341 ? 17.121 16.906 0.162 1.00 66.75 341 PRO A N 1
ATOM 2784 C CA . PRO A 1 341 ? 16.590 16.804 1.512 1.00 66.75 341 PRO A CA 1
ATOM 2785 C C . PRO A 1 341 ? 16.030 18.144 1.960 1.00 66.75 341 PRO A C 1
ATOM 2787 O O . PRO A 1 341 ? 16.593 19.209 1.691 1.00 66.75 341 PRO A O 1
ATOM 2790 N N . ALA A 1 342 ? 14.895 18.093 2.642 1.00 64.56 342 ALA A N 1
ATOM 2791 C CA . ALA A 1 342 ? 14.285 19.303 3.151 1.00 64.56 342 ALA A CA 1
ATOM 2792 C C . ALA A 1 342 ? 15.155 19.917 4.254 1.00 64.56 342 ALA A C 1
ATOM 2794 O O . ALA A 1 342 ? 15.666 19.207 5.122 1.00 64.56 342 ALA A O 1
ATOM 2795 N N . ARG A 1 343 ? 15.286 21.245 4.253 1.00 66.38 343 ARG A N 1
ATOM 2796 C CA . ARG A 1 343 ? 15.794 21.978 5.415 1.00 66.38 343 ARG A CA 1
ATOM 2797 C C . ARG A 1 343 ? 14.612 22.319 6.308 1.00 66.38 343 ARG A C 1
ATOM 2799 O O . ARG A 1 343 ? 13.566 22.725 5.808 1.00 66.38 343 ARG A O 1
ATOM 2806 N N . ILE A 1 344 ? 14.784 22.167 7.619 1.00 67.25 344 ILE A N 1
ATOM 2807 C CA . ILE A 1 344 ? 13.706 22.390 8.601 1.00 67.25 344 ILE A CA 1
ATOM 2808 C C . ILE A 1 344 ? 13.145 23.824 8.505 1.00 67.25 344 ILE A C 1
ATOM 2810 O O . ILE A 1 344 ? 11.943 24.022 8.666 1.00 67.25 344 ILE A O 1
ATOM 2814 N N . ASP A 1 345 ? 13.999 24.791 8.150 1.00 64.56 345 ASP A N 1
ATOM 2815 C CA . ASP A 1 345 ? 13.676 26.224 8.136 1.00 64.56 345 ASP A CA 1
ATOM 2816 C C . ASP A 1 345 ? 13.414 26.805 6.730 1.00 64.56 345 ASP A C 1
ATOM 2818 O O . ASP A 1 345 ? 13.257 28.017 6.585 1.00 64.56 345 ASP A O 1
ATOM 2822 N N . SER A 1 346 ? 13.420 25.989 5.668 1.00 63.03 346 SER A N 1
ATOM 2823 C CA . SER A 1 346 ? 13.229 26.498 4.298 1.00 63.03 346 SER A CA 1
ATOM 2824 C C . SER A 1 346 ? 11.759 26.599 3.902 1.00 63.03 346 SER A C 1
ATOM 2826 O O . SER A 1 346 ? 10.949 25.756 4.287 1.00 63.03 346 SER A O 1
ATOM 2828 N N . GLU A 1 347 ? 11.431 27.575 3.051 1.00 68.81 347 GLU A N 1
ATOM 2829 C CA . GLU A 1 347 ? 10.134 27.611 2.374 1.00 68.81 347 GLU A CA 1
ATOM 2830 C C . GLU A 1 347 ? 9.885 26.302 1.613 1.00 68.81 347 GLU A C 1
ATOM 2832 O O . GLU A 1 347 ? 10.765 25.768 0.930 1.00 68.81 347 GLU A O 1
ATOM 2837 N N . ILE A 1 348 ? 8.664 25.781 1.741 1.00 71.31 348 ILE A N 1
ATOM 2838 C CA . ILE A 1 348 ? 8.259 24.517 1.127 1.00 71.31 348 ILE A CA 1
ATOM 2839 C C . ILE A 1 348 ? 8.105 24.751 -0.377 1.00 71.31 348 ILE A C 1
ATOM 2841 O O . ILE A 1 348 ? 7.068 25.212 -0.854 1.00 71.31 348 ILE A O 1
ATOM 2845 N N . LEU A 1 349 ? 9.161 24.438 -1.122 1.00 72.25 349 LEU A N 1
ATOM 2846 C CA . LEU A 1 349 ? 9.180 24.500 -2.579 1.00 72.25 349 LEU A CA 1
ATOM 2847 C C . LEU A 1 349 ? 8.579 23.227 -3.173 1.00 72.25 349 LEU A C 1
ATOM 2849 O O . LEU A 1 349 ? 8.911 22.112 -2.767 1.00 72.25 349 LEU A O 1
ATOM 2853 N N . GLU A 1 350 ? 7.694 23.405 -4.153 1.00 78.94 350 GLU A N 1
ATOM 2854 C CA . GLU A 1 350 ? 7.096 22.295 -4.883 1.00 78.94 350 GLU A CA 1
ATOM 2855 C C . GLU A 1 350 ? 8.015 21.844 -6.030 1.00 78.94 350 GLU A C 1
ATOM 2857 O O . GLU A 1 350 ? 8.200 22.563 -7.015 1.00 78.94 350 GLU A O 1
ATOM 2862 N N . GLU A 1 351 ? 8.573 20.638 -5.923 1.00 82.44 351 GLU A N 1
ATOM 2863 C CA . GLU A 1 351 ? 9.506 20.092 -6.916 1.00 82.44 351 GLU A CA 1
ATOM 2864 C C . GLU A 1 351 ? 8.789 19.249 -7.981 1.00 82.44 351 GLU A C 1
ATOM 2866 O O . GLU A 1 351 ? 7.814 18.545 -7.709 1.00 82.44 351 GLU A O 1
ATOM 2871 N N . LYS A 1 352 ? 9.265 19.317 -9.228 1.00 83.88 352 LYS A N 1
ATOM 2872 C CA . LYS A 1 352 ? 8.745 18.492 -10.326 1.00 83.88 352 LYS A CA 1
ATOM 2873 C C . LYS A 1 352 ? 9.576 17.227 -10.452 1.00 83.88 352 LYS A C 1
ATOM 2875 O O . LYS A 1 352 ? 10.783 17.306 -10.662 1.00 83.88 352 LYS A O 1
ATOM 2880 N N . VAL A 1 353 ? 8.911 16.080 -10.402 1.00 85.00 353 VAL A N 1
ATOM 2881 C CA . VAL A 1 353 ? 9.536 14.769 -10.573 1.00 85.00 353 VAL A CA 1
ATOM 2882 C C . VAL A 1 353 ? 9.013 14.121 -11.846 1.00 85.00 353 VAL A C 1
ATOM 2884 O O . VAL A 1 353 ? 7.812 14.126 -12.130 1.00 85.00 353 VAL A O 1
ATOM 2887 N N . GLN A 1 354 ? 9.933 13.550 -12.614 1.00 82.75 354 GLN A N 1
ATOM 2888 C CA . GLN A 1 354 ? 9.609 12.756 -13.789 1.00 82.75 354 GLN A CA 1
ATOM 2889 C C . GLN A 1 354 ? 9.459 11.285 -13.407 1.00 82.75 354 GLN A C 1
ATOM 2891 O O . GLN A 1 354 ? 10.330 10.737 -12.732 1.00 82.75 354 GLN A O 1
ATOM 2896 N N . PHE A 1 355 ? 8.368 10.690 -13.879 1.00 90.00 355 PHE A N 1
ATOM 2897 C CA . PHE A 1 355 ? 8.097 9.259 -13.849 1.00 90.00 355 PHE A CA 1
ATOM 2898 C C . PHE A 1 355 ? 8.202 8.726 -15.276 1.00 90.00 355 PHE A C 1
ATOM 2900 O O . PHE A 1 355 ? 7.902 9.457 -16.226 1.00 90.00 355 PHE A O 1
ATOM 2907 N N . ASP A 1 356 ? 8.571 7.459 -15.413 1.00 90.44 356 ASP A N 1
ATOM 2908 C CA . ASP A 1 356 ? 8.489 6.760 -16.686 1.00 90.44 356 ASP A CA 1
ATOM 2909 C C . ASP A 1 356 ? 7.030 6.433 -16.987 1.00 90.44 356 ASP A C 1
ATOM 2911 O O . ASP A 1 356 ? 6.343 5.787 -16.194 1.00 90.44 356 ASP A O 1
ATOM 2915 N N . GLU A 1 357 ? 6.551 6.939 -18.120 1.00 93.56 357 GLU A N 1
ATOM 2916 C CA . GLU A 1 357 ? 5.180 6.772 -18.586 1.00 93.56 357 GLU A CA 1
ATOM 2917 C C . GLU A 1 357 ? 5.081 5.567 -19.519 1.00 93.56 357 GLU A C 1
ATOM 2919 O O . GLU A 1 357 ? 5.788 5.476 -20.523 1.00 93.56 357 GLU A O 1
ATOM 2924 N N . ILE A 1 358 ? 4.159 4.658 -19.212 1.00 93.81 358 ILE A N 1
ATOM 2925 C CA . ILE A 1 358 ? 3.979 3.408 -19.941 1.00 93.81 358 ILE A CA 1
ATOM 2926 C C . ILE A 1 358 ? 2.498 3.241 -20.260 1.00 93.81 358 ILE A C 1
ATOM 2928 O O . ILE A 1 358 ? 1.655 3.114 -19.371 1.00 93.81 358 ILE A O 1
ATOM 2932 N N . PHE A 1 359 ? 2.169 3.225 -21.548 1.00 93.62 359 PHE A N 1
ATOM 2933 C CA . PHE A 1 359 ? 0.813 2.947 -22.000 1.00 93.62 359 PHE A CA 1
ATOM 2934 C C . PHE A 1 359 ? 0.541 1.438 -21.986 1.00 93.62 359 PHE A C 1
ATOM 2936 O O . PHE A 1 359 ? 1.251 0.671 -22.636 1.00 93.62 359 PHE A O 1
ATOM 2943 N N . VAL A 1 360 ? -0.496 1.013 -21.260 1.00 91.62 360 VAL A N 1
ATOM 2944 C CA . VAL A 1 360 ? -0.868 -0.405 -21.122 1.00 91.62 360 VAL A CA 1
ATOM 2945 C C . VAL A 1 360 ? -2.068 -0.754 -21.996 1.00 91.62 360 VAL A C 1
ATOM 2947 O O . VAL A 1 360 ? -2.052 -1.767 -22.693 1.00 91.62 360 VAL A O 1
ATOM 2950 N N . CYS A 1 361 ? -3.136 0.048 -21.959 1.00 88.88 361 CYS A N 1
ATOM 2951 C CA . CYS A 1 361 ? -4.359 -0.243 -22.709 1.00 88.88 361 CYS A CA 1
ATOM 2952 C C . CYS A 1 361 ? -5.275 0.980 -22.851 1.00 88.88 361 CYS A C 1
ATOM 2954 O O . CYS A 1 361 ? -5.152 1.947 -22.118 1.00 88.88 361 CYS A O 1
ATOM 2956 N N . ASN A 1 362 ? -6.272 0.908 -23.737 1.00 86.50 362 ASN A N 1
ATOM 2957 C CA . ASN A 1 362 ? -7.330 1.923 -23.847 1.00 86.50 362 ASN A CA 1
ATOM 2958 C C . ASN A 1 362 ? -8.468 1.668 -22.839 1.00 86.50 362 ASN A C 1
ATOM 2960 O O . ASN A 1 362 ? -9.629 1.536 -23.228 1.00 86.50 362 ASN A O 1
ATOM 2964 N N . SER A 1 363 ? -8.157 1.503 -21.552 1.00 86.31 363 SER A N 1
ATOM 2965 C CA . SER A 1 363 ? -9.190 1.267 -20.536 1.00 86.31 363 SER A CA 1
ATOM 2966 C C . SER A 1 363 ? -8.757 1.672 -19.130 1.00 86.31 363 SER A C 1
ATOM 2968 O O . SER A 1 363 ? -7.578 1.869 -18.856 1.00 86.31 363 SER A O 1
ATOM 2970 N N . ASN A 1 364 ? -9.733 1.788 -18.232 1.00 86.88 364 ASN A N 1
ATOM 2971 C CA . ASN A 1 364 ? -9.491 2.112 -16.835 1.00 86.88 364 ASN A CA 1
ATOM 2972 C C . ASN A 1 364 ? -8.744 0.973 -16.120 1.00 86.88 364 ASN A C 1
ATOM 2974 O O . ASN A 1 364 ? -9.234 -0.159 -16.088 1.00 86.88 364 ASN A O 1
ATOM 2978 N N . LEU A 1 365 ? -7.607 1.292 -15.498 1.00 89.94 365 LEU A N 1
ATOM 2979 C CA . LEU A 1 365 ? -6.900 0.364 -14.617 1.00 89.94 365 LEU A CA 1
ATOM 2980 C C . LEU A 1 365 ? -7.595 0.357 -13.253 1.00 89.94 365 LEU A C 1
ATOM 2982 O O . LEU A 1 365 ? -7.654 1.380 -12.565 1.00 89.94 365 LEU A O 1
ATOM 2986 N N . LEU A 1 366 ? -8.156 -0.794 -12.886 1.00 88.50 366 LEU A N 1
ATOM 2987 C CA . LEU A 1 366 ? -9.058 -0.930 -11.741 1.00 88.50 366 LEU A CA 1
ATOM 2988 C C . LEU A 1 366 ? -8.346 -1.285 -10.448 1.00 88.50 366 LEU A C 1
ATOM 2990 O O . LEU A 1 366 ? -8.8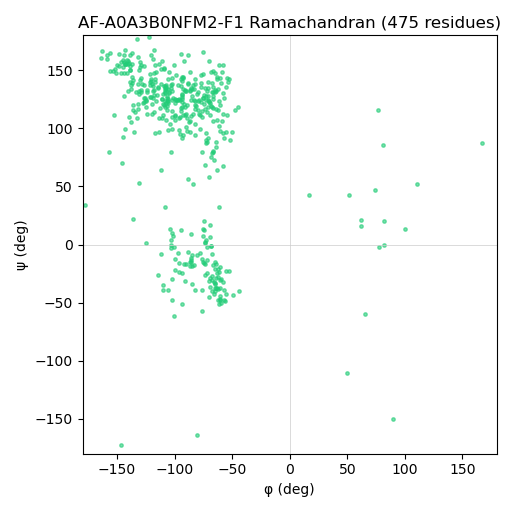30 -0.924 -9.382 1.00 88.50 366 LEU A O 1
ATOM 2994 N N . ASP A 1 367 ? -7.248 -2.022 -10.548 1.00 87.19 367 ASP A N 1
ATOM 2995 C CA . ASP A 1 367 ? -6.489 -2.480 -9.394 1.00 87.19 367 ASP A CA 1
ATOM 2996 C C . ASP A 1 367 ? -5.020 -2.622 -9.781 1.00 87.19 367 ASP A C 1
ATOM 2998 O O . ASP A 1 367 ? -4.683 -2.850 -10.949 1.00 87.19 367 ASP A O 1
ATOM 3002 N N . LEU A 1 368 ? -4.152 -2.504 -8.790 1.00 87.62 368 LEU A N 1
ATOM 3003 C CA . LEU A 1 368 ? -2.729 -2.757 -8.927 1.00 87.62 368 LEU A CA 1
ATOM 3004 C C . LEU A 1 368 ? -2.294 -3.678 -7.784 1.00 87.62 368 LEU A C 1
ATOM 3006 O O . LEU A 1 368 ? -2.826 -3.620 -6.676 1.00 87.62 368 LEU A O 1
ATOM 3010 N N . ASN A 1 369 ? -1.273 -4.489 -8.030 1.00 86.94 369 ASN A N 1
ATOM 3011 C CA . ASN A 1 369 ? -0.542 -5.206 -6.992 1.00 86.94 369 ASN A CA 1
ATOM 3012 C C . ASN A 1 369 ? 0.942 -5.296 -7.372 1.00 86.94 369 ASN A C 1
ATOM 3014 O O . ASN A 1 369 ? 1.297 -5.162 -8.543 1.00 86.94 369 ASN A O 1
ATOM 3018 N N . PHE A 1 370 ? 1.810 -5.521 -6.394 1.00 84.56 370 PHE A N 1
ATOM 3019 C CA . PHE A 1 370 ? 3.245 -5.656 -6.588 1.00 84.56 370 PHE A CA 1
ATOM 3020 C C . PHE A 1 370 ? 3.798 -6.789 -5.730 1.00 84.56 370 PHE A C 1
ATOM 3022 O O . PHE A 1 370 ? 3.447 -6.919 -4.557 1.00 84.56 370 PHE A O 1
ATOM 3029 N N . THR A 1 371 ? 4.722 -7.559 -6.295 1.00 80.12 371 THR A N 1
ATOM 3030 C CA . THR A 1 371 ? 5.479 -8.572 -5.563 1.00 80.12 371 THR A CA 1
ATOM 3031 C C . THR A 1 371 ? 6.912 -8.649 -6.079 1.00 80.12 371 THR A C 1
ATOM 3033 O O . THR A 1 371 ? 7.192 -8.287 -7.223 1.00 80.12 371 THR A O 1
ATOM 3036 N N . VAL A 1 372 ? 7.816 -9.150 -5.240 1.00 76.69 372 VAL A N 1
ATOM 3037 C CA . VAL A 1 372 ? 9.180 -9.497 -5.653 1.00 76.69 372 VAL A CA 1
ATOM 3038 C C . VAL A 1 372 ? 9.262 -11.011 -5.738 1.00 76.69 372 VAL A C 1
ATOM 3040 O O . VAL A 1 372 ? 8.988 -11.696 -4.753 1.00 76.69 372 VAL A O 1
ATOM 3043 N N . VAL A 1 373 ? 9.611 -11.519 -6.913 1.00 74.88 373 VAL A N 1
ATOM 3044 C CA . VAL A 1 373 ? 9.815 -12.944 -7.164 1.00 74.88 373 VAL A CA 1
ATOM 3045 C C . VAL A 1 373 ? 11.311 -13.221 -7.113 1.00 74.88 373 VAL A C 1
ATOM 3047 O O . VAL A 1 373 ? 12.075 -12.588 -7.836 1.00 74.88 373 VAL A O 1
ATOM 3050 N N . TYR A 1 374 ? 11.740 -14.149 -6.266 1.00 71.81 374 TYR A N 1
ATOM 3051 C CA . TYR A 1 374 ? 13.159 -14.462 -6.076 1.00 71.81 374 TYR A CA 1
ATOM 3052 C C . TYR A 1 374 ? 13.525 -15.789 -6.744 1.00 71.81 374 TYR A C 1
ATOM 3054 O O . TYR A 1 374 ? 12.751 -16.746 -6.695 1.00 71.81 374 TYR A O 1
ATOM 3062 N N . SER A 1 375 ? 14.723 -15.855 -7.327 1.00 66.88 375 SER A N 1
ATOM 3063 C CA . SER A 1 375 ? 15.312 -17.109 -7.799 1.00 66.88 375 SER A CA 1
ATOM 3064 C C . SER A 1 375 ? 15.537 -18.055 -6.618 1.00 66.88 375 SER A C 1
ATOM 3066 O O . SER A 1 375 ? 15.945 -17.610 -5.551 1.00 66.88 375 SER A O 1
ATOM 3068 N N . PRO A 1 376 ? 15.365 -19.370 -6.764 1.00 59.53 376 PRO A N 1
ATOM 3069 C CA . PRO A 1 376 ? 15.830 -20.325 -5.756 1.00 59.53 376 PRO A CA 1
ATOM 3070 C C . PRO A 1 376 ? 17.346 -20.358 -5.555 1.00 59.53 376 PRO A C 1
ATOM 3072 O O . PRO A 1 376 ? 17.804 -20.616 -4.442 1.00 59.53 376 PRO A O 1
ATOM 3075 N N . GLU A 1 377 ? 18.139 -20.049 -6.584 1.00 58.25 377 GLU A N 1
ATOM 3076 C CA . GLU A 1 377 ? 19.598 -19.939 -6.451 1.00 58.25 377 GLU A CA 1
ATOM 3077 C C . GLU A 1 377 ? 19.992 -18.813 -5.487 1.00 58.25 377 GLU A C 1
ATOM 3079 O O . GLU A 1 377 ? 20.994 -18.927 -4.785 1.00 58.25 377 GLU A O 1
ATOM 3084 N N . PHE A 1 378 ? 19.143 -17.785 -5.370 1.00 55.94 378 PHE A N 1
ATOM 3085 C CA . PHE A 1 378 ? 19.289 -16.711 -4.388 1.00 55.94 378 PHE A CA 1
ATOM 3086 C C . PHE A 1 378 ? 19.255 -17.225 -2.937 1.00 55.94 378 PHE A C 1
ATOM 3088 O O . PHE A 1 378 ? 19.885 -16.634 -2.067 1.00 55.94 378 PHE A O 1
ATOM 3095 N N . PHE A 1 379 ? 18.532 -18.318 -2.660 1.00 51.62 379 PHE A N 1
ATOM 3096 C CA . PHE A 1 379 ? 18.415 -18.899 -1.314 1.00 51.62 379 PHE A CA 1
ATOM 3097 C C . PHE A 1 379 ? 19.401 -20.046 -1.056 1.00 51.62 379 PHE A C 1
ATOM 3099 O O . PHE A 1 379 ? 19.717 -20.315 0.098 1.00 51.62 379 PHE A O 1
ATOM 3106 N N . ASN A 1 380 ? 19.888 -20.710 -2.112 1.00 45.72 380 ASN A N 1
ATOM 3107 C CA . ASN A 1 380 ? 20.885 -21.786 -2.025 1.00 45.72 380 ASN A CA 1
ATOM 3108 C C . ASN A 1 380 ? 22.333 -21.277 -1.991 1.00 45.72 380 ASN A C 1
ATOM 3110 O O . ASN A 1 380 ? 23.254 -22.060 -1.750 1.00 45.72 380 ASN A O 1
ATOM 3114 N N . SER A 1 381 ? 22.562 -19.984 -2.232 1.00 44.69 381 SER A N 1
ATOM 3115 C CA . SER A 1 381 ? 23.856 -19.376 -1.962 1.00 44.69 381 SER A CA 1
ATOM 3116 C C . SER A 1 381 ? 24.040 -19.235 -0.449 1.00 44.69 381 SER A C 1
ATOM 3118 O O . SER A 1 381 ? 23.735 -18.192 0.127 1.00 44.69 381 SER A O 1
ATOM 3120 N N . ASP A 1 382 ? 24.566 -20.273 0.202 1.00 38.47 382 ASP A N 1
ATOM 3121 C CA . ASP A 1 382 ? 25.342 -20.102 1.432 1.00 38.47 382 ASP A CA 1
ATOM 3122 C C . ASP A 1 382 ? 26.392 -19.027 1.147 1.00 38.47 382 ASP A C 1
ATOM 3124 O O . ASP A 1 382 ? 27.376 -19.370 0.501 1.00 38.47 382 ASP A O 1
ATOM 3128 N N . LEU A 1 383 ? 26.141 -17.761 1.519 1.00 40.81 383 LEU A N 1
ATOM 3129 C CA . LEU A 1 383 ? 27.056 -16.612 1.700 1.00 40.81 383 LEU A CA 1
ATOM 3130 C C . LEU A 1 383 ? 28.461 -16.719 1.062 1.00 40.81 383 LEU A C 1
ATOM 3132 O O . LEU A 1 383 ? 29.475 -16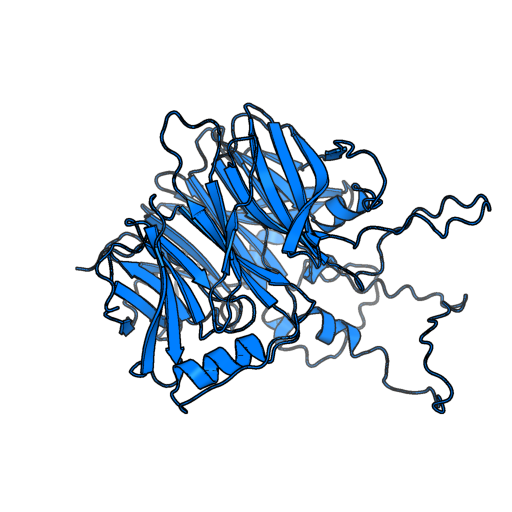.348 1.644 1.00 40.81 383 LEU A O 1
ATOM 3136 N N . LYS A 1 384 ? 28.551 -17.217 -0.165 1.00 34.47 384 LYS A N 1
ATOM 3137 C CA . LYS A 1 384 ? 29.737 -17.207 -0.997 1.00 34.47 384 LYS A CA 1
ATOM 3138 C C . LYS A 1 384 ? 29.405 -16.141 -2.005 1.00 34.47 384 LYS A C 1
ATOM 3140 O O . LYS A 1 384 ? 28.644 -16.435 -2.931 1.00 34.47 384 LYS A O 1
ATOM 3145 N N . PRO A 1 385 ? 29.894 -14.903 -1.817 1.00 39.56 385 PRO A N 1
ATOM 3146 C CA . PRO A 1 385 ? 29.756 -13.901 -2.849 1.00 39.56 385 PRO A CA 1
ATOM 3147 C C . PRO A 1 385 ? 30.362 -14.530 -4.097 1.00 39.56 385 PRO A C 1
ATOM 3149 O O . PRO A 1 385 ? 31.558 -14.835 -4.133 1.00 39.56 385 PRO A O 1
ATOM 3152 N N . LEU A 1 386 ? 29.508 -14.836 -5.076 1.00 35.72 386 LEU A N 1
ATOM 3153 C CA . LEU A 1 386 ? 29.946 -15.248 -6.395 1.00 35.72 386 LEU A CA 1
ATOM 3154 C C . LEU A 1 386 ? 31.009 -14.230 -6.795 1.00 35.72 386 LEU A C 1
ATOM 3156 O O . LEU A 1 386 ? 30.730 -13.033 -6.867 1.00 35.72 386 LEU A O 1
ATOM 3160 N N . LYS A 1 387 ? 32.253 -14.691 -6.958 1.00 36.72 387 LYS A N 1
ATOM 3161 C CA . LYS A 1 387 ? 33.333 -13.883 -7.521 1.00 36.72 387 LYS A CA 1
ATOM 3162 C C . LYS A 1 387 ? 32.962 -13.620 -8.974 1.00 36.72 387 LYS A C 1
ATOM 3164 O O . LYS A 1 387 ? 33.424 -14.313 -9.874 1.00 36.72 387 LYS A O 1
ATOM 3169 N N . THR A 1 388 ? 32.084 -12.657 -9.203 1.00 37.56 388 THR A N 1
ATOM 3170 C CA . THR A 1 388 ? 31.756 -12.189 -10.538 1.00 37.56 388 THR A CA 1
ATOM 3171 C C . THR A 1 388 ? 32.868 -11.261 -10.975 1.00 37.56 388 THR A C 1
ATOM 3173 O O . THR A 1 388 ? 33.078 -10.186 -10.420 1.00 37.56 388 THR A O 1
ATOM 3176 N N . THR A 1 389 ? 33.619 -11.711 -11.968 1.00 33.75 389 THR A N 1
ATOM 3177 C CA . THR A 1 389 ? 34.789 -11.039 -12.530 1.00 33.75 389 THR A CA 1
ATOM 3178 C C . THR A 1 389 ? 34.453 -9.845 -13.424 1.00 33.75 389 THR A C 1
ATOM 3180 O O . THR A 1 389 ? 35.344 -9.349 -14.097 1.00 33.75 389 THR A O 1
ATOM 3183 N N . ASN A 1 390 ? 33.218 -9.335 -13.426 1.00 34.69 390 ASN A N 1
ATOM 3184 C CA . ASN A 1 390 ? 32.812 -8.201 -14.257 1.00 34.69 390 ASN A CA 1
ATOM 3185 C C . ASN A 1 390 ? 31.856 -7.272 -13.494 1.00 34.69 390 ASN A C 1
ATOM 3187 O O . ASN A 1 390 ? 31.049 -7.745 -12.699 1.00 34.69 390 ASN A O 1
ATOM 3191 N N . ASN A 1 391 ? 31.920 -5.967 -13.793 1.00 36.84 391 ASN A N 1
ATOM 3192 C CA . ASN A 1 391 ? 31.083 -4.858 -13.290 1.00 36.84 391 ASN A CA 1
ATOM 3193 C C . ASN A 1 391 ? 29.571 -4.983 -13.627 1.00 36.84 391 ASN A C 1
ATOM 3195 O O . ASN A 1 391 ? 28.898 -3.983 -13.873 1.00 36.84 391 ASN A O 1
ATOM 3199 N N . ILE A 1 392 ? 29.027 -6.196 -13.706 1.00 37.28 392 ILE A N 1
ATOM 3200 C CA . ILE A 1 392 ? 27.625 -6.453 -14.023 1.00 37.28 392 ILE A CA 1
ATOM 3201 C C . ILE A 1 392 ? 26.853 -6.470 -12.708 1.00 37.28 392 ILE A C 1
ATOM 3203 O O . ILE A 1 392 ? 27.127 -7.255 -11.803 1.00 37.28 392 ILE A O 1
ATOM 3207 N N . CYS A 1 393 ? 25.886 -5.569 -12.593 1.00 42.09 393 CYS A N 1
ATOM 3208 C CA . CYS A 1 393 ? 24.971 -5.553 -11.470 1.00 42.09 393 CYS A CA 1
ATOM 3209 C C . CYS A 1 393 ? 24.121 -6.848 -11.454 1.00 42.09 393 CYS A C 1
ATOM 3211 O O . CYS A 1 393 ? 23.327 -7.094 -12.358 1.00 42.09 393 CYS A O 1
ATOM 3213 N N . MET A 1 394 ? 24.277 -7.652 -10.397 1.00 39.62 394 MET A N 1
ATOM 3214 C CA . MET A 1 394 ? 23.661 -8.981 -10.198 1.00 39.62 394 MET A CA 1
ATOM 3215 C C . MET A 1 394 ? 22.132 -8.978 -9.982 1.00 39.62 394 MET A C 1
ATOM 3217 O O . MET A 1 394 ? 21.527 -10.031 -9.797 1.00 39.62 394 MET A O 1
ATOM 3221 N N . CYS A 1 395 ? 21.472 -7.818 -9.964 1.00 47.97 395 CYS A N 1
ATOM 3222 C CA . CYS A 1 395 ? 20.076 -7.713 -9.521 1.00 47.97 395 CYS A CA 1
ATOM 3223 C C . CYS A 1 395 ? 19.027 -8.176 -10.548 1.00 47.97 395 CYS A C 1
ATOM 3225 O O . CYS A 1 395 ? 17.853 -8.242 -10.203 1.00 47.97 395 CYS A O 1
ATOM 3227 N N . ASN A 1 396 ? 19.427 -8.487 -11.784 1.00 48.34 396 ASN A N 1
ATOM 3228 C CA . ASN A 1 396 ? 18.505 -8.908 -12.846 1.00 48.34 396 ASN A CA 1
ATOM 3229 C C . ASN A 1 396 ? 18.461 -10.431 -13.063 1.00 48.34 396 ASN A C 1
ATOM 3231 O O . ASN A 1 396 ? 17.564 -10.908 -13.753 1.00 48.34 396 ASN A O 1
ATOM 3235 N N . GLU A 1 397 ? 19.405 -11.189 -12.496 1.00 53.62 397 GLU A N 1
ATOM 3236 C CA . GLU A 1 397 ? 19.504 -12.645 -12.711 1.00 53.62 397 GLU A CA 1
ATOM 3237 C C . GLU A 1 397 ? 18.903 -13.451 -11.543 1.00 53.62 397 GLU A C 1
ATOM 3239 O O . GLU A 1 397 ? 18.482 -14.593 -11.723 1.00 53.62 397 GLU A O 1
ATOM 3244 N N . GLY A 1 398 ? 18.793 -12.843 -10.351 1.00 62.88 398 GLY A N 1
ATOM 3245 C CA . GLY A 1 398 ? 18.332 -13.506 -9.123 1.00 62.88 398 GLY A CA 1
ATOM 3246 C C . GLY A 1 398 ? 16.973 -13.059 -8.568 1.00 62.88 398 GLY A C 1
ATOM 3247 O O . GLY A 1 398 ? 16.489 -13.672 -7.615 1.00 62.88 398 GLY A O 1
ATOM 3248 N N . CYS A 1 399 ? 16.352 -12.003 -9.104 1.00 71.62 399 CYS A N 1
ATOM 3249 C CA . CYS A 1 399 ? 15.027 -11.546 -8.676 1.00 71.62 399 CYS A CA 1
ATOM 3250 C C . CYS A 1 399 ? 14.300 -10.737 -9.759 1.00 71.62 399 CYS A C 1
ATOM 3252 O O . CYS A 1 399 ? 14.923 -10.008 -10.526 1.00 71.62 399 CYS A O 1
ATOM 3254 N N . TYR A 1 400 ? 12.968 -10.811 -9.766 1.00 79.06 400 TYR A N 1
ATOM 3255 C CA . TYR A 1 400 ? 12.088 -10.046 -10.643 1.00 79.06 400 TYR A CA 1
ATOM 3256 C C . TYR A 1 400 ? 11.068 -9.240 -9.847 1.00 79.06 400 TYR A C 1
ATOM 3258 O O . TYR A 1 400 ? 10.379 -9.752 -8.965 1.00 79.06 400 TYR A O 1
ATOM 3266 N N . PHE A 1 401 ? 10.923 -7.973 -10.214 1.00 83.12 401 PHE A N 1
ATOM 3267 C CA . PHE A 1 401 ? 9.898 -7.085 -9.684 1.00 83.12 401 PHE A CA 1
ATOM 3268 C C . PHE A 1 401 ? 8.645 -7.197 -10.544 1.00 83.12 401 PHE A C 1
ATOM 3270 O O . PHE A 1 401 ? 8.643 -6.745 -11.688 1.00 83.12 401 PHE A O 1
ATOM 3277 N N . VAL A 1 402 ? 7.589 -7.816 -10.015 1.00 86.94 402 VAL A N 1
ATOM 3278 C CA . VAL A 1 402 ? 6.374 -8.104 -10.782 1.00 86.94 402 VAL A CA 1
ATOM 3279 C C . VAL A 1 402 ? 5.235 -7.190 -10.349 1.00 86.94 402 VAL A C 1
ATOM 3281 O O . VAL A 1 402 ? 4.810 -7.191 -9.193 1.00 86.94 402 VAL A O 1
ATOM 3284 N N . VAL A 1 403 ? 4.705 -6.435 -11.308 1.00 91.31 403 VAL A N 1
ATOM 3285 C CA . VAL A 1 403 ? 3.507 -5.606 -11.175 1.00 91.31 403 VAL A CA 1
ATOM 3286 C C . VAL A 1 403 ? 2.332 -6.355 -11.783 1.00 91.31 403 VAL A C 1
ATOM 3288 O O . VAL A 1 403 ? 2.358 -6.753 -12.945 1.00 91.31 403 VAL A O 1
ATOM 3291 N N . SER A 1 404 ? 1.280 -6.535 -10.998 1.00 91.94 404 SER A N 1
ATOM 3292 C CA . SER A 1 404 ? 0.018 -7.110 -11.451 1.00 91.94 404 SER A CA 1
ATOM 3293 C C . SER A 1 404 ? -0.991 -5.988 -11.680 1.00 91.94 404 SER A C 1
ATOM 3295 O O . SER A 1 404 ? -1.235 -5.186 -10.779 1.00 91.94 404 SER A O 1
ATOM 3297 N N . ILE A 1 405 ? -1.583 -5.923 -12.869 1.00 93.75 405 ILE A N 1
ATOM 3298 C CA . ILE A 1 405 ? -2.519 -4.872 -13.277 1.00 93.75 405 ILE A CA 1
ATOM 3299 C C . ILE A 1 405 ? -3.888 -5.488 -13.536 1.00 93.75 405 ILE A C 1
ATOM 3301 O O . ILE A 1 405 ? -4.036 -6.382 -14.368 1.00 93.75 405 ILE A O 1
ATOM 3305 N N . GLY A 1 406 ? -4.893 -4.982 -12.830 1.00 91.88 406 GLY A N 1
ATOM 3306 C CA . GLY A 1 406 ? -6.273 -5.415 -12.944 1.00 91.88 406 GLY A CA 1
ATOM 3307 C C . GLY A 1 406 ? -7.089 -4.576 -13.927 1.00 91.88 406 GLY A C 1
ATOM 3308 O O . GLY A 1 406 ? -7.177 -3.353 -13.794 1.00 91.88 406 GLY A O 1
ATOM 3309 N N . LEU A 1 407 ? -7.759 -5.252 -14.856 1.00 91.50 407 LEU A N 1
ATOM 3310 C CA . LEU A 1 407 ? -8.786 -4.725 -15.758 1.00 91.50 407 LEU A CA 1
ATOM 3311 C C . LEU A 1 407 ? -10.123 -5.433 -15.492 1.00 91.50 407 LEU A C 1
ATOM 3313 O O . LEU A 1 407 ? -10.150 -6.495 -14.892 1.00 91.50 407 LEU A O 1
ATOM 3317 N N . HIS A 1 408 ? -11.248 -4.936 -16.013 1.00 86.44 408 HIS A N 1
ATOM 3318 C CA . HIS A 1 408 ? -12.587 -5.483 -15.702 1.00 86.44 408 HIS A CA 1
ATOM 3319 C C . HIS A 1 408 ? -12.729 -7.021 -15.711 1.00 86.44 408 HIS A C 1
ATOM 3321 O O . HIS A 1 408 ? -13.428 -7.557 -14.856 1.00 86.44 408 HIS A O 1
ATOM 3327 N N . ASN A 1 409 ? -12.103 -7.721 -16.664 1.00 87.44 409 ASN A N 1
ATOM 3328 C CA . ASN A 1 409 ? -12.154 -9.187 -16.777 1.00 87.44 409 ASN A CA 1
ATOM 3329 C C . ASN A 1 409 ? -10.774 -9.805 -17.066 1.00 87.44 409 ASN A C 1
ATOM 3331 O O . ASN A 1 409 ? -10.697 -10.879 -17.669 1.00 87.44 409 ASN A O 1
ATOM 3335 N N . MET A 1 410 ? -9.690 -9.094 -16.751 1.00 91.69 410 MET A N 1
ATOM 3336 C CA . MET A 1 410 ? -8.332 -9.554 -17.046 1.00 91.69 410 MET A CA 1
ATOM 3337 C C . MET A 1 410 ? -7.354 -9.099 -15.970 1.00 91.69 410 MET A C 1
ATOM 3339 O O . MET A 1 410 ? -7.499 -8.010 -15.422 1.00 91.69 410 MET A O 1
ATOM 3343 N N . ILE A 1 411 ? -6.340 -9.917 -15.712 1.00 92.88 411 ILE A N 1
ATOM 3344 C CA . ILE A 1 411 ? -5.196 -9.580 -14.869 1.00 92.88 411 ILE A CA 1
ATOM 3345 C C . ILE A 1 411 ? -3.946 -9.727 -15.733 1.00 92.88 411 ILE A C 1
ATOM 3347 O O . ILE A 1 411 ? -3.738 -10.763 -16.362 1.00 92.88 411 ILE A O 1
ATOM 3351 N N . LEU A 1 412 ? -3.130 -8.682 -15.787 1.00 93.38 412 LEU A N 1
ATOM 3352 C CA . LEU A 1 412 ? -1.879 -8.652 -16.538 1.00 93.38 412 LEU A CA 1
ATOM 3353 C C . LEU A 1 412 ? -0.712 -8.691 -15.559 1.00 93.38 412 LEU A C 1
ATOM 3355 O O . LEU A 1 412 ? -0.693 -7.910 -14.611 1.00 93.38 412 LEU A O 1
ATOM 3359 N N . LEU A 1 413 ? 0.260 -9.568 -15.789 1.00 92.94 413 LEU A N 1
ATOM 3360 C CA . LEU A 1 413 ? 1.487 -9.628 -14.999 1.00 92.94 413 LEU A CA 1
ATOM 3361 C C . LEU A 1 413 ? 2.635 -9.056 -15.825 1.00 92.94 413 LEU A C 1
ATOM 3363 O O . LEU A 1 413 ? 2.916 -9.539 -16.923 1.00 92.94 413 LEU A O 1
ATOM 3367 N N . TYR A 1 414 ? 3.300 -8.042 -15.287 1.00 91.81 414 TYR A N 1
ATOM 3368 C CA . TYR A 1 414 ? 4.436 -7.375 -15.906 1.00 91.81 414 TYR A CA 1
ATOM 3369 C C . TYR A 1 414 ? 5.669 -7.464 -15.019 1.00 91.81 414 TYR A C 1
ATOM 3371 O O . TYR A 1 414 ? 5.568 -7.276 -13.813 1.00 91.81 414 TYR A O 1
ATOM 3379 N N . VAL A 1 415 ? 6.837 -7.663 -15.620 1.00 89.06 415 VAL A N 1
ATOM 3380 C CA . VAL A 1 415 ? 8.130 -7.459 -14.957 1.00 89.06 415 VAL A CA 1
ATOM 3381 C C . VAL A 1 415 ? 8.585 -6.022 -15.196 1.00 89.06 415 VAL A C 1
ATOM 3383 O O . VAL A 1 415 ? 8.545 -5.550 -16.336 1.00 89.06 415 VAL A O 1
ATOM 3386 N N . ILE A 1 416 ? 9.023 -5.333 -14.140 1.00 87.06 416 ILE A N 1
ATOM 3387 C CA . ILE A 1 416 ? 9.705 -4.040 -14.264 1.00 87.06 416 ILE A CA 1
ATOM 3388 C C . ILE A 1 416 ? 11.083 -4.291 -14.868 1.00 87.06 416 ILE A C 1
ATOM 3390 O O . ILE A 1 416 ? 11.878 -5.058 -14.325 1.00 87.06 416 ILE A O 1
ATOM 3394 N N . VAL A 1 417 ? 11.359 -3.641 -15.995 1.00 84.69 417 VAL A N 1
ATOM 3395 C CA . VAL A 1 417 ? 12.658 -3.693 -16.667 1.00 84.69 417 VAL A CA 1
ATOM 3396 C C . VAL A 1 417 ? 13.388 -2.374 -16.495 1.00 84.69 417 VAL A C 1
ATOM 3398 O O . VAL A 1 417 ? 12.798 -1.314 -16.675 1.00 84.69 417 VAL A O 1
ATOM 3401 N N . CYS A 1 418 ? 14.674 -2.445 -16.173 1.00 75.19 418 CYS A N 1
ATOM 3402 C CA . CYS A 1 418 ? 15.540 -1.275 -16.086 1.00 75.19 418 CYS A CA 1
ATOM 3403 C C . CYS A 1 418 ? 16.410 -1.208 -17.343 1.00 75.19 418 CYS A C 1
ATOM 3405 O O . CYS A 1 418 ? 17.259 -2.080 -17.554 1.00 75.19 418 CYS A O 1
ATOM 3407 N N . ASP A 1 419 ? 16.221 -0.180 -18.170 1.00 68.44 419 ASP A N 1
ATOM 3408 C CA . ASP A 1 419 ? 17.187 0.160 -19.211 1.00 68.44 419 ASP A CA 1
ATOM 3409 C C . ASP A 1 419 ? 18.306 0.999 -18.592 1.00 68.44 419 ASP A C 1
ATOM 3411 O O . ASP A 1 419 ? 18.215 2.222 -18.484 1.00 68.44 419 ASP A O 1
ATOM 3415 N N . HIS A 1 420 ? 19.388 0.327 -18.200 1.00 63.19 420 HIS A N 1
ATOM 3416 C CA . HIS A 1 420 ? 20.558 0.962 -17.587 1.00 63.19 420 HIS A CA 1
ATOM 3417 C C . HIS A 1 420 ? 21.259 1.972 -18.506 1.00 63.19 420 HIS A C 1
ATOM 3419 O O . HIS A 1 420 ? 21.991 2.827 -18.016 1.00 63.19 420 HIS A O 1
ATOM 3425 N N . LYS A 1 421 ? 21.066 1.892 -19.832 1.00 54.00 421 LYS A N 1
ATOM 3426 C CA . LYS A 1 421 ? 21.670 2.845 -20.778 1.00 54.00 421 LYS A CA 1
ATOM 3427 C C . LYS A 1 421 ? 20.849 4.126 -20.883 1.00 54.00 421 LYS A C 1
ATOM 3429 O O . LYS 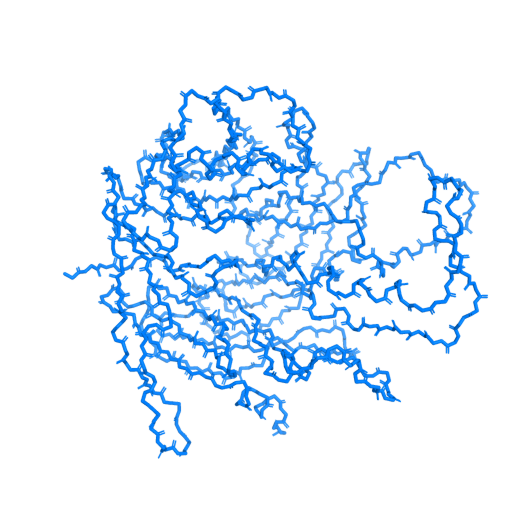A 1 421 ? 21.426 5.204 -20.994 1.00 54.00 421 LYS A O 1
ATOM 3434 N N . GLY A 1 422 ? 19.524 3.994 -20.864 1.00 56.34 422 GLY A N 1
ATOM 3435 C CA . GLY A 1 422 ? 18.582 5.114 -20.906 1.00 56.34 422 GLY A CA 1
ATOM 3436 C C . GLY A 1 422 ? 18.244 5.712 -19.539 1.00 56.34 422 GLY A C 1
ATOM 3437 O O . GLY A 1 422 ? 17.701 6.809 -19.494 1.00 56.34 422 GLY A O 1
ATOM 3438 N N . ASN A 1 423 ? 18.571 5.009 -18.449 1.00 65.56 423 ASN A N 1
ATOM 3439 C CA . ASN A 1 423 ? 18.089 5.273 -17.091 1.00 65.56 423 ASN A CA 1
ATOM 3440 C C . ASN A 1 423 ? 16.556 5.400 -17.017 1.00 65.56 423 ASN A C 1
ATOM 3442 O O . ASN A 1 423 ? 16.032 6.298 -16.359 1.00 65.56 423 ASN A O 1
ATOM 3446 N N . ASN A 1 424 ? 15.861 4.509 -17.729 1.00 75.25 424 ASN A N 1
ATOM 3447 C CA . ASN A 1 424 ? 14.403 4.473 -17.810 1.00 75.25 424 ASN A CA 1
ATOM 3448 C C . ASN A 1 424 ? 13.883 3.118 -17.323 1.00 75.25 424 ASN A C 1
ATOM 3450 O O . ASN A 1 424 ? 14.500 2.070 -17.551 1.00 75.25 424 ASN A O 1
ATOM 3454 N N . LEU A 1 425 ? 12.712 3.137 -16.701 1.00 85.25 425 LEU A N 1
ATOM 3455 C CA . LEU A 1 425 ? 11.950 1.959 -16.324 1.00 85.25 425 LEU A CA 1
ATOM 3456 C C . LEU A 1 425 ? 10.919 1.621 -17.403 1.00 85.25 425 LEU A C 1
ATOM 3458 O O . LEU A 1 425 ? 10.283 2.487 -18.001 1.00 85.25 425 LEU A O 1
ATOM 3462 N N . GLY A 1 426 ? 10.729 0.328 -17.633 1.00 87.06 426 GLY A N 1
ATOM 3463 C CA . GLY A 1 426 ? 9.722 -0.210 -18.534 1.00 87.06 426 GLY A CA 1
ATOM 3464 C C . GLY A 1 426 ? 8.944 -1.349 -17.890 1.00 87.06 426 GLY A C 1
ATOM 3465 O O . GLY A 1 426 ? 9.250 -1.802 -16.786 1.00 87.06 426 GLY A O 1
ATOM 3466 N N . LEU A 1 427 ? 7.952 -1.855 -18.616 1.00 91.00 427 LEU A N 1
ATOM 3467 C CA . LEU A 1 427 ? 7.186 -3.035 -18.236 1.00 91.00 427 LEU A CA 1
ATOM 3468 C C . LEU A 1 427 ? 7.217 -4.053 -19.376 1.00 91.00 427 LEU A C 1
ATOM 3470 O O . LEU A 1 427 ? 6.829 -3.741 -20.501 1.00 91.00 427 LEU A O 1
ATOM 3474 N N . LYS A 1 428 ? 7.631 -5.286 -19.076 1.00 90.50 428 LYS A N 1
ATOM 3475 C CA . LYS A 1 428 ? 7.566 -6.422 -20.006 1.00 90.50 428 LYS A CA 1
ATOM 3476 C C . LYS A 1 428 ? 6.454 -7.367 -19.567 1.00 90.50 428 LYS A C 1
ATOM 3478 O O . LYS A 1 428 ? 6.478 -7.867 -18.445 1.00 90.50 428 LYS A O 1
ATOM 3483 N N . LEU A 1 429 ? 5.453 -7.568 -20.426 1.00 91.56 429 LEU A N 1
ATOM 3484 C CA . LEU A 1 429 ? 4.334 -8.471 -20.142 1.00 91.56 429 LEU A CA 1
ATOM 3485 C C . LEU A 1 429 ? 4.853 -9.910 -20.090 1.00 91.56 429 LEU A C 1
ATOM 3487 O O . LEU A 1 429 ? 5.499 -10.356 -21.035 1.00 91.56 429 LEU A O 1
ATOM 3491 N N . ILE A 1 430 ? 4.541 -10.625 -19.012 1.00 89.50 430 ILE A N 1
ATOM 3492 C CA . ILE A 1 430 ? 4.922 -12.033 -18.831 1.00 89.50 430 ILE A CA 1
ATOM 3493 C C . ILE A 1 430 ? 3.720 -12.974 -18.794 1.00 89.50 430 ILE A C 1
ATOM 3495 O O . ILE A 1 430 ? 3.856 -14.141 -19.145 1.00 89.50 430 ILE A O 1
ATOM 3499 N N . HIS A 1 431 ? 2.539 -12.489 -18.399 1.00 89.94 431 HIS A N 1
ATOM 3500 C CA . HIS A 1 431 ? 1.324 -13.303 -18.379 1.00 89.94 431 HIS A CA 1
ATOM 3501 C C . HIS A 1 431 ? 0.061 -12.460 -18.529 1.00 89.94 431 HIS A C 1
ATOM 3503 O O . HIS A 1 431 ? -0.006 -11.327 -18.048 1.00 89.94 431 HIS A O 1
ATOM 3509 N N . LEU A 1 432 ? -0.962 -13.051 -19.142 1.00 92.06 432 LEU A N 1
ATOM 3510 C CA . LEU A 1 432 ? -2.313 -12.509 -19.213 1.00 92.06 432 LEU A CA 1
ATOM 3511 C C . LEU A 1 432 ? -3.294 -13.572 -18.738 1.00 92.06 432 LEU A C 1
ATOM 3513 O O . LEU A 1 432 ? -3.411 -14.634 -19.344 1.00 92.06 432 LEU A O 1
ATOM 3517 N N . GLU A 1 433 ? -4.060 -13.233 -17.708 1.00 91.44 433 GLU A N 1
ATOM 3518 C CA . GLU A 1 433 ? -5.101 -14.087 -17.159 1.00 91.44 433 GLU A CA 1
ATOM 3519 C C . GLU A 1 433 ? -6.486 -13.501 -17.436 1.00 91.44 433 GLU A C 1
ATOM 3521 O O . GLU A 1 433 ? -6.768 -12.358 -17.074 1.00 91.44 433 GLU A O 1
ATOM 3526 N N . LYS A 1 434 ? -7.383 -14.277 -18.053 1.00 90.44 434 LYS A N 1
ATOM 3527 C CA . LYS A 1 434 ? -8.774 -13.859 -18.291 1.00 90.44 434 LYS A CA 1
ATOM 3528 C C . LYS A 1 434 ? -9.657 -14.360 -17.157 1.00 90.44 434 LYS A C 1
ATOM 3530 O O . LYS A 1 434 ? -10.235 -15.439 -17.238 1.00 90.44 434 LYS A O 1
ATOM 3535 N N . ALA A 1 435 ? -9.821 -13.535 -16.132 1.00 85.12 435 ALA A N 1
ATOM 3536 C CA . ALA A 1 435 ? -10.641 -13.868 -14.979 1.00 85.12 435 ALA A CA 1
ATOM 3537 C C . ALA A 1 435 ? -11.529 -12.696 -14.558 1.00 85.12 435 ALA A C 1
ATOM 3539 O O . ALA A 1 435 ? -11.109 -11.541 -14.531 1.00 85.12 435 ALA A O 1
ATOM 3540 N N . LYS A 1 436 ? -12.763 -13.011 -14.149 1.00 86.31 436 LYS A N 1
ATOM 3541 C CA . LYS A 1 436 ? -13.539 -12.112 -13.290 1.00 86.31 436 LYS A CA 1
ATOM 3542 C C . LYS A 1 436 ? -12.950 -12.182 -11.890 1.00 86.31 436 LYS A C 1
ATOM 3544 O O . LYS A 1 436 ? -12.713 -13.284 -11.398 1.00 86.31 436 LYS A O 1
ATOM 3549 N N . TYR A 1 437 ? -12.753 -11.040 -11.246 1.00 86.94 437 TYR A N 1
ATOM 3550 C CA . TYR A 1 437 ? -12.201 -10.979 -9.898 1.00 86.94 437 TYR A CA 1
ATOM 3551 C C . TYR A 1 437 ? -12.855 -9.860 -9.083 1.00 86.94 437 TYR A C 1
ATOM 3553 O O . TYR A 1 437 ? -13.399 -8.901 -9.623 1.00 86.94 437 TYR A O 1
ATOM 3561 N N . SER A 1 438 ? -12.823 -10.011 -7.762 1.00 82.31 438 SER A N 1
ATOM 3562 C CA . SER A 1 438 ? -13.136 -8.960 -6.783 1.00 82.31 438 SER A CA 1
ATOM 3563 C C . SER A 1 438 ? -11.868 -8.372 -6.171 1.00 82.31 438 SER A C 1
ATOM 3565 O O . SER A 1 438 ? -11.842 -7.200 -5.818 1.00 82.31 438 SER A O 1
ATOM 3567 N N . SER A 1 439 ? -10.813 -9.180 -6.074 1.00 84.25 439 SER A N 1
ATOM 3568 C CA . SER A 1 439 ? -9.448 -8.762 -5.757 1.00 84.25 439 SER A CA 1
ATOM 3569 C C . SER A 1 439 ? -8.472 -9.835 -6.237 1.00 84.25 439 SER A C 1
ATOM 3571 O O . SER A 1 439 ? -8.875 -10.989 -6.412 1.00 84.25 439 SER A O 1
ATOM 3573 N N . PHE A 1 440 ? -7.191 -9.511 -6.356 1.00 86.69 440 PHE A N 1
ATOM 3574 C CA . PHE A 1 440 ? -6.145 -10.511 -6.565 1.00 86.69 440 PHE A CA 1
ATOM 3575 C C . PHE A 1 440 ? -4.878 -10.168 -5.782 1.00 86.69 440 PHE A C 1
ATOM 3577 O O . PHE A 1 440 ? -4.661 -9.023 -5.381 1.00 86.69 440 PHE A O 1
ATOM 3584 N N . LEU A 1 441 ? -4.048 -11.179 -5.550 1.00 85.12 441 LEU A N 1
ATOM 3585 C CA . LEU A 1 441 ? -2.787 -11.041 -4.835 1.00 85.12 441 LEU A CA 1
ATOM 3586 C C . LEU A 1 441 ? -1.741 -11.967 -5.447 1.00 85.12 441 LEU A C 1
ATOM 3588 O O . LEU A 1 441 ? -1.991 -13.160 -5.600 1.00 85.12 441 LEU A O 1
ATOM 3592 N N . LEU A 1 442 ? -0.580 -11.414 -5.785 1.00 83.25 442 LEU A N 1
ATOM 3593 C CA . LEU A 1 442 ? 0.558 -12.180 -6.279 1.00 83.25 442 LEU A CA 1
ATOM 3594 C C . LEU A 1 442 ? 1.545 -12.400 -5.129 1.00 83.25 442 LEU A C 1
ATOM 3596 O O . LEU A 1 442 ? 2.013 -11.440 -4.514 1.00 83.25 442 LEU A O 1
ATOM 3600 N N . ILE A 1 443 ? 1.850 -13.657 -4.818 1.00 76.50 443 ILE A N 1
ATOM 3601 C CA . ILE A 1 443 ? 2.685 -14.027 -3.670 1.00 76.50 443 ILE A CA 1
ATOM 3602 C C . ILE A 1 443 ? 3.855 -14.866 -4.148 1.00 76.50 443 ILE A C 1
ATOM 3604 O O . ILE A 1 443 ? 3.662 -15.835 -4.877 1.00 76.50 443 ILE A O 1
ATOM 3608 N N . ASN A 1 444 ? 5.054 -14.507 -3.703 1.00 73.38 444 ASN A N 1
ATOM 3609 C CA . ASN A 1 444 ? 6.234 -15.341 -3.856 1.00 73.38 444 ASN A CA 1
ATOM 3610 C C . ASN A 1 444 ? 6.195 -16.500 -2.851 1.00 73.38 444 ASN A C 1
ATOM 3612 O O . ASN A 1 444 ? 6.062 -16.259 -1.649 1.00 73.38 444 ASN A O 1
ATOM 3616 N N . GLU A 1 445 ? 6.320 -17.734 -3.333 1.00 66.31 445 GLU A N 1
ATOM 3617 C CA . GLU A 1 445 ? 6.458 -18.921 -2.493 1.00 66.31 445 GLU A CA 1
ATOM 3618 C C . GLU A 1 445 ? 7.934 -19.360 -2.412 1.00 66.31 445 GLU A C 1
ATOM 3620 O O . GLU A 1 445 ? 8.737 -19.068 -3.300 1.00 66.31 445 GLU A O 1
ATOM 3625 N N . PRO A 1 446 ? 8.339 -20.057 -1.341 1.00 57.59 446 PRO A N 1
ATOM 3626 C CA . PRO A 1 446 ? 9.573 -20.823 -1.314 1.00 57.59 446 PRO A CA 1
ATOM 3627 C C . PRO A 1 446 ? 9.524 -21.919 -2.392 1.00 57.59 446 PRO A C 1
ATOM 3629 O O . PRO A 1 446 ? 8.451 -22.399 -2.748 1.00 57.59 446 PRO A O 1
ATOM 3632 N N . PHE A 1 447 ? 10.695 -22.352 -2.872 1.00 59.78 447 PHE A N 1
ATOM 3633 C CA . PHE A 1 447 ? 10.860 -23.449 -3.844 1.00 59.78 447 PHE A CA 1
ATOM 3634 C C . PHE A 1 447 ? 10.471 -23.137 -5.304 1.00 59.78 447 PHE A C 1
ATOM 3636 O O . PHE A 1 447 ? 9.847 -23.960 -5.964 1.00 59.78 447 PHE A O 1
ATOM 3643 N N . ASN A 1 448 ? 10.912 -21.994 -5.840 1.00 63.94 448 ASN A N 1
ATOM 3644 C CA . ASN A 1 448 ? 10.867 -21.629 -7.274 1.00 63.94 448 ASN A CA 1
ATOM 3645 C C . ASN A 1 448 ? 9.507 -21.168 -7.801 1.00 63.94 448 ASN A C 1
ATOM 3647 O O . ASN A 1 448 ? 9.422 -20.824 -8.980 1.00 63.94 448 ASN A O 1
ATOM 3651 N N . TYR A 1 449 ? 8.456 -21.155 -6.985 1.00 72.25 449 TYR A N 1
ATOM 3652 C CA . TYR A 1 449 ? 7.124 -20.794 -7.451 1.00 72.25 449 TYR A CA 1
ATOM 3653 C C . TYR A 1 449 ? 6.672 -19.443 -6.917 1.00 72.25 449 TYR A C 1
ATOM 3655 O O . TYR A 1 449 ? 7.031 -18.997 -5.832 1.00 72.25 449 TYR A O 1
ATOM 3663 N N . PHE A 1 450 ? 5.821 -18.794 -7.687 1.00 77.94 450 PHE A N 1
ATOM 3664 C CA . PHE A 1 450 ? 4.970 -17.728 -7.198 1.00 77.94 450 PHE A CA 1
ATOM 3665 C C . PHE A 1 450 ? 3.545 -18.033 -7.629 1.00 77.94 450 PHE A C 1
ATOM 3667 O O . PHE A 1 450 ? 3.313 -18.744 -8.610 1.00 77.94 450 PHE A O 1
ATOM 3674 N N . LYS A 1 451 ? 2.577 -17.517 -6.881 1.00 81.31 451 LYS A N 1
ATOM 3675 C CA . LYS A 1 451 ? 1.167 -17.785 -7.136 1.00 81.31 451 LYS A CA 1
ATOM 3676 C C . LYS A 1 451 ? 0.352 -16.517 -7.270 1.00 81.31 451 LYS A C 1
ATOM 3678 O O . LYS A 1 451 ? 0.497 -15.586 -6.476 1.00 81.31 451 LYS A O 1
ATOM 3683 N N . LEU A 1 452 ? -0.541 -16.507 -8.252 1.00 85.00 452 LEU A N 1
ATOM 3684 C CA . LEU A 1 452 ? -1.597 -15.515 -8.382 1.00 85.00 452 LEU A CA 1
ATOM 3685 C C . LEU A 1 452 ? -2.862 -16.066 -7.732 1.00 85.00 452 LEU A C 1
ATOM 3687 O O . LEU A 1 452 ? -3.454 -17.042 -8.191 1.00 85.00 452 LEU A O 1
ATOM 3691 N N . LEU A 1 453 ? -3.277 -15.414 -6.658 1.00 83.38 453 LEU A N 1
ATOM 3692 C CA . LEU A 1 453 ? -4.521 -15.681 -5.961 1.00 83.38 453 LEU A CA 1
ATOM 3693 C C . LEU A 1 453 ? -5.605 -14.763 -6.507 1.00 83.38 453 LEU A C 1
ATOM 3695 O O . LEU A 1 453 ? -5.469 -13.542 -6.443 1.00 83.38 453 LEU A O 1
ATOM 3699 N N . ILE A 1 454 ? -6.697 -15.333 -7.005 1.00 82.94 454 ILE A N 1
ATOM 3700 C CA . ILE A 1 454 ? -7.807 -14.587 -7.599 1.00 82.94 454 ILE A CA 1
ATOM 3701 C C . ILE A 1 454 ? -9.066 -14.839 -6.780 1.00 82.94 454 ILE A C 1
ATOM 3703 O O . ILE A 1 454 ? -9.609 -15.944 -6.743 1.00 82.94 454 ILE A O 1
ATOM 3707 N N . ASN A 1 455 ? -9.554 -13.786 -6.132 1.00 80.31 455 ASN A N 1
ATOM 3708 C CA . ASN A 1 455 ? -10.806 -13.823 -5.395 1.00 80.31 455 ASN A CA 1
ATOM 3709 C C . ASN A 1 455 ? -11.987 -13.629 -6.353 1.00 80.31 455 ASN A C 1
ATOM 3711 O O . ASN A 1 455 ? -12.149 -12.547 -6.918 1.00 80.31 455 ASN A O 1
ATOM 3715 N N . GLN A 1 456 ? -12.859 -14.629 -6.474 1.00 77.88 456 GLN A N 1
ATOM 3716 C CA . GLN A 1 456 ? -14.093 -14.558 -7.269 1.00 77.88 456 GLN A CA 1
ATOM 3717 C C . GLN A 1 456 ? -15.353 -14.507 -6.389 1.00 77.88 456 GLN A C 1
ATOM 3719 O O . GLN A 1 456 ? -16.407 -15.025 -6.759 1.00 77.88 456 GLN A O 1
ATOM 3724 N N . LYS A 1 457 ? -15.238 -13.889 -5.207 1.00 69.62 457 LYS A N 1
ATOM 3725 C CA . LYS A 1 457 ? -16.204 -13.853 -4.096 1.00 69.62 457 LYS A CA 1
ATOM 3726 C C . LYS A 1 457 ? -16.433 -15.208 -3.446 1.00 69.62 457 LYS A C 1
ATOM 3728 O O . LYS A 1 457 ? -16.172 -15.364 -2.264 1.00 69.62 457 LYS A O 1
ATOM 3733 N N . ASN A 1 458 ? -16.902 -16.187 -4.210 1.00 66.06 458 ASN A N 1
ATOM 3734 C CA . ASN A 1 458 ? -17.339 -17.481 -3.683 1.00 66.06 458 ASN A CA 1
ATOM 3735 C C . ASN A 1 458 ? -16.225 -18.531 -3.656 1.00 66.06 458 ASN A C 1
ATOM 3737 O O . ASN A 1 458 ? -16.349 -19.546 -2.971 1.00 66.06 458 ASN A O 1
ATOM 3741 N N . CYS A 1 459 ? -15.147 -18.297 -4.400 1.00 68.75 459 CYS A N 1
ATOM 3742 C CA . CYS A 1 459 ? -13.984 -19.166 -4.462 1.00 68.75 459 CYS A CA 1
ATOM 3743 C C . CYS A 1 459 ? -12.696 -18.349 -4.574 1.00 68.75 459 CYS A C 1
ATOM 3745 O O . CYS A 1 459 ? -12.693 -17.212 -5.056 1.00 68.75 459 CYS A O 1
ATOM 3747 N N . LEU A 1 460 ? -11.608 -18.969 -4.127 1.00 71.19 460 LEU A N 1
ATOM 3748 C CA . LEU A 1 460 ? -10.250 -18.482 -4.299 1.00 71.19 460 LEU A CA 1
ATOM 3749 C C . LEU A 1 460 ? -9.567 -19.366 -5.342 1.00 71.19 460 LEU A C 1
ATOM 3751 O O . LEU A 1 460 ? -9.280 -20.527 -5.064 1.00 71.19 460 LEU A O 1
ATOM 3755 N N . LEU A 1 461 ? -9.359 -18.833 -6.544 1.00 78.00 461 LEU A N 1
ATOM 3756 C CA . LEU A 1 461 ? -8.586 -19.504 -7.587 1.00 78.00 461 LEU A CA 1
ATOM 3757 C C . LEU A 1 461 ? -7.096 -19.248 -7.343 1.00 78.00 461 LEU A C 1
ATOM 3759 O O . LEU A 1 461 ? -6.717 -18.152 -6.929 1.00 78.00 461 LEU A O 1
ATOM 3763 N N . GLN A 1 462 ? -6.266 -20.254 -7.596 1.00 80.19 462 GLN A N 1
ATOM 3764 C CA . GLN A 1 462 ? -4.821 -20.185 -7.409 1.00 80.19 462 GLN A CA 1
ATOM 3765 C C . GLN A 1 462 ? -4.150 -20.604 -8.708 1.00 80.19 462 GLN A C 1
ATOM 3767 O O . GLN A 1 462 ? -4.457 -21.661 -9.251 1.00 80.19 462 GLN A O 1
ATOM 3772 N N . LEU A 1 463 ? -3.261 -19.764 -9.218 1.00 80.50 463 LEU A N 1
ATOM 3773 C CA . LEU A 1 463 ? -2.464 -20.057 -10.403 1.00 80.50 463 LEU A CA 1
ATOM 3774 C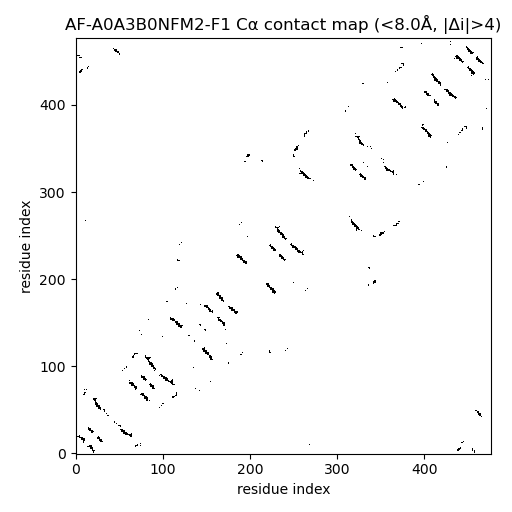 C . LEU A 1 463 ? -1.004 -20.053 -9.996 1.00 80.50 463 LEU A C 1
ATOM 3776 O O . LEU A 1 463 ? -0.565 -19.089 -9.375 1.00 80.50 463 LEU A O 1
ATOM 3780 N N . TYR A 1 464 ? -0.279 -21.112 -10.333 1.00 80.94 464 TYR A N 1
ATOM 3781 C CA . TYR A 1 464 ? 1.128 -21.268 -9.992 1.00 80.94 464 TYR A CA 1
ATOM 3782 C C . TYR A 1 464 ? 1.995 -20.973 -11.206 1.00 80.94 464 TYR A C 1
ATOM 3784 O O . TYR A 1 464 ? 1.657 -21.319 -12.337 1.00 80.94 464 TYR A O 1
ATOM 3792 N N . PHE A 1 465 ? 3.133 -20.353 -10.947 1.00 80.69 465 PHE A N 1
ATOM 3793 C CA . PHE A 1 465 ? 4.099 -19.957 -11.952 1.00 80.69 465 PHE A CA 1
ATOM 3794 C C . PHE A 1 465 ? 5.491 -20.296 -11.452 1.00 80.69 465 PHE A C 1
ATOM 3796 O O . PHE A 1 465 ? 5.766 -20.153 -10.263 1.00 80.69 465 PHE A O 1
ATOM 3803 N N . ASN A 1 466 ? 6.374 -20.710 -12.354 1.00 80.69 466 ASN A N 1
ATOM 3804 C CA . ASN A 1 466 ? 7.761 -21.012 -12.020 1.00 80.69 466 ASN A CA 1
ATOM 3805 C C . ASN A 1 466 ? 8.653 -19.799 -12.338 1.00 80.69 466 ASN A C 1
ATOM 3807 O O . ASN A 1 466 ? 8.523 -19.179 -13.395 1.00 80.69 466 ASN A O 1
ATOM 3811 N N . TYR A 1 467 ? 9.589 -19.482 -11.446 1.00 77.19 467 TYR A N 1
ATOM 3812 C CA . TYR A 1 467 ? 10.645 -18.497 -11.668 1.00 77.19 467 TYR A CA 1
ATOM 3813 C C . TYR A 1 467 ? 11.374 -18.708 -13.003 1.00 77.19 467 TYR A C 1
ATOM 3815 O O . TYR A 1 467 ? 11.571 -17.753 -13.752 1.00 77.19 467 TYR A O 1
ATOM 3823 N N . GLU A 1 468 ? 11.709 -19.957 -13.346 1.00 76.88 468 GLU A N 1
ATOM 3824 C CA . GLU A 1 468 ? 12.401 -20.301 -14.596 1.00 76.88 468 GLU A CA 1
ATOM 3825 C C . GLU A 1 468 ? 11.607 -19.882 -15.841 1.00 76.88 468 GLU A C 1
ATOM 3827 O O . GLU A 1 468 ? 12.198 -19.548 -16.868 1.00 76.88 468 GLU A O 1
ATOM 3832 N N . GLN A 1 469 ? 10.271 -19.848 -15.759 1.00 77.62 469 GLN A N 1
ATOM 3833 C CA . GLN A 1 469 ? 9.425 -19.380 -16.858 1.00 77.62 469 GLN A CA 1
ATOM 3834 C C . GLN A 1 469 ? 9.572 -17.872 -17.056 1.00 77.62 469 GLN A C 1
ATOM 3836 O O . GLN A 1 469 ? 9.745 -17.438 -18.194 1.00 77.62 469 GLN A O 1
ATOM 3841 N N . ILE A 1 470 ? 9.561 -17.081 -15.972 1.00 79.19 470 ILE A N 1
ATOM 3842 C CA . ILE A 1 470 ? 9.859 -15.644 -16.069 1.00 79.19 470 ILE A CA 1
ATOM 3843 C C . ILE A 1 470 ? 11.262 -15.467 -16.637 1.00 79.19 470 ILE A C 1
ATOM 3845 O O . ILE A 1 470 ? 11.425 -14.740 -17.611 1.00 79.19 470 ILE A O 1
ATOM 3849 N N . HIS A 1 471 ? 12.256 -16.151 -16.071 1.00 79.62 471 HIS A N 1
ATOM 3850 C CA . HIS A 1 471 ? 13.643 -16.013 -16.499 1.00 79.62 471 HIS A CA 1
ATOM 3851 C C . HIS A 1 471 ? 13.800 -16.295 -17.996 1.00 79.62 471 HIS A C 1
ATOM 3853 O O . HIS A 1 471 ? 14.331 -15.480 -18.749 1.00 79.62 471 HIS A O 1
ATOM 3859 N N . THR A 1 472 ? 13.227 -17.400 -18.470 1.00 80.00 472 THR A N 1
ATOM 3860 C CA . THR A 1 472 ? 13.240 -17.749 -19.894 1.00 80.00 472 THR A CA 1
ATOM 3861 C C . THR A 1 472 ? 12.552 -16.684 -20.751 1.00 80.00 472 THR A C 1
ATOM 3863 O O . THR A 1 472 ? 13.114 -16.282 -21.763 1.00 80.00 472 THR A O 1
ATOM 3866 N N . LEU A 1 473 ? 11.384 -16.170 -20.347 1.00 82.44 473 LEU A N 1
ATOM 3867 C CA . LEU A 1 473 ? 10.673 -15.101 -21.067 1.00 82.44 473 LEU A CA 1
ATOM 3868 C C . LEU A 1 473 ? 11.450 -13.779 -21.088 1.00 82.44 473 LEU A C 1
ATOM 3870 O O . LEU A 1 473 ? 11.378 -13.015 -22.054 1.00 82.44 473 LEU A O 1
ATOM 3874 N N . MET A 1 474 ? 12.185 -13.475 -20.020 1.00 78.75 474 MET A N 1
ATOM 3875 C CA . MET A 1 474 ? 12.995 -12.265 -19.932 1.00 78.75 474 MET A CA 1
ATOM 3876 C C . MET A 1 474 ? 14.191 -12.322 -20.881 1.00 78.75 474 MET A C 1
ATOM 3878 O O . MET A 1 474 ? 14.489 -11.299 -21.501 1.00 78.75 474 MET A O 1
ATOM 3882 N N . HIS A 1 475 ? 14.780 -13.507 -21.055 1.00 75.44 475 HIS A N 1
ATOM 3883 C CA . HIS A 1 475 ? 15.971 -13.752 -21.872 1.00 75.44 475 HIS A CA 1
ATOM 3884 C C . HIS A 1 475 ? 15.695 -14.352 -23.263 1.00 75.44 475 HIS A C 1
ATOM 3886 O O . HIS A 1 475 ? 16.628 -14.529 -24.045 1.00 75.44 475 HIS A O 1
ATOM 3892 N N . SER A 1 476 ? 14.439 -14.644 -23.608 1.00 68.06 476 SER A N 1
ATOM 3893 C CA . SER A 1 476 ? 14.051 -15.002 -24.972 1.00 68.06 476 SER A CA 1
ATOM 3894 C C . SER A 1 476 ? 14.091 -13.757 -25.861 1.00 68.06 476 SER A C 1
ATOM 3896 O O . SER A 1 476 ? 13.443 -12.757 -25.530 1.00 68.06 476 SER A O 1
ATOM 3898 N N . ASN A 1 477 ? 14.855 -13.839 -26.955 1.00 47.50 477 ASN A N 1
ATOM 3899 C CA . ASN A 1 477 ? 15.020 -12.779 -27.958 1.00 47.50 477 ASN A CA 1
ATOM 3900 C C . ASN A 1 477 ? 13.709 -12.370 -28.628 1.00 47.50 477 ASN A C 1
ATOM 3902 O O . ASN A 1 477 ? 12.939 -13.283 -29.009 1.00 47.50 477 ASN A O 1
#

Foldseek 3Di:
DFFWAAWDAAPVCLQWIWTDGFQKIKIWRNPQWDDDDDPDPDDFDFDADDTPILIDNAPDPFGWQDKAAANPARQWIWTFGQQQWIWIKGADPVDRVDIHIGTQDGDRAGWNDKDKDWAQDQDDDDDDDPDDDPVVVSVVVQNPDSTFIKMKTWGDDDPPDQWTWIWIWGDDPRTDIDTDGDRGDFPDKDWDKAAAADEPPDDDPDDDPPLPLPPDPPGIDIWIWTWDKDFQKIKIWTWDQDPVRDTDTQAMEMEGHHGIWQDKDKDDQPPPVVCVVPPPPDDDDDPDDDDDPDPPPDPDPDDPDPPPQPCCLRWIKIWIFHQQQKIWIDTVSQVNSQDDRGHPPDDHDYHYDHTFIDHGDRGGFNDKAKDKAFALVVVVPPPDPPVDVDPDHPNPQTIWIWMWIDDQFKIWIWTWDQPPVVRHIDTDTQDMDGGHASYWYWGHDPDQKIWIWGRPRVGTTIGIDGNVSVNCSVPPD

Mean predicted aligned error: 13.3 Å

Solvent-accessible surface area (backbone atoms only — not comparable to full-atom values): 28395 Å² total; per-residue (Å²): 134,68,51,56,48,66,64,47,59,35,92,84,38,72,54,41,34,42,31,34,37,55,38,31,41,34,42,30,50,70,71,72,60,88,84,81,82,74,97,54,93,89,58,87,63,80,53,87,56,87,61,62,68,50,74,44,82,47,91,54,92,46,39,58,62,36,75,32,58,43,92,88,41,77,48,35,33,41,36,27,13,56,69,11,38,32,32,38,41,36,46,39,88,95,40,82,86,50,64,51,75,46,81,69,51,72,46,96,44,28,32,56,45,64,45,73,45,73,39,76,63,64,73,95,74,86,85,84,76,92,69,91,48,73,65,51,56,58,49,47,56,54,64,75,36,68,30,36,49,30,41,36,38,35,39,55,62,59,95,86,55,59,46,36,59,31,35,39,33,41,68,57,99,68,68,44,78,44,78,49,89,48,85,53,54,66,68,48,77,47,79,44,73,42,63,56,64,44,75,90,86,76,80,72,97,63,99,64,89,72,76,78,73,80,84,69,84,86,63,67,36,78,24,48,29,42,30,35,68,44,84,35,30,39,40,40,38,33,24,40,72,44,96,88,72,45,74,42,83,53,42,36,36,33,35,78,48,70,47,37,74,61,44,76,46,71,52,78,83,68,83,77,54,58,62,71,72,58,63,76,79,78,75,90,87,74,95,70,81,92,75,77,100,63,94,72,83,73,83,72,95,79,70,102,65,83,79,73,69,54,66,60,78,72,65,36,40,43,39,37,28,8,52,52,14,34,37,33,39,36,48,47,65,61,48,54,74,70,44,75,66,38,43,82,88,54,83,76,60,76,42,84,52,86,57,36,77,40,84,74,47,96,41,52,40,75,44,74,45,72,37,67,41,59,36,51,68,62,72,68,52,75,90,58,78,76,85,67,93,58,98,66,68,64,46,73,82,39,41,45,47,36,41,36,41,30,40,88,51,32,40,37,35,24,35,62,40,75,40,81,88,76,74,41,65,47,74,45,81,76,48,79,45,84,42,70,60,78,36,64,46,60,45,64,48,83,88,37,32,32,35,43,36,36,31,54,33,74,48,60,44,43,37,65,44,51,44,68,56,54,52,49,62,71,70,54,130

Nearest PDB structures (foldseek):
  6bn7-assembly1_A  TM=2.565E-01  e=4.313E-07  Homo sapiens
  6boy-assembly1_A  TM=2.506E-01  e=7.013E-07  Homo sapiens
  6bn8-assembly1_A  TM=2.654E-01  e=8.370E-06  Homo sapiens
  5fqd-assembly1_A  TM=1.995E-01  e=1.854E-06  Homo sapiens
  4a08-assembly1_A  TM=1.964E-01  e=2.822E-05  Homo sapiens

Sequence (477 aa):
MMEFGKITNSHLQPNFLLTSSDNVIALVDSYGTPVQYSKTINTLDTVINANMITKYKSKLKSKIVCMECHPRLPNIVAIGCADGSVYLFFYEIENFELFDCLFVYKFELPVKKLIWYLFPFPLEEELRFNKKNFVQRIWKSVYSSKYTSILLVQLESTRNSLKEVIYYVRLMNKMKVFGLNLTKKVFDLLIIQFPPPVESSKISDTASIVKECYDNYSLICDYLCVVYRDLNRVTFELFLLGLDLKFQLIKSFNTRVQGSITNIILTNKQYNQYSLYNLDINDDNSNIENIDNRLNVFATNNSLMGFGKCVNSLQQFLILSTNLGYVYITSLVDLYNKLTPARIDSEILEEKVQFDEIFVCNSNLLDLNFTVVYSPEFFNSDLKPLKTTNNICMCNEGCYFVVSIGLHNMILLYVIVCDHKGNNLGLKLIHLEKAKYSSFLLINEPFNYFKLLINQKNCLLQLYFNYEQIHTLMHSN

pLDDT: mean 70.37, std 20.72, range [22.95, 95.69]

Organism: Theileria annulata (NCBI:txid5874)

InterPro domains:
  IPR015943 WD40/YVTN repeat-like-containing domain superfamily [G3DSA:2.130.10.10] (10-168)
  IPR036322 WD40-repeat-containing domain superfamily [SSF50978] (16-98)